Protein AF-0000000072583893 (afdb_homodimer)

Radius of gyration: 21.31 Å; Cα contacts (8 Å, |Δi|>4): 682; chains: 2; bounding box: 51×64×45 Å

Nearest PDB structures (foldseek):
  3ubl-assembly1_A  TM=9.896E-01  e=3.190E-31  Leptospira interrogans serovar Lai str. 56601
  3cbu-assembly1_A  TM=9.256E-01  e=6.022E-17  Cupriavidus pinatubonensis JMP134
  8z3b-assembly1_A  TM=8.055E-01  e=1.701E-10  Plutella xylostella
  3wyw-assembly1_A  TM=6.917E-01  e=1.795E-10  Nilaparvata lugens
  1r5a-assembly1_A-2  TM=7.150E-01  e=3.427E-09  Anopheles cracens

Foldseek 3Di:
DKEKEEALQALLSQLLLLLCVQQVHDYHYHYDAFDPDPVQCVQPVVSHDTWIDDPRHIDDDSVVSSVVCQVVSVVGDHQADPPVVLNVLLVVLLCLLVVQQQVLLCCQQPPPHDDDPVSLVVSLVSNLVSLVVNLVRFDCCPARRHDDHHSSNSSLQSRVVCLCVRCCVSPVPCRSNVVRPNSVVSNVVQCVDPSSVVSVVSNVVVVVVVVVVVVVVD/DKEKEEALQALLSQLLLLLCVQQVHDYHYHYDAFDPDPVQCVQPVVSHDTWIDDPRHIDDDSVVSSVVCQVVSVVGDHQADPPVVLNVLLVVLLCLLVVQQQVLCCCQQPPVHDDDPVSLVVSLVSNLVSLVVNLVRFDCCPARRHDDHHSSNSSLQSRVVCLCPRCCVSPVPCRSNVVRPNSVVNNVVQCVDPSSVVSVVSNVVVVVVVVVVVVVVD

Secondary structure (DSSP, 8-state):
-EEEES-TT-HHHHHHHHHHHHTT--EEEE------SHHHHTT-TTS-S-EEEETTEEEESHHHHHHHHHHH-TTSPPSS-SSHHHHHHHHHHHHIIIIIIIHHHHHHHSTT----HHHHHHHHHHHHHHHHHHHTT---SSBTTBSS--HHHHHHHHHHHHHHHHHTTT-TTT-GGGGSTTHHHHHHHHHHSHHHHHHHHHHHHHHHHHHHHHHHH-/-EEEES-TT-HHHHHHHHHHHHTT--EEEE------SHHHHTT-TTS-S-EEEETTEEEESHHHHHHHHHHH-TTSPPSS-SSHHHHHHHHHHHHIIIIIIIHHHHHHHSTT----HHHHHHHHHHHHHHHHHHHTT---SSBTTBSS--HHHHHHHHHHHHHHHHHTTT-TTT-GGGGSTTHHHHHHHHHHSHHHHHHHHHHHHHHHHHHHHHHHH-

Structure (mmCIF, N/CA/C/O backbone):
data_AF-0000000072583893-model_v1
#
loop_
_entity.id
_entity.type
_entity.pdbx_description
1 polymer 'Glutathione transferase'
#
loop_
_atom_site.group_PDB
_atom_site.id
_atom_site.type_symbol
_atom_site.label_atom_id
_atom_site.label_alt_id
_atom_site.label_comp_id
_atom_site.label_asym_id
_atom_site.label_entity_id
_atom_site.label_seq_id
_atom_site.pdbx_PDB_ins_code
_atom_site.Cartn_x
_atom_site.Cartn_y
_atom_site.Cartn_z
_atom_site.occupancy
_atom_site.B_iso_or_equiv
_atom_site.auth_seq_id
_atom_site.auth_comp_id
_atom_site.auth_asym_id
_atom_site.auth_atom_id
_atom_site.pdbx_PDB_model_num
ATOM 1 N N . MET A 1 1 ? 19.188 -16.984 10.086 1 93 1 MET A N 1
ATOM 2 C CA . MET A 1 1 ? 18.25 -17.781 9.273 1 93 1 MET A CA 1
ATOM 3 C C . MET A 1 1 ? 16.922 -17.047 9.125 1 93 1 MET A C 1
ATOM 5 O O . MET A 1 1 ? 16.438 -16.422 10.07 1 93 1 MET A O 1
ATOM 9 N N . ILE A 1 2 ? 16.328 -17.047 7.969 1 98.38 2 ILE A N 1
ATOM 10 C CA . ILE A 1 2 ? 15.055 -16.406 7.707 1 98.38 2 ILE A CA 1
ATOM 11 C C . ILE A 1 2 ? 13.922 -17.281 8.234 1 98.38 2 ILE A C 1
ATOM 13 O O . ILE A 1 2 ? 13.852 -18.469 7.926 1 98.38 2 ILE A O 1
ATOM 17 N N . LYS A 1 3 ? 13.086 -16.688 9.07 1 98.81 3 LYS A N 1
ATOM 18 C CA . LYS A 1 3 ? 11.82 -17.312 9.445 1 98.81 3 LYS A CA 1
ATOM 19 C C . LYS A 1 3 ? 10.641 -16.516 8.906 1 98.81 3 LYS A C 1
ATOM 21 O O . LYS A 1 3 ? 10.555 -15.297 9.109 1 98.81 3 LYS A O 1
ATOM 26 N N . LEU A 1 4 ? 9.789 -17.172 8.219 1 98.88 4 LEU A N 1
ATOM 27 C CA . LEU A 1 4 ? 8.57 -16.578 7.68 1 98.88 4 LEU A CA 1
ATOM 28 C C . LEU A 1 4 ? 7.344 -17.062 8.438 1 98.88 4 LEU A C 1
ATOM 30 O O . LEU A 1 4 ? 6.941 -18.219 8.297 1 98.88 4 LEU A O 1
ATOM 34 N N . HIS A 1 5 ? 6.77 -16.188 9.211 1 98.81 5 HIS A N 1
ATOM 35 C CA . HIS A 1 5 ? 5.582 -16.531 9.977 1 98.81 5 HIS A CA 1
ATOM 36 C C . HIS A 1 5 ? 4.316 -16.359 9.148 1 98.81 5 HIS A C 1
ATOM 38 O O . HIS A 1 5 ? 4.074 -15.281 8.594 1 98.81 5 HIS A O 1
ATOM 44 N N . GLY A 1 6 ? 3.479 -17.406 9.055 1 98.44 6 GLY A N 1
ATOM 45 C CA . GLY A 1 6 ? 2.195 -17.328 8.375 1 98.44 6 GLY A CA 1
ATOM 46 C C . GLY A 1 6 ? 1.785 -18.641 7.73 1 98.44 6 GLY A C 1
ATOM 47 O O . GLY A 1 6 ? 2.635 -19.469 7.41 1 98.44 6 GLY A O 1
ATOM 48 N N . ALA A 1 7 ? 0.529 -18.828 7.504 1 97.06 7 ALA A N 1
ATOM 49 C CA . ALA A 1 7 ? -0.021 -20.047 6.91 1 97.06 7 ALA A CA 1
ATOM 50 C C . ALA A 1 7 ? 0.002 -19.969 5.387 1 97.06 7 ALA A C 1
ATOM 52 O O . ALA A 1 7 ? -0.204 -18.891 4.809 1 97.06 7 ALA A O 1
ATOM 53 N N . SER A 1 8 ? 0.079 -21.062 4.738 1 96.56 8 SER A N 1
ATOM 54 C CA . SER A 1 8 ? 0.306 -21.172 3.299 1 96.56 8 SER A CA 1
ATOM 55 C C . SER A 1 8 ? -0.964 -20.844 2.518 1 96.56 8 SER A C 1
ATOM 57 O O . SER A 1 8 ? -0.93 -20.734 1.291 1 96.56 8 SER A O 1
ATOM 59 N N . ILE A 1 9 ? -2.025 -20.672 3.174 1 95.31 9 ILE A N 1
ATOM 60 C CA . ILE A 1 9 ? -3.258 -20.328 2.473 1 95.31 9 ILE A CA 1
ATOM 61 C C . ILE A 1 9 ? -3.33 -18.812 2.264 1 95.31 9 ILE A C 1
ATOM 63 O O . ILE A 1 9 ? -4.109 -18.328 1.438 1 95.31 9 ILE A O 1
ATOM 67 N N . SER A 1 10 ? -2.529 -18.094 3.016 1 97.12 10 SER A N 1
ATOM 68 C CA . SER A 1 10 ? -2.545 -16.625 2.945 1 97.12 10 SER A CA 1
ATOM 69 C C . SER A 1 10 ? -1.857 -16.125 1.68 1 97.12 10 SER A C 1
ATOM 71 O O . SER A 1 10 ? -0.689 -16.438 1.437 1 97.12 10 SER A O 1
ATOM 73 N N . ASN A 1 11 ? -2.584 -15.367 0.91 1 98.19 11 ASN A N 1
ATOM 74 C CA . ASN A 1 11 ? -1.986 -14.797 -0.293 1 98.19 11 ASN A CA 1
ATOM 75 C C . ASN A 1 11 ? -0.851 -13.836 0.047 1 98.19 11 ASN A C 1
ATOM 77 O O . ASN A 1 11 ? 0.116 -13.719 -0.708 1 98.19 11 ASN A O 1
ATOM 81 N N . TYR A 1 12 ? -0.879 -13.188 1.198 1 98.69 12 TYR A N 1
ATOM 82 C CA . TYR A 1 12 ? 0.181 -12.258 1.563 1 98.69 12 TYR A CA 1
ATOM 83 C C . TYR A 1 12 ? 1.424 -13 2.035 1 98.69 12 TYR A C 1
ATOM 85 O O . TYR A 1 12 ? 2.549 -12.547 1.818 1 98.69 12 TYR A O 1
ATOM 93 N N . VAL A 1 13 ? 1.246 -14.109 2.707 1 98.81 13 VAL A N 1
ATOM 94 C CA . VAL A 1 13 ? 2.377 -14.969 3.041 1 98.81 13 VAL A CA 1
ATOM 95 C C . VAL A 1 13 ? 3.002 -15.516 1.761 1 98.81 13 VAL A C 1
ATOM 97 O O . VAL A 1 13 ? 4.227 -15.508 1.604 1 98.81 13 VAL A O 1
ATOM 100 N N . ASN A 1 14 ? 2.191 -15.961 0.853 1 98.88 14 ASN A N 1
ATOM 101 C CA . ASN A 1 14 ? 2.66 -16.547 -0.402 1 98.88 14 ASN A CA 1
ATOM 102 C C . ASN A 1 14 ? 3.371 -15.508 -1.267 1 98.88 14 ASN A C 1
ATOM 104 O O . ASN A 1 14 ? 4.316 -15.836 -1.988 1 98.88 14 ASN A O 1
ATOM 108 N N . LYS A 1 15 ? 2.895 -14.273 -1.219 1 98.94 15 LYS A N 1
ATOM 109 C CA . LYS A 1 15 ? 3.584 -13.172 -1.892 1 98.94 15 LYS A CA 1
ATOM 110 C C . LYS A 1 15 ? 5.043 -13.086 -1.449 1 98.94 15 LYS A C 1
ATOM 112 O O . LYS A 1 15 ? 5.945 -13 -2.283 1 98.94 15 LYS A O 1
ATOM 117 N N . VAL A 1 16 ? 5.301 -13.109 -0.171 1 98.94 16 VAL A N 1
ATOM 118 C CA . VAL A 1 16 ? 6.652 -13.023 0.374 1 98.94 16 VAL A CA 1
ATOM 119 C C . VAL A 1 16 ? 7.426 -14.297 0.051 1 98.94 16 VAL A C 1
ATOM 121 O O . VAL A 1 16 ? 8.594 -14.242 -0.338 1 98.94 16 VAL A O 1
ATOM 124 N N . LYS A 1 17 ? 6.777 -15.438 0.163 1 98.88 17 LYS A N 1
ATOM 125 C CA . LYS A 1 17 ? 7.391 -16.734 -0.12 1 98.88 17 LYS A CA 1
ATOM 126 C C . LYS A 1 17 ? 7.902 -16.797 -1.556 1 98.88 17 LYS A C 1
ATOM 128 O O . LYS A 1 17 ? 9 -17.297 -1.807 1 98.88 17 LYS A O 1
ATOM 133 N N . LEU A 1 18 ? 7.152 -16.312 -2.469 1 98.94 18 LEU A N 1
ATOM 134 C CA . LEU A 1 18 ? 7.562 -16.266 -3.869 1 98.94 18 LEU A CA 1
ATOM 135 C C . LEU A 1 18 ? 8.867 -15.5 -4.031 1 98.94 18 LEU A C 1
ATOM 137 O O . LEU A 1 18 ? 9.758 -15.93 -4.77 1 98.94 18 LEU A O 1
ATOM 141 N N . GLY A 1 19 ? 8.992 -14.344 -3.346 1 98.94 19 GLY A N 1
ATOM 142 C CA . GLY A 1 19 ? 10.234 -13.586 -3.387 1 98.94 19 GLY A CA 1
ATOM 143 C C . GLY A 1 19 ? 11.414 -14.344 -2.818 1 98.94 19 GLY A C 1
ATOM 144 O O . GLY A 1 19 ? 12.5 -14.352 -3.408 1 98.94 19 GLY A O 1
ATOM 145 N N . ILE A 1 20 ? 11.195 -14.977 -1.695 1 98.94 20 ILE A N 1
ATOM 146 C CA . ILE A 1 20 ? 12.242 -15.75 -1.042 1 98.94 20 ILE A CA 1
ATOM 147 C C . ILE A 1 20 ? 12.734 -16.844 -1.98 1 98.94 20 ILE A C 1
ATOM 149 O O . ILE A 1 20 ? 13.938 -17.031 -2.152 1 98.94 20 ILE A O 1
ATOM 153 N N . LEU A 1 21 ? 11.812 -17.531 -2.594 1 98.88 21 LEU A N 1
ATOM 154 C CA . LEU A 1 21 ? 12.125 -18.656 -3.475 1 98.88 21 LEU A CA 1
ATOM 155 C C . LEU A 1 21 ? 12.836 -18.172 -4.734 1 98.88 21 LEU A C 1
ATOM 157 O O . LEU A 1 21 ? 13.797 -18.797 -5.188 1 98.88 21 LEU A O 1
ATOM 161 N N . GLU A 1 22 ? 12.359 -17.094 -5.328 1 98.81 22 GLU A N 1
ATOM 162 C CA . GLU A 1 22 ? 13.008 -16.531 -6.512 1 98.81 22 GLU A CA 1
ATOM 163 C C . GLU A 1 22 ? 14.461 -16.172 -6.227 1 98.81 22 GLU A C 1
ATOM 165 O O . GLU A 1 22 ? 15.336 -16.375 -7.074 1 98.81 22 GLU A O 1
ATOM 170 N N . LYS A 1 23 ? 14.719 -15.711 -5.035 1 98.75 23 LYS A N 1
ATOM 171 C CA . LYS A 1 23 ? 16.047 -15.258 -4.645 1 98.75 23 LYS A CA 1
ATOM 172 C C . LYS A 1 23 ? 16.922 -16.438 -4.199 1 98.75 23 LYS A C 1
ATOM 174 O O . LYS A 1 23 ? 18.109 -16.266 -3.955 1 98.75 23 LYS A O 1
ATOM 179 N N . GLY A 1 24 ? 16.297 -17.594 -4.09 1 98.62 24 GLY A N 1
ATOM 180 C CA . GLY A 1 24 ? 17.031 -18.797 -3.703 1 98.62 24 GLY A CA 1
ATOM 181 C C . GLY A 1 24 ? 17.484 -18.781 -2.254 1 98.62 24 GLY A C 1
ATOM 182 O O . GLY A 1 24 ? 18.531 -19.328 -1.915 1 98.62 24 GLY A O 1
ATOM 183 N N . LEU A 1 25 ? 16.75 -18.172 -1.413 1 98.62 25 LEU A N 1
ATOM 184 C CA . LEU A 1 25 ? 17.141 -18.031 -0.013 1 98.62 25 LEU A CA 1
ATOM 185 C C . LEU A 1 25 ? 16.625 -19.219 0.81 1 98.62 25 LEU A C 1
ATOM 187 O O . LEU A 1 25 ? 15.523 -19.703 0.578 1 98.62 25 LEU A O 1
ATOM 191 N N . GLU A 1 26 ? 17.375 -19.625 1.728 1 98.25 26 GLU A N 1
ATOM 192 C CA . GLU A 1 26 ? 16.922 -20.594 2.717 1 98.25 26 GLU A CA 1
ATOM 193 C C . GLU A 1 26 ? 16.016 -19.938 3.752 1 98.25 26 GLU A C 1
ATOM 195 O O . GLU A 1 26 ? 16.266 -18.812 4.176 1 98.25 26 GLU A O 1
ATOM 200 N N . TYR A 1 27 ? 14.977 -20.703 4.152 1 98.56 27 TYR A N 1
ATOM 201 C CA . TYR A 1 27 ? 14.062 -20.156 5.148 1 98.56 27 TYR A CA 1
ATOM 202 C C . TYR A 1 27 ? 13.305 -21.266 5.859 1 98.56 27 TYR A C 1
ATOM 204 O O . TYR A 1 27 ? 13.25 -22.406 5.375 1 98.56 27 TYR A O 1
ATOM 212 N N . GLU A 1 28 ? 12.828 -20.922 6.996 1 98.44 28 GLU A N 1
ATOM 213 C CA . GLU A 1 28 ? 11.883 -21.75 7.742 1 98.44 28 GLU A CA 1
ATOM 214 C C . GLU A 1 28 ? 10.508 -21.078 7.812 1 98.44 28 GLU A C 1
ATOM 216 O O . GLU A 1 28 ? 10.398 -19.922 8.211 1 98.44 28 GLU A O 1
ATOM 221 N N . GLN A 1 29 ? 9.508 -21.766 7.43 1 98.06 29 GLN A N 1
ATOM 222 C CA . GLN A 1 29 ? 8.156 -21.219 7.578 1 98.06 29 GLN A CA 1
ATOM 223 C C . GLN A 1 29 ? 7.523 -21.656 8.891 1 98.06 29 GLN A C 1
ATOM 225 O O . GLN A 1 29 ? 7.477 -22.859 9.188 1 98.06 29 GLN A O 1
ATOM 230 N N . ILE A 1 30 ? 7.172 -20.75 9.68 1 97.94 30 ILE A N 1
ATOM 231 C CA . ILE A 1 30 ? 6.426 -21 10.906 1 97.94 30 ILE A CA 1
ATOM 232 C C . ILE A 1 30 ? 4.93 -20.812 10.656 1 97.94 30 ILE A C 1
ATOM 234 O O . ILE A 1 30 ? 4.461 -19.672 10.508 1 97.94 30 ILE A O 1
ATOM 238 N N . ARG A 1 31 ? 4.223 -21.875 10.664 1 96.12 31 ARG A N 1
ATOM 239 C CA . ARG A 1 31 ? 2.816 -21.859 10.273 1 96.12 31 ARG A CA 1
ATOM 240 C C . ARG A 1 31 ? 1.94 -21.375 11.422 1 96.12 31 ARG A C 1
ATOM 242 O O . ARG A 1 31 ? 1.675 -22.125 12.367 1 96.12 31 ARG A O 1
ATOM 249 N N . ILE A 1 32 ? 1.528 -20.172 11.375 1 96.62 32 ILE A N 1
ATOM 250 C CA . ILE A 1 32 ? 0.661 -19.578 12.391 1 96.62 32 ILE A CA 1
ATOM 251 C C . ILE A 1 32 ? -0.462 -18.797 11.711 1 96.62 32 ILE A C 1
ATOM 253 O O . ILE A 1 32 ? -0.337 -18.391 10.555 1 96.62 32 ILE A O 1
ATOM 257 N N . ALA A 1 33 ? -1.552 -18.656 12.414 1 95.75 33 ALA A N 1
ATOM 258 C CA . ALA A 1 33 ? -2.686 -17.828 11.984 1 95.75 33 ALA A CA 1
ATOM 259 C C . ALA A 1 33 ? -2.582 -16.422 12.539 1 95.75 33 ALA A C 1
ATOM 261 O O . ALA A 1 33 ? -1.801 -16.156 13.461 1 95.75 33 ALA A O 1
ATOM 262 N N . PRO A 1 34 ? -3.271 -15.477 11.922 1 96.94 34 PRO A N 1
ATOM 263 C CA . PRO A 1 34 ? -3.365 -14.164 12.555 1 96.94 34 PRO A CA 1
ATOM 264 C C . PRO A 1 34 ? -3.834 -14.234 14.008 1 96.94 34 PRO A C 1
ATOM 266 O O . PRO A 1 34 ? -4.578 -15.148 14.367 1 96.94 34 PRO A O 1
ATOM 269 N N . SER A 1 35 ? -3.408 -13.312 14.758 1 97.88 35 SER A N 1
ATOM 270 C CA . SER A 1 35 ? -3.736 -13.336 16.188 1 97.88 35 SER A CA 1
ATOM 271 C C . SER A 1 35 ? -3.777 -11.93 16.766 1 97.88 35 SER A C 1
ATOM 273 O O . SER A 1 35 ? -2.971 -11.078 16.391 1 97.88 35 SER A O 1
ATOM 275 N N . GLN A 1 36 ? -4.664 -11.703 17.703 1 97.5 36 GLN A N 1
ATOM 276 C CA . GLN A 1 36 ? -4.754 -10.422 18.391 1 97.5 36 GLN A CA 1
ATOM 277 C C . GLN A 1 36 ? -4.184 -10.523 19.812 1 97.5 36 GLN A C 1
ATOM 279 O O . GLN A 1 36 ? -4.34 -9.602 20.609 1 97.5 36 GLN A O 1
ATOM 284 N N . GLU A 1 37 ? -3.561 -11.602 20.016 1 98 37 GLU A N 1
ATOM 285 C CA . GLU A 1 37 ? -2.895 -11.75 21.312 1 98 37 GLU A CA 1
ATOM 286 C C . GLU A 1 37 ? -1.697 -10.812 21.422 1 98 37 GLU A C 1
ATOM 288 O O . GLU A 1 37 ? -0.964 -10.617 20.453 1 98 37 GLU A O 1
ATOM 293 N N . GLU A 1 38 ? -1.416 -10.32 22.594 1 97.88 38 GLU A N 1
ATOM 294 C CA . GLU A 1 38 ? -0.428 -9.273 22.828 1 97.88 38 GLU A CA 1
ATOM 295 C C . GLU A 1 38 ? 0.96 -9.711 22.375 1 97.88 38 GLU A C 1
ATOM 297 O O . GLU A 1 38 ? 1.699 -8.914 21.781 1 97.88 38 GLU A O 1
ATOM 302 N N . ASP A 1 39 ? 1.315 -10.93 22.625 1 97.62 39 ASP A N 1
ATOM 303 C CA . ASP A 1 39 ? 2.637 -11.414 22.234 1 97.62 39 ASP A CA 1
ATOM 304 C C . ASP A 1 39 ? 2.816 -11.352 20.719 1 97.62 39 ASP A C 1
ATOM 306 O O . ASP A 1 39 ? 3.91 -11.062 20.219 1 97.62 39 ASP A O 1
ATOM 310 N N . PHE A 1 40 ? 1.726 -11.672 19.984 1 98.38 40 PHE A N 1
ATOM 311 C CA . PHE A 1 40 ? 1.812 -11.609 18.531 1 98.38 40 PHE A CA 1
ATOM 312 C C . PHE A 1 40 ? 1.78 -10.164 18.047 1 98.38 40 PHE A C 1
ATOM 314 O O . PHE A 1 40 ? 2.482 -9.797 17.109 1 98.38 40 PHE A O 1
ATOM 321 N N . LEU A 1 41 ? 1.004 -9.289 18.719 1 98.56 41 LEU A N 1
ATOM 322 C CA . LEU A 1 41 ? 0.88 -7.887 18.328 1 98.56 41 LEU A CA 1
ATOM 323 C C . LEU A 1 41 ? 2.213 -7.16 18.484 1 98.56 41 LEU A C 1
ATOM 325 O O . LEU A 1 41 ? 2.445 -6.137 17.844 1 98.56 41 LEU A O 1
ATOM 329 N N . LYS A 1 42 ? 3.148 -7.672 19.266 1 97.75 42 LYS A N 1
ATOM 330 C CA . LYS A 1 42 ? 4.477 -7.086 19.438 1 97.75 42 LYS A CA 1
ATOM 331 C C . LYS A 1 42 ? 5.312 -7.227 18.172 1 97.75 42 LYS A C 1
ATOM 333 O O . LYS A 1 42 ? 6.168 -6.387 17.891 1 97.75 42 LYS A O 1
ATOM 338 N N . ILE A 1 43 ? 5.008 -8.312 17.391 1 97.94 43 ILE A N 1
ATOM 339 C CA . ILE A 1 43 ? 5.836 -8.531 16.219 1 97.94 43 ILE A CA 1
ATOM 340 C C . ILE A 1 43 ? 5.039 -8.203 14.953 1 97.94 43 ILE A C 1
ATOM 342 O O . ILE A 1 43 ? 5.609 -8.047 13.867 1 97.94 43 ILE A O 1
ATOM 346 N N . SER A 1 44 ? 3.678 -8.125 15.086 1 98.56 44 SER A N 1
ATOM 347 C CA . SER A 1 44 ? 2.76 -7.715 14.031 1 98.56 44 SER A CA 1
ATOM 348 C C . SER A 1 44 ? 1.665 -6.801 14.57 1 98.56 44 SER A C 1
ATOM 350 O O . SER A 1 44 ? 0.565 -7.262 14.883 1 98.56 44 SER A O 1
ATOM 352 N N . PRO A 1 45 ? 1.837 -5.543 14.531 1 98.81 45 PRO A N 1
ATOM 353 C CA . PRO A 1 45 ? 0.978 -4.586 15.234 1 98.81 45 PRO A CA 1
ATOM 354 C C . PRO A 1 45 ? -0.491 -4.707 14.836 1 98.81 45 PRO A C 1
ATOM 356 O O . PRO A 1 45 ? -1.38 -4.449 15.648 1 98.81 45 PRO A O 1
ATOM 359 N N . MET A 1 46 ? -0.8 -5.145 13.656 1 98.44 46 MET A N 1
ATOM 360 C CA . MET A 1 46 ? -2.18 -5.305 13.211 1 98.44 46 MET A CA 1
ATOM 361 C C . MET A 1 46 ? -2.678 -6.723 13.477 1 98.44 46 MET A C 1
ATOM 363 O O . MET A 1 46 ? -3.832 -7.043 13.188 1 98.44 46 MET A O 1
ATOM 367 N N . GLY A 1 47 ? -1.764 -7.629 13.961 1 98.56 47 GLY A N 1
ATOM 368 C CA . GLY A 1 47 ? -2.127 -9.008 14.219 1 98.56 47 GLY A CA 1
ATOM 369 C C . GLY A 1 47 ? -2.299 -9.828 12.953 1 98.56 47 GLY A C 1
ATOM 370 O O . GLY A 1 47 ? -3.121 -10.75 12.906 1 98.56 47 GLY A O 1
ATOM 371 N N . LYS A 1 48 ? -1.534 -9.445 11.945 1 98.12 48 LYS A N 1
ATOM 372 C CA . LYS A 1 48 ? -1.685 -10.094 10.641 1 98.12 48 LYS A CA 1
ATOM 373 C C . LYS A 1 48 ? -0.41 -10.828 10.242 1 98.12 48 LYS A C 1
ATOM 375 O O . LYS A 1 48 ? 0.627 -10.68 10.898 1 98.12 48 LYS A O 1
ATOM 380 N N . ILE A 1 49 ? -0.481 -11.664 9.336 1 98.56 49 ILE A N 1
ATOM 381 C CA . ILE A 1 49 ? 0.634 -12.344 8.68 1 98.56 49 ILE A CA 1
ATOM 382 C C . ILE A 1 49 ? 0.752 -11.875 7.234 1 98.56 49 ILE A C 1
ATOM 384 O O . ILE A 1 49 ? -0.228 -11.414 6.641 1 98.56 49 ILE A O 1
ATOM 388 N N . PRO A 1 50 ? 1.981 -11.891 6.715 1 98.81 50 PRO A N 1
ATOM 389 C CA . PRO A 1 50 ? 3.229 -12.516 7.152 1 98.81 50 PRO A CA 1
ATOM 390 C C . PRO A 1 50 ? 4.031 -11.633 8.109 1 98.81 50 PRO A C 1
ATOM 392 O O . PRO A 1 50 ? 3.809 -10.422 8.164 1 98.81 50 PRO A O 1
ATOM 395 N N . VAL A 1 51 ? 4.906 -12.227 8.852 1 98.94 51 VAL A N 1
ATOM 396 C CA . VAL A 1 51 ? 5.98 -11.57 9.594 1 98.94 51 VAL A CA 1
ATOM 397 C C . VAL A 1 51 ? 7.312 -12.242 9.273 1 98.94 51 VAL A C 1
ATOM 399 O O . VAL A 1 51 ? 7.426 -13.469 9.328 1 98.94 51 VAL A O 1
ATOM 402 N N . LEU A 1 52 ? 8.289 -11.477 8.852 1 98.94 52 LEU A N 1
ATOM 403 C CA . LEU A 1 52 ? 9.648 -11.969 8.664 1 98.94 52 LEU A CA 1
ATOM 404 C C . LEU A 1 52 ? 10.461 -11.82 9.953 1 98.94 52 LEU A C 1
ATOM 406 O O . LEU A 1 52 ? 10.43 -10.766 10.594 1 98.94 52 LEU A O 1
ATOM 410 N N . GLU A 1 53 ? 11.102 -12.812 10.328 1 98.88 53 GLU A N 1
ATOM 411 C CA . GLU A 1 53 ? 12.016 -12.781 11.469 1 98.88 53 GLU A CA 1
ATOM 412 C C . GLU A 1 53 ? 13.445 -13.102 11.031 1 98.88 53 GLU A C 1
ATOM 414 O O . GLU A 1 53 ? 13.672 -14.086 10.328 1 98.88 53 GLU A O 1
ATOM 419 N N . MET A 1 54 ? 14.391 -12.297 11.359 1 98.06 54 MET A N 1
ATOM 420 C CA . MET A 1 54 ? 15.82 -12.508 11.141 1 98.06 54 MET A CA 1
ATOM 421 C C . MET A 1 54 ? 16.641 -11.953 12.297 1 98.06 54 MET A C 1
ATOM 423 O O . MET A 1 54 ? 16.469 -10.789 12.672 1 98.06 54 MET A O 1
ATOM 427 N N . ASP A 1 55 ? 17.469 -12.719 12.938 1 94.38 55 ASP A N 1
ATOM 428 C CA . ASP A 1 55 ? 18.375 -12.305 14 1 94.38 55 ASP A CA 1
ATOM 429 C C . ASP A 1 55 ? 17.609 -11.656 15.148 1 94.38 55 ASP A C 1
ATOM 431 O O . ASP A 1 55 ? 18.016 -10.594 15.648 1 94.38 55 ASP A O 1
ATOM 435 N N . GLY A 1 56 ? 16.453 -12.172 15.391 1 95.5 56 GLY A N 1
ATOM 436 C CA . GLY A 1 56 ? 15.68 -11.711 16.531 1 95.5 56 GLY A CA 1
ATOM 437 C C . GLY A 1 56 ? 14.891 -10.453 16.25 1 95.5 56 GLY A C 1
ATOM 438 O O . GLY A 1 56 ? 14.211 -9.922 17.125 1 95.5 56 GLY A O 1
ATOM 439 N N . LYS A 1 57 ? 14.953 -9.961 15.07 1 98.06 57 LYS A N 1
ATOM 440 C CA . LYS A 1 57 ? 14.188 -8.781 14.672 1 98.06 57 LYS A CA 1
ATOM 441 C C . LYS A 1 57 ? 13.062 -9.156 13.711 1 98.06 57 LYS A C 1
ATOM 443 O O . LYS A 1 57 ? 13.094 -10.227 13.102 1 98.06 57 LYS A O 1
ATOM 448 N N . PHE A 1 58 ? 12.062 -8.289 13.602 1 98.75 58 PHE A N 1
ATOM 449 C CA . PHE A 1 58 ? 10.859 -8.648 12.867 1 98.75 58 PHE A CA 1
ATOM 450 C C . PHE A 1 58 ? 10.469 -7.547 11.891 1 98.75 58 PHE A C 1
ATOM 452 O O . PHE A 1 58 ? 10.672 -6.363 12.172 1 98.75 58 PHE A O 1
ATOM 459 N N . ILE A 1 59 ? 9.961 -7.93 10.82 1 98.88 59 ILE A N 1
ATOM 460 C CA . ILE A 1 59 ? 9.328 -7.035 9.859 1 98.88 59 ILE A CA 1
ATOM 461 C C . ILE A 1 59 ? 7.945 -7.566 9.492 1 98.88 59 ILE A C 1
ATOM 463 O O . ILE A 1 59 ? 7.789 -8.75 9.188 1 98.88 59 ILE A O 1
ATOM 467 N N . PHE A 1 60 ? 6.98 -6.602 9.578 1 98.62 60 PHE A N 1
ATOM 468 C CA . PHE A 1 60 ? 5.629 -6.918 9.141 1 98.62 60 PHE A CA 1
ATOM 469 C C . PHE A 1 60 ? 5.273 -6.145 7.875 1 98.62 60 PHE A C 1
ATOM 471 O O . PHE A 1 60 ? 6.039 -5.281 7.434 1 98.62 60 PHE A O 1
ATOM 478 N N . GLU A 1 61 ? 4.141 -6.531 7.254 1 98.56 61 GLU A N 1
ATOM 479 C CA . GLU A 1 61 ? 3.688 -6.023 5.961 1 98.56 61 GLU A CA 1
ATOM 480 C C . GLU A 1 61 ? 4.488 -6.641 4.816 1 98.56 61 GLU A C 1
ATOM 482 O O . GLU A 1 61 ? 5.703 -6.445 4.727 1 98.56 61 GLU A O 1
ATOM 487 N N . SER A 1 62 ? 3.834 -7.254 3.908 1 98.81 62 SER A N 1
ATOM 488 C CA . SER A 1 62 ? 4.457 -8.062 2.863 1 98.81 62 SER A CA 1
ATOM 489 C C . SER A 1 62 ? 5.324 -7.203 1.948 1 98.81 62 SER A C 1
ATOM 491 O O . SER A 1 62 ? 6.406 -7.625 1.536 1 98.81 62 SER A O 1
ATOM 493 N N . GLY A 1 63 ? 4.852 -5.961 1.627 1 98.75 63 GLY A N 1
ATOM 494 C CA . GLY A 1 63 ? 5.641 -5.082 0.779 1 98.75 63 GLY A CA 1
ATOM 495 C C . GLY A 1 63 ? 6.961 -4.68 1.403 1 98.75 63 GLY A C 1
ATOM 496 O O . GLY A 1 63 ? 8 -4.703 0.739 1 98.75 63 GLY A O 1
ATOM 497 N N . ALA A 1 64 ? 6.969 -4.297 2.689 1 98.88 64 ALA A N 1
ATOM 498 C CA . ALA A 1 64 ? 8.18 -3.92 3.418 1 98.88 64 ALA A CA 1
ATOM 499 C C . ALA A 1 64 ? 9.156 -5.086 3.5 1 98.88 64 ALA A C 1
ATOM 501 O O . ALA A 1 64 ? 10.367 -4.902 3.367 1 98.88 64 ALA A O 1
ATOM 502 N N . ILE A 1 65 ? 8.648 -6.297 3.682 1 98.94 65 ILE A N 1
ATOM 503 C CA . ILE A 1 65 ? 9.469 -7.5 3.775 1 98.94 65 ILE A CA 1
ATOM 504 C C . ILE A 1 65 ? 10.219 -7.715 2.465 1 98.94 65 ILE A C 1
ATOM 506 O O . ILE A 1 65 ? 11.43 -7.953 2.467 1 98.94 65 ILE A O 1
ATOM 510 N N . LEU A 1 66 ? 9.508 -7.617 1.357 1 98.94 66 LEU A N 1
ATOM 511 C CA . LEU A 1 66 ? 10.125 -7.895 0.062 1 98.94 66 LEU A CA 1
ATOM 512 C C . LEU A 1 66 ? 11.156 -6.832 -0.289 1 98.94 66 LEU A C 1
ATOM 514 O O . LEU A 1 66 ? 12.211 -7.148 -0.842 1 98.94 66 LEU A O 1
ATOM 518 N N . GLU A 1 67 ? 10.859 -5.535 0.019 1 98.75 67 GLU A N 1
ATOM 519 C CA . GLU A 1 67 ? 11.844 -4.48 -0.176 1 98.75 67 GLU A CA 1
ATOM 520 C C . GLU A 1 67 ? 13.094 -4.73 0.671 1 98.75 67 GLU A C 1
ATOM 522 O O . GLU A 1 67 ? 14.219 -4.535 0.203 1 98.75 67 GLU A O 1
ATOM 527 N N . PHE A 1 68 ? 12.922 -5.215 1.896 1 98.88 68 PHE A N 1
ATOM 528 C CA . PHE A 1 68 ? 14.008 -5.52 2.814 1 98.88 68 PHE A CA 1
ATOM 529 C C . PHE A 1 68 ? 14.891 -6.629 2.258 1 98.88 68 PHE A C 1
ATOM 531 O O . PHE A 1 68 ? 16.109 -6.469 2.154 1 98.88 68 PHE A O 1
ATOM 538 N N . LEU A 1 69 ? 14.289 -7.699 1.816 1 98.88 69 LEU A N 1
ATOM 539 C CA . LEU A 1 69 ? 15.031 -8.844 1.283 1 98.88 69 LEU A CA 1
ATOM 540 C C . LEU A 1 69 ? 15.797 -8.453 0.024 1 98.88 69 LEU A C 1
ATOM 542 O O . LEU A 1 69 ? 16.922 -8.898 -0.182 1 98.88 69 LEU A O 1
ATOM 546 N N . ASP A 1 70 ? 15.094 -7.645 -0.761 1 98.56 70 ASP A N 1
ATOM 547 C CA . ASP A 1 70 ? 15.742 -7.203 -1.991 1 98.56 70 ASP A CA 1
ATOM 548 C C . ASP A 1 70 ? 16.984 -6.359 -1.687 1 98.56 70 ASP A C 1
ATOM 550 O O . ASP A 1 70 ? 17.953 -6.375 -2.445 1 98.56 70 ASP A O 1
ATOM 554 N N . THR A 1 71 ? 16.969 -5.617 -0.624 1 98.19 71 THR A N 1
ATOM 555 C CA . THR A 1 71 ? 18.062 -4.719 -0.234 1 98.19 71 THR A CA 1
ATOM 556 C C . THR A 1 71 ? 19.219 -5.5 0.377 1 98.19 71 THR A C 1
ATOM 558 O O . THR A 1 71 ? 20.375 -5.273 0.026 1 98.19 71 THR A O 1
ATOM 561 N N . ILE A 1 72 ? 18.969 -6.504 1.207 1 98.31 72 ILE A N 1
ATOM 562 C CA . ILE A 1 72 ? 20.047 -7.074 2.018 1 98.31 72 ILE A CA 1
ATOM 563 C C . ILE A 1 72 ? 20.656 -8.266 1.292 1 98.31 72 ILE A C 1
ATOM 565 O O . ILE A 1 72 ? 21.734 -8.742 1.67 1 98.31 72 ILE A O 1
ATOM 569 N N . PHE A 1 73 ? 20.031 -8.719 0.199 1 98.44 73 PHE A N 1
ATOM 570 C CA . PHE A 1 73 ? 20.578 -9.781 -0.63 1 98.44 73 PHE A CA 1
ATOM 571 C C . PHE A 1 73 ? 20.766 -9.312 -2.068 1 98.44 73 PHE A C 1
ATOM 573 O O . PHE A 1 73 ? 20.188 -9.891 -2.992 1 98.44 73 PHE A O 1
ATOM 580 N N . PRO A 1 74 ? 21.625 -8.375 -2.248 1 96.31 74 PRO A N 1
ATOM 581 C CA . PRO A 1 74 ? 21.766 -7.754 -3.564 1 96.31 74 PRO A CA 1
ATOM 582 C C . PRO A 1 74 ? 22.406 -8.688 -4.59 1 96.31 74 PRO A C 1
ATOM 584 O O . PRO A 1 74 ? 22.359 -8.414 -5.793 1 96.31 74 PRO A O 1
ATOM 587 N N . GLN A 1 75 ? 22.984 -9.766 -4.172 1 97.12 75 GLN A N 1
ATOM 588 C CA . GLN A 1 75 ? 23.672 -10.688 -5.07 1 97.12 75 GLN A CA 1
ATOM 589 C C . GLN A 1 75 ? 22.703 -11.719 -5.645 1 97.12 75 GLN A C 1
ATOM 591 O O . GLN A 1 75 ? 23.094 -12.555 -6.469 1 97.12 75 GLN A O 1
ATOM 596 N N . THR A 1 76 ? 21.5 -11.781 -5.207 1 96.81 76 THR A N 1
ATOM 597 C CA . THR A 1 76 ? 20.422 -12.625 -5.719 1 96.81 76 THR A CA 1
ATOM 598 C C . THR A 1 76 ? 19.578 -11.859 -6.73 1 96.81 76 THR A C 1
ATOM 600 O O . THR A 1 76 ? 19.75 -10.648 -6.898 1 96.81 76 THR A O 1
ATOM 603 N N . PRO A 1 77 ? 18.797 -12.539 -7.473 1 97.88 77 PRO A N 1
ATOM 604 C CA . PRO A 1 77 ? 17.938 -11.836 -8.43 1 97.88 77 PRO A CA 1
ATOM 605 C C . PRO A 1 77 ? 17.172 -10.688 -7.789 1 97.88 77 PRO A C 1
ATOM 607 O O . PRO A 1 77 ? 16.641 -10.836 -6.684 1 97.88 77 PRO A O 1
ATOM 610 N N . LYS A 1 78 ? 17.141 -9.57 -8.484 1 98.38 78 LYS A N 1
ATOM 611 C CA . LYS A 1 78 ? 16.453 -8.383 -7.973 1 98.38 78 LYS A CA 1
ATOM 612 C C . LYS A 1 78 ? 14.945 -8.5 -8.133 1 98.38 78 LYS A C 1
ATOM 614 O O . LYS A 1 78 ? 14.461 -8.883 -9.203 1 98.38 78 LYS A O 1
ATOM 619 N N . LEU A 1 79 ? 14.266 -8.195 -7.141 1 98.81 79 LEU A N 1
ATOM 620 C CA . LEU A 1 79 ? 12.812 -8.148 -7.207 1 98.81 79 LEU A CA 1
ATOM 621 C C . LEU A 1 79 ? 12.328 -6.805 -7.738 1 98.81 79 LEU A C 1
ATOM 623 O O . LEU A 1 79 ? 11.211 -6.699 -8.258 1 98.81 79 LEU A O 1
ATOM 627 N N . ILE A 1 80 ? 13.109 -5.805 -7.492 1 98.62 80 ILE A N 1
ATOM 628 C CA . ILE A 1 80 ? 12.859 -4.457 -8 1 98.62 80 ILE A CA 1
ATOM 629 C C . ILE A 1 80 ? 13.961 -4.07 -8.984 1 98.62 80 ILE A C 1
ATOM 631 O O . ILE A 1 80 ? 15.141 -4.016 -8.625 1 98.62 80 ILE A O 1
ATOM 635 N N . PRO A 1 81 ? 13.578 -3.762 -10.203 1 98.31 81 PRO A N 1
ATOM 636 C CA . PRO A 1 81 ? 14.57 -3.426 -11.227 1 98.31 81 PRO A CA 1
ATOM 637 C C . PRO A 1 81 ? 15.43 -2.227 -10.844 1 98.31 81 PRO A C 1
ATOM 639 O O . PRO A 1 81 ? 14.969 -1.335 -10.125 1 98.31 81 PRO A O 1
ATOM 642 N N . GLU A 1 82 ? 16.672 -2.17 -11.375 1 97.25 82 GLU A N 1
ATOM 643 C CA . GLU A 1 82 ? 17.578 -1.053 -11.141 1 97.25 82 GLU A CA 1
ATOM 644 C C . GLU A 1 82 ? 17.109 0.205 -11.867 1 97.25 82 GLU A C 1
ATOM 646 O O . GLU A 1 82 ? 17.297 1.318 -11.367 1 97.25 82 GLU A O 1
ATOM 651 N N . ASP A 1 83 ? 16.578 -0.004 -13.102 1 98.19 83 ASP A N 1
ATOM 652 C CA . ASP A 1 83 ? 16.016 1.14 -13.812 1 98.19 83 ASP A CA 1
ATOM 653 C C . ASP A 1 83 ? 14.859 1.762 -13.031 1 98.19 83 ASP A C 1
ATOM 655 O O . ASP A 1 83 ? 13.867 1.089 -12.727 1 98.19 83 ASP A O 1
ATOM 659 N N . PRO A 1 84 ? 14.953 3.008 -12.695 1 98.25 84 PRO A N 1
ATOM 660 C CA . PRO A 1 84 ? 13.969 3.615 -11.797 1 98.25 84 PRO A CA 1
ATOM 661 C C . PRO A 1 84 ? 12.562 3.641 -12.398 1 98.25 84 PRO A C 1
ATOM 663 O O . PRO A 1 84 ? 11.57 3.549 -11.672 1 98.25 84 PRO A O 1
ATOM 666 N N . TRP A 1 85 ? 12.5 3.76 -13.695 1 98.5 85 TRP A N 1
ATOM 667 C CA . TRP A 1 85 ? 11.188 3.768 -14.336 1 98.5 85 TRP A CA 1
ATOM 668 C C . TRP A 1 85 ? 10.547 2.383 -14.289 1 98.5 85 TRP A C 1
ATOM 670 O O . TRP A 1 85 ? 9.352 2.25 -14.016 1 98.5 85 TRP A O 1
ATOM 680 N N . GLU A 1 86 ? 11.32 1.341 -14.539 1 98.5 86 GLU A N 1
ATOM 681 C CA . GLU A 1 86 ? 10.836 -0.031 -14.43 1 98.5 86 GLU A CA 1
ATOM 682 C C . GLU A 1 86 ? 10.469 -0.376 -12.992 1 98.5 86 GLU A C 1
ATOM 684 O O . GLU A 1 86 ? 9.484 -1.082 -12.75 1 98.5 86 GLU A O 1
ATOM 689 N N . ALA A 1 87 ? 11.289 0.148 -12.086 1 98.75 87 ALA A N 1
ATOM 690 C CA . ALA A 1 87 ? 11 -0.062 -10.672 1 98.75 87 ALA A CA 1
ATOM 691 C C . ALA A 1 87 ? 9.656 0.557 -10.297 1 98.75 87 ALA A C 1
ATOM 693 O O . ALA A 1 87 ? 8.867 -0.053 -9.57 1 98.75 87 ALA A O 1
ATOM 694 N N . ALA A 1 88 ? 9.359 1.738 -10.789 1 98.81 88 ALA A N 1
ATOM 695 C CA . ALA A 1 88 ? 8.078 2.4 -10.523 1 98.81 88 ALA A CA 1
ATOM 696 C C . ALA A 1 88 ? 6.914 1.588 -11.086 1 98.81 88 ALA A C 1
ATOM 698 O O . ALA A 1 88 ? 5.891 1.425 -10.422 1 98.81 88 ALA A O 1
ATOM 699 N N . ARG A 1 89 ? 7.113 1.068 -12.25 1 98.81 89 ARG A N 1
ATOM 700 C CA . ARG A 1 89 ? 6.066 0.268 -12.883 1 98.81 89 ARG A CA 1
ATOM 701 C C . ARG A 1 89 ? 5.762 -0.978 -12.055 1 98.81 89 ARG A C 1
ATOM 703 O O . ARG A 1 89 ? 4.594 -1.326 -11.859 1 98.81 89 ARG A O 1
ATOM 710 N N . VAL A 1 90 ? 6.75 -1.609 -11.586 1 98.88 90 VAL A N 1
ATOM 711 C CA . VAL A 1 90 ? 6.617 -2.801 -10.758 1 98.88 90 VAL A CA 1
ATOM 712 C C . VAL A 1 90 ? 5.812 -2.469 -9.5 1 98.88 90 VAL A C 1
ATOM 714 O O . VAL A 1 90 ? 4.887 -3.195 -9.141 1 98.88 90 VAL A O 1
ATOM 717 N N . ARG A 1 91 ? 6.117 -1.361 -8.875 1 98.88 91 ARG A N 1
ATOM 718 C CA . ARG A 1 91 ? 5.418 -0.944 -7.668 1 98.88 91 ARG A CA 1
ATOM 719 C C . ARG A 1 91 ? 3.979 -0.544 -7.973 1 98.88 91 ARG A C 1
ATOM 721 O O . ARG A 1 91 ? 3.07 -0.827 -7.188 1 98.88 91 ARG A O 1
ATOM 728 N N . GLU A 1 92 ? 3.801 0.092 -9.109 1 98.94 92 GLU A N 1
ATOM 729 C CA . GLU A 1 92 ? 2.465 0.491 -9.547 1 98.94 92 GLU A CA 1
ATOM 730 C C . GLU A 1 92 ? 1.566 -0.724 -9.758 1 98.94 92 GLU A C 1
ATOM 732 O O . GLU A 1 92 ? 0.434 -0.756 -9.273 1 98.94 92 GLU A O 1
ATOM 737 N N . ILE A 1 93 ? 2.066 -1.723 -10.438 1 98.94 93 ILE A N 1
ATOM 738 C CA . ILE A 1 93 ? 1.313 -2.943 -10.711 1 98.94 93 ILE A CA 1
ATOM 739 C C . ILE A 1 93 ? 0.938 -3.619 -9.391 1 98.94 93 ILE A C 1
ATOM 741 O O . ILE A 1 93 ? -0.219 -3.992 -9.188 1 98.94 93 ILE A O 1
ATOM 745 N N . SER A 1 94 ? 1.9 -3.736 -8.539 1 98.88 94 SER A N 1
ATOM 746 C CA . SER A 1 94 ? 1.651 -4.352 -7.242 1 98.88 94 SER A CA 1
ATOM 747 C C . SER A 1 94 ? 0.583 -3.592 -6.461 1 98.88 94 SER A C 1
ATOM 749 O O . SER A 1 94 ? -0.3 -4.199 -5.855 1 98.88 94 SER A O 1
ATOM 751 N N . THR A 1 95 ? 0.658 -2.287 -6.52 1 98.81 95 THR A N 1
ATOM 752 C CA . THR A 1 95 ? -0.305 -1.458 -5.801 1 98.81 95 THR A CA 1
ATOM 753 C C . THR A 1 95 ? -1.709 -1.645 -6.371 1 98.81 95 THR A C 1
ATOM 755 O O . THR A 1 95 ? -2.676 -1.793 -5.621 1 98.81 95 THR A O 1
ATOM 758 N N . ILE A 1 96 ? -1.883 -1.662 -7.699 1 98.88 96 ILE A N 1
ATOM 759 C CA . ILE A 1 96 ? -3.189 -1.882 -8.305 1 98.88 96 ILE A CA 1
ATOM 760 C C . ILE A 1 96 ? -3.768 -3.211 -7.824 1 98.88 96 ILE A C 1
ATOM 762 O O . ILE A 1 96 ? -4.918 -3.271 -7.387 1 98.88 96 ILE A O 1
ATOM 766 N N . ILE A 1 97 ? -2.975 -4.211 -7.844 1 98.94 97 ILE A N 1
ATOM 767 C CA . ILE A 1 97 ? -3.424 -5.562 -7.527 1 98.94 97 ILE A CA 1
ATOM 768 C C . ILE A 1 97 ? -3.863 -5.629 -6.066 1 98.94 97 ILE A C 1
ATOM 770 O O . ILE A 1 97 ? -4.922 -6.18 -5.754 1 98.94 97 ILE A O 1
ATOM 774 N N . GLU A 1 98 ? -3.111 -5.016 -5.203 1 98.62 98 GLU A N 1
ATOM 775 C CA . GLU A 1 98 ? -3.375 -5.152 -3.775 1 98.62 98 GLU A CA 1
ATOM 776 C C . GLU A 1 98 ? -4.449 -4.176 -3.314 1 98.62 98 GLU A C 1
ATOM 778 O O . GLU A 1 98 ? -5.406 -4.566 -2.639 1 98.62 98 GLU A O 1
ATOM 783 N N . THR A 1 99 ? -4.344 -2.936 -3.768 1 98.31 99 THR A N 1
ATOM 784 C CA . THR A 1 99 ? -5.199 -1.869 -3.256 1 98.31 99 THR A CA 1
ATOM 785 C C . THR A 1 99 ? -6.551 -1.871 -3.965 1 98.31 99 THR A C 1
ATOM 787 O O . THR A 1 99 ? -7.586 -1.627 -3.342 1 98.31 99 THR A O 1
ATOM 790 N N . TYR A 1 100 ? -6.59 -2.203 -5.238 1 98.5 100 TYR A N 1
ATOM 791 C CA . TYR A 1 100 ? -7.812 -1.973 -5.996 1 98.5 100 TYR A CA 1
ATOM 792 C C . TYR A 1 100 ? -8.461 -3.291 -6.406 1 98.5 100 TYR A C 1
ATOM 794 O O . TYR A 1 100 ? -9.586 -3.311 -6.91 1 98.5 100 TYR A O 1
ATOM 802 N N . LEU A 1 101 ? -7.781 -4.391 -6.215 1 98.81 101 LEU A N 1
ATOM 803 C CA . LEU A 1 101 ? -8.375 -5.688 -6.527 1 98.81 101 LEU A CA 1
ATOM 804 C C . LEU A 1 101 ? -8.531 -6.535 -5.27 1 98.81 101 LEU A C 1
ATOM 806 O O . LEU A 1 101 ? -9.656 -6.852 -4.867 1 98.81 101 LEU A O 1
ATOM 810 N N . ASP A 1 102 ? -7.449 -6.754 -4.555 1 98.62 102 ASP A N 1
ATOM 811 C CA . ASP A 1 102 ? -7.512 -7.688 -3.438 1 98.62 102 ASP A CA 1
ATOM 812 C C . ASP A 1 102 ? -8.32 -7.109 -2.281 1 98.62 102 ASP A C 1
ATOM 814 O O . ASP A 1 102 ? -9.227 -7.766 -1.761 1 98.62 102 ASP A O 1
ATOM 818 N N . ILE A 1 103 ? -8.023 -5.922 -1.831 1 97.44 103 ILE A N 1
ATOM 819 C CA . ILE A 1 103 ? -8.664 -5.34 -0.656 1 97.44 103 ILE A CA 1
ATOM 820 C C . ILE A 1 103 ? -10.172 -5.27 -0.873 1 97.44 103 ILE A C 1
ATOM 822 O O . ILE A 1 103 ? -10.945 -5.758 -0.045 1 97.44 103 ILE A O 1
ATOM 826 N N . PRO A 1 104 ? -10.656 -4.781 -2.027 1 97.06 104 PRO A N 1
ATOM 827 C CA . PRO A 1 104 ? -12.109 -4.82 -2.24 1 97.06 104 PRO A CA 1
ATOM 828 C C . PRO A 1 104 ? -12.664 -6.242 -2.27 1 97.06 104 PRO A C 1
ATOM 830 O O . PRO A 1 104 ? -13.75 -6.496 -1.757 1 97.06 104 PRO A O 1
ATOM 833 N N . ALA A 1 105 ? -11.977 -7.164 -2.855 1 98.25 105 ALA A N 1
ATOM 834 C CA . ALA A 1 105 ? -12.438 -8.539 -3.006 1 98.25 105 ALA A CA 1
ATOM 835 C C . ALA A 1 105 ? -12.602 -9.219 -1.646 1 98.25 105 ALA A C 1
ATOM 837 O O . ALA A 1 105 ? -13.398 -10.141 -1.495 1 98.25 105 ALA A O 1
ATOM 838 N N . ARG A 1 106 ? -11.859 -8.773 -0.688 1 96.5 106 ARG A N 1
ATOM 839 C CA . ARG A 1 106 ? -11.867 -9.352 0.649 1 96.5 106 ARG A CA 1
ATOM 840 C C . ARG A 1 106 ? -13.234 -9.172 1.312 1 96.5 106 ARG A C 1
ATOM 842 O O . ARG A 1 106 ? -13.57 -9.891 2.248 1 96.5 106 ARG A O 1
ATOM 849 N N . ARG A 1 107 ? -14.016 -8.227 0.833 1 95.38 107 ARG A N 1
ATOM 850 C CA . ARG A 1 107 ? -15.367 -8.023 1.343 1 95.38 107 ARG A CA 1
ATOM 851 C C . ARG A 1 107 ? -16.266 -9.211 1.006 1 95.38 107 ARG A C 1
ATOM 853 O O . ARG A 1 107 ? -17.359 -9.336 1.542 1 95.38 107 ARG A O 1
ATOM 860 N N . ILE A 1 108 ? -15.758 -10.086 0.112 1 97.19 108 ILE A N 1
ATOM 861 C CA . ILE A 1 108 ? -16.531 -11.266 -0.282 1 97.19 108 ILE A CA 1
ATOM 862 C C . ILE A 1 108 ? -15.867 -12.523 0.266 1 97.19 108 ILE A C 1
ATOM 864 O O . ILE A 1 108 ? -16.516 -13.328 0.949 1 97.19 108 ILE A O 1
ATOM 868 N N . TYR A 1 109 ? -14.531 -12.656 0.134 1 94.12 109 TYR A N 1
ATOM 869 C CA . TYR A 1 109 ? -14 -14.008 0.269 1 94.12 109 TYR A CA 1
ATOM 870 C C . TYR A 1 109 ? -13.422 -14.227 1.66 1 94.12 109 TYR A C 1
ATOM 872 O O . TYR A 1 109 ? -13.039 -15.352 2.012 1 94.12 109 TYR A O 1
ATOM 880 N N . LEU A 1 110 ? -13.352 -13.195 2.494 1 91.44 110 LEU A N 1
ATOM 881 C CA . LEU A 1 110 ? -12.93 -13.453 3.865 1 91.44 110 LEU A CA 1
ATOM 882 C C . LEU A 1 110 ? -14.039 -14.133 4.656 1 91.44 110 LEU A C 1
ATOM 884 O O . LEU A 1 110 ? -15.211 -13.789 4.508 1 91.44 110 LEU A O 1
ATOM 888 N N . PRO A 1 111 ? -13.695 -15.047 5.531 1 80.62 111 PRO A N 1
ATOM 889 C CA . PRO A 1 111 ? -14.703 -15.789 6.285 1 80.62 111 PRO A CA 1
ATOM 890 C C . PRO A 1 111 ? -15.617 -14.883 7.105 1 80.62 111 PRO A C 1
ATOM 892 O O . PRO A 1 111 ? -16.812 -15.156 7.238 1 80.62 111 PRO A O 1
ATOM 895 N N . ALA A 1 112 ? -15.156 -13.82 7.641 1 75.25 112 ALA A N 1
ATOM 896 C CA . ALA A 1 112 ? -15.922 -12.938 8.516 1 75.25 112 ALA A CA 1
ATOM 897 C C . ALA A 1 112 ? -16.781 -11.977 7.711 1 75.25 112 ALA A C 1
ATOM 899 O O . ALA A 1 112 ? -17.594 -11.234 8.281 1 75.25 112 ALA A O 1
ATOM 900 N N . ALA A 1 113 ? -16.75 -12.141 6.414 1 80.69 113 ALA A N 1
ATOM 901 C CA . ALA A 1 113 ? -17.453 -11.188 5.562 1 80.69 113 ALA A CA 1
ATOM 902 C C . ALA A 1 113 ? -18.953 -11.461 5.566 1 80.69 113 ALA A C 1
ATOM 904 O O . ALA A 1 113 ? -19.375 -12.617 5.539 1 80.69 113 ALA A O 1
ATOM 905 N N . LYS A 1 114 ? -19.734 -10.375 5.73 1 84.25 114 LYS A N 1
ATOM 906 C CA . LYS A 1 114 ? -21.172 -10.43 5.566 1 84.25 114 LYS A CA 1
ATOM 907 C C . LYS A 1 114 ? -21.578 -10.125 4.125 1 84.25 114 LYS A C 1
ATOM 909 O O . LYS A 1 114 ? -21.891 -8.984 3.787 1 84.25 114 LYS A O 1
ATOM 914 N N . VAL A 1 115 ? -21.688 -11.227 3.357 1 93.5 115 VAL A N 1
ATOM 915 C CA . VAL A 1 115 ? -21.859 -11.062 1.917 1 93.5 115 VAL A CA 1
ATOM 916 C C . VAL A 1 115 ? -23.344 -10.898 1.588 1 93.5 115 VAL A C 1
ATOM 918 O O . VAL A 1 115 ? -24.172 -11.719 1.988 1 93.5 115 VAL A O 1
ATOM 921 N N . SER A 1 116 ? -23.672 -9.805 1.037 1 94.94 116 SER A N 1
ATOM 922 C CA . SER A 1 116 ? -25.016 -9.523 0.522 1 94.94 116 SER A CA 1
ATOM 923 C C . SER A 1 116 ? -25 -9.328 -0.989 1 94.94 116 SER A C 1
ATOM 925 O O . SER A 1 116 ? -23.938 -9.078 -1.574 1 94.94 116 SER A O 1
ATOM 927 N N . PRO A 1 117 ? -26.109 -9.508 -1.575 1 96.06 117 PRO A N 1
ATOM 928 C CA . PRO A 1 117 ? -26.156 -9.25 -3.018 1 96.06 117 PRO A CA 1
ATOM 929 C C . PRO A 1 117 ? -25.656 -7.855 -3.385 1 96.06 117 PRO A C 1
ATOM 931 O O . PRO A 1 117 ? -25.031 -7.68 -4.43 1 96.06 117 PRO A O 1
ATOM 934 N N . GLU A 1 118 ? -25.922 -6.945 -2.523 1 94.88 118 GLU A N 1
ATOM 935 C CA . GLU A 1 118 ? -25.484 -5.578 -2.764 1 94.88 118 GLU A CA 1
ATOM 936 C C . GLU A 1 118 ? -23.969 -5.48 -2.746 1 94.88 118 GLU A C 1
ATOM 938 O O . GLU A 1 118 ? -23.375 -4.816 -3.6 1 94.88 118 GLU A O 1
ATOM 943 N N . ILE A 1 119 ? -23.359 -6.16 -1.867 1 95.44 119 ILE A N 1
ATOM 944 C CA . ILE A 1 119 ? -21.906 -6.172 -1.751 1 95.44 119 ILE A CA 1
ATOM 945 C C . ILE A 1 119 ? -21.297 -6.863 -2.969 1 95.44 119 ILE A C 1
ATOM 947 O O . ILE A 1 119 ? -20.312 -6.379 -3.535 1 95.44 119 ILE A O 1
ATOM 951 N N . VAL A 1 120 ? -21.875 -7.988 -3.326 1 97.94 120 VAL A N 1
ATOM 952 C CA . VAL A 1 120 ? -21.391 -8.742 -4.477 1 97.94 120 VAL A CA 1
ATOM 953 C C . VAL A 1 120 ? -21.391 -7.852 -5.719 1 97.94 120 VAL A C 1
ATOM 955 O O . VAL A 1 120 ? -20.438 -7.844 -6.488 1 97.94 120 VAL A O 1
ATOM 958 N N . GLU A 1 121 ? -22.422 -7.082 -5.863 1 97.75 121 GLU A N 1
ATOM 959 C CA . GLU A 1 121 ? -22.547 -6.191 -7.016 1 97.75 121 GLU A CA 1
ATOM 960 C C . GLU A 1 121 ? -21.547 -5.039 -6.926 1 97.75 121 GLU A C 1
ATOM 962 O O . GLU A 1 121 ? -20.906 -4.688 -7.918 1 97.75 121 GLU A O 1
ATOM 967 N N . GLU A 1 122 ? -21.438 -4.477 -5.781 1 95.75 122 GLU A N 1
ATOM 968 C CA . GLU A 1 122 ? -20.5 -3.367 -5.566 1 95.75 122 GLU A CA 1
ATOM 969 C C . GLU A 1 122 ? -19.062 -3.791 -5.824 1 95.75 122 GLU A C 1
ATOM 971 O O . GLU A 1 122 ? -18.312 -3.074 -6.48 1 95.75 122 GLU A O 1
ATOM 976 N N . VAL A 1 123 ? -18.734 -4.918 -5.32 1 97.94 123 VAL A N 1
ATOM 977 C CA . VAL A 1 123 ? -17.375 -5.43 -5.473 1 97.94 123 VAL A CA 1
ATOM 978 C C . VAL A 1 123 ? -17.094 -5.734 -6.945 1 97.94 123 VAL A C 1
ATOM 980 O O . VAL A 1 123 ? -16.016 -5.445 -7.453 1 97.94 123 VAL A O 1
ATOM 983 N N . HIS A 1 124 ? -18.062 -6.289 -7.637 1 98.69 124 HIS A N 1
ATOM 984 C CA . HIS A 1 124 ? -17.906 -6.574 -9.055 1 98.69 124 HIS A CA 1
ATOM 985 C C . HIS A 1 124 ? -17.5 -5.32 -9.828 1 98.69 124 HIS A C 1
ATOM 987 O O . HIS A 1 124 ? -16.516 -5.34 -10.57 1 98.69 124 HIS A O 1
ATOM 993 N N . SER A 1 125 ? -18.266 -4.258 -9.602 1 98.38 125 SER A N 1
ATOM 994 C CA . SER A 1 125 ? -18 -3.004 -10.297 1 98.38 125 SER A CA 1
ATOM 995 C C . SER A 1 125 ? -16.625 -2.463 -9.969 1 98.38 125 SER A C 1
ATOM 997 O O . SER A 1 125 ? -15.914 -1.978 -10.852 1 98.38 125 SER A O 1
ATOM 999 N N . THR A 1 126 ? -16.25 -2.568 -8.719 1 98.06 126 THR A N 1
ATOM 1000 C CA . THR A 1 126 ? -14.953 -2.102 -8.266 1 98.06 126 THR A CA 1
ATOM 1001 C C . THR A 1 126 ? -13.828 -2.906 -8.914 1 98.06 126 THR A C 1
ATOM 1003 O O . THR A 1 126 ? -12.852 -2.336 -9.398 1 98.06 126 THR A O 1
ATOM 1006 N N . LEU A 1 127 ? -14.008 -4.195 -8.984 1 98.81 127 LEU A N 1
ATOM 1007 C CA . LEU A 1 127 ? -12.977 -5.066 -9.539 1 98.81 127 LEU A CA 1
ATOM 1008 C C . LEU A 1 127 ? -12.859 -4.871 -11.047 1 98.81 127 LEU A C 1
ATOM 1010 O O . LEU A 1 127 ? -11.758 -4.914 -11.602 1 98.81 127 LEU A O 1
ATOM 1014 N N . VAL A 1 128 ? -13.969 -4.672 -11.711 1 98.88 128 VAL A N 1
ATOM 1015 C CA . VAL A 1 128 ? -13.938 -4.43 -13.148 1 98.88 128 VAL A CA 1
ATOM 1016 C C . VAL A 1 128 ? -13.102 -3.18 -13.445 1 98.88 128 VAL A C 1
ATOM 1018 O O . VAL A 1 128 ? -12.258 -3.188 -14.336 1 98.88 128 VAL A O 1
ATOM 1021 N N . LYS A 1 129 ? -13.305 -2.117 -12.664 1 98.56 129 LYS A N 1
ATOM 1022 C CA . LYS A 1 129 ? -12.523 -0.897 -12.82 1 98.56 129 LYS A CA 1
ATOM 1023 C C . LYS A 1 129 ? -11.039 -1.162 -12.57 1 98.56 129 LYS A C 1
ATOM 1025 O O . LYS A 1 129 ? -10.18 -0.698 -13.32 1 98.56 129 LYS A O 1
ATOM 1030 N N . GLY A 1 130 ? -10.75 -1.887 -11.516 1 98.81 130 GLY A N 1
ATOM 1031 C CA . GLY A 1 130 ? -9.375 -2.225 -11.188 1 98.81 130 GLY A CA 1
ATOM 1032 C C . GLY A 1 130 ? -8.703 -3.072 -12.25 1 98.81 130 GLY A C 1
ATOM 1033 O O . GLY A 1 130 ? -7.527 -2.869 -12.555 1 98.81 130 GLY A O 1
ATOM 1034 N N . ILE A 1 131 ? -9.438 -4.047 -12.836 1 98.94 131 ILE A N 1
ATOM 1035 C CA . ILE A 1 131 ? -8.891 -4.941 -13.852 1 98.94 131 ILE A CA 1
ATOM 1036 C C . ILE A 1 131 ? -8.602 -4.156 -15.125 1 98.94 131 ILE A C 1
ATOM 1038 O O . ILE A 1 131 ? -7.566 -4.363 -15.766 1 98.94 131 ILE A O 1
ATOM 1042 N N . LYS A 1 132 ? -9.469 -3.252 -15.438 1 98.75 132 LYS A N 1
ATOM 1043 C CA . LYS A 1 132 ? -9.227 -2.402 -16.594 1 98.75 132 LYS A CA 1
ATOM 1044 C C . LYS A 1 132 ? -7.98 -1.541 -16.406 1 98.75 132 LYS A C 1
ATOM 1046 O O . LYS A 1 132 ? -7.203 -1.345 -17.344 1 98.75 132 LYS A O 1
ATOM 1051 N N . ALA A 1 133 ? -7.84 -1.023 -15.234 1 98.88 133 ALA A N 1
ATOM 1052 C CA . ALA A 1 133 ? -6.637 -0.261 -14.906 1 98.88 133 ALA A CA 1
ATOM 1053 C C . ALA A 1 133 ? -5.391 -1.132 -15.023 1 98.88 133 ALA A C 1
ATOM 1055 O O . ALA A 1 133 ? -4.387 -0.717 -15.602 1 98.88 133 ALA A O 1
ATOM 1056 N N . LEU A 1 134 ? -5.477 -2.34 -14.469 1 98.94 134 LEU A N 1
ATOM 1057 C CA . LEU A 1 134 ? -4.352 -3.27 -14.5 1 98.94 134 LEU A CA 1
ATOM 1058 C C . LEU A 1 134 ? -3.967 -3.609 -15.938 1 98.94 134 LEU A C 1
ATOM 1060 O O . LEU A 1 134 ? -2.781 -3.703 -16.266 1 98.94 134 LEU A O 1
ATOM 1064 N N . GLN A 1 135 ? -4.891 -3.77 -16.781 1 98.81 135 GLN A N 1
ATOM 1065 C CA . GLN A 1 135 ? -4.672 -4.113 -18.188 1 98.81 135 GLN A CA 1
ATOM 1066 C C . GLN A 1 135 ? -3.797 -3.072 -18.875 1 98.81 135 GLN A C 1
ATOM 1068 O O . GLN A 1 135 ? -3.047 -3.398 -19.797 1 98.81 135 GLN A O 1
ATOM 1073 N N . ARG A 1 136 ? -3.795 -1.86 -18.438 1 98.56 136 ARG A N 1
ATOM 1074 C CA . ARG A 1 136 ? -3.074 -0.764 -19.078 1 98.56 136 ARG A CA 1
ATOM 1075 C C . ARG A 1 136 ? -1.58 -0.842 -18.766 1 98.56 136 ARG A C 1
ATOM 1077 O O . ARG A 1 136 ? -0.769 -0.228 -19.469 1 98.56 136 ARG A O 1
ATOM 1084 N N . VAL A 1 137 ? -1.231 -1.634 -17.75 1 98.75 137 VAL A N 1
ATOM 1085 C CA . VAL A 1 137 ? 0.146 -1.477 -17.297 1 98.75 137 VAL A CA 1
ATOM 1086 C C . VAL A 1 137 ? 0.853 -2.83 -17.297 1 98.75 137 VAL A C 1
ATOM 1088 O O . VAL A 1 137 ? 2.084 -2.895 -17.297 1 98.75 137 VAL A O 1
ATOM 1091 N N . VAL A 1 138 ? 0.129 -3.953 -17.344 1 98.75 138 VAL A N 1
ATOM 1092 C CA . VAL A 1 138 ? 0.767 -5.266 -17.375 1 98.75 138 VAL A CA 1
ATOM 1093 C C . VAL A 1 138 ? 1.324 -5.531 -18.766 1 98.75 138 VAL A C 1
ATOM 1095 O O . VAL A 1 138 ? 0.833 -4.984 -19.75 1 98.75 138 VAL A O 1
ATOM 1098 N N . ARG A 1 139 ? 2.365 -6.387 -18.812 1 98.06 139 ARG A N 1
ATOM 1099 C CA . ARG A 1 139 ? 2.984 -6.715 -20.094 1 98.06 139 ARG A CA 1
ATOM 1100 C C . ARG A 1 139 ? 2.84 -8.203 -20.406 1 98.06 139 ARG A C 1
ATOM 1102 O O . ARG A 1 139 ? 2.643 -8.578 -21.562 1 98.06 139 ARG A O 1
ATOM 1109 N N . PHE A 1 140 ? 2.934 -9.086 -19.453 1 98.25 140 PHE A N 1
ATOM 1110 C CA . PHE A 1 140 ? 2.926 -10.531 -19.578 1 98.25 140 PHE A CA 1
ATOM 1111 C C . PHE A 1 140 ? 3.881 -10.992 -20.672 1 98.25 140 PHE A C 1
ATOM 1113 O O . PHE A 1 140 ? 3.496 -11.75 -21.562 1 98.25 140 PHE A O 1
ATOM 1120 N N . SER A 1 141 ? 5.203 -10.766 -20.516 1 97.38 141 SER A N 1
ATOM 1121 C CA . SER A 1 141 ? 6.156 -11.07 -21.578 1 97.38 141 SER A CA 1
ATOM 1122 C C . SER A 1 141 ? 7.406 -11.742 -21.016 1 97.38 141 SER A C 1
ATOM 1124 O O . SER A 1 141 ? 8.516 -11.227 -21.172 1 97.38 141 SER A O 1
ATOM 1126 N N . PRO A 1 142 ? 7.453 -12.797 -20.297 1 98 142 PRO A N 1
ATOM 1127 C CA . PRO A 1 142 ? 6.211 -13.477 -19.922 1 98 142 PRO A CA 1
ATOM 1128 C C . PRO A 1 142 ? 5.73 -13.109 -18.531 1 98 142 PRO A C 1
ATOM 1130 O O . PRO A 1 142 ? 4.609 -13.453 -18.141 1 98 142 PRO A O 1
ATOM 1133 N N . TYR A 1 143 ? 6.609 -12.461 -17.781 1 98.88 143 TYR A N 1
ATOM 1134 C CA . TYR A 1 143 ? 6.227 -12.055 -16.438 1 98.88 143 TYR A CA 1
ATOM 1135 C C . TYR A 1 143 ? 5.309 -10.836 -16.469 1 98.88 143 TYR A C 1
ATOM 1137 O O . TYR A 1 143 ? 5.145 -10.203 -17.516 1 98.88 143 TYR A O 1
ATOM 1145 N N . ILE A 1 144 ? 4.723 -10.516 -15.398 1 98.88 144 ILE A N 1
ATOM 1146 C CA . ILE A 1 144 ? 3.594 -9.594 -15.367 1 98.88 144 ILE A CA 1
ATOM 1147 C C . ILE A 1 144 ? 4.066 -8.188 -15.75 1 98.88 144 ILE A C 1
ATOM 1149 O O . ILE A 1 144 ? 3.338 -7.445 -16.406 1 98.88 144 ILE A O 1
ATOM 1153 N N . ALA A 1 145 ? 5.293 -7.812 -15.391 1 98.75 145 ALA A N 1
ATOM 1154 C CA . ALA A 1 145 ? 5.812 -6.48 -15.688 1 98.75 145 ALA A CA 1
ATOM 1155 C C . ALA A 1 145 ? 6.785 -6.52 -16.859 1 98.75 145 ALA A C 1
ATOM 1157 O O . ALA A 1 145 ? 7.352 -5.492 -17.25 1 98.75 145 ALA A O 1
ATOM 1158 N N . GLY A 1 146 ? 7.059 -7.723 -17.406 1 98.12 146 GLY A N 1
ATOM 1159 C CA . GLY A 1 146 ? 8 -7.777 -18.516 1 98.12 146 GLY A CA 1
ATOM 1160 C C . GLY A 1 146 ? 8.773 -9.078 -18.578 1 98.12 146 GLY A C 1
ATOM 1161 O O . GLY A 1 146 ? 8.188 -10.164 -18.469 1 98.12 146 GLY A O 1
ATOM 1162 N N . ASN A 1 147 ? 10.102 -8.984 -18.766 1 97.88 147 ASN A N 1
ATOM 1163 C CA . ASN A 1 147 ? 10.867 -10.156 -19.172 1 97.88 147 ASN A CA 1
ATOM 1164 C C . ASN A 1 147 ? 11.562 -10.812 -17.984 1 97.88 147 ASN A C 1
ATOM 1166 O O . ASN A 1 147 ? 12.156 -11.883 -18.125 1 97.88 147 ASN A O 1
ATOM 1170 N N . VAL A 1 148 ? 11.43 -10.188 -16.844 1 98.19 148 VAL A N 1
ATOM 1171 C CA . VAL A 1 148 ? 12.062 -10.781 -15.664 1 98.19 148 VAL A CA 1
ATOM 1172 C C . VAL A 1 148 ? 11.07 -10.844 -14.508 1 98.19 148 VAL A C 1
ATOM 1174 O O . VAL A 1 148 ? 10.125 -10.055 -14.453 1 98.19 148 VAL A O 1
ATOM 1177 N N . PHE A 1 149 ? 11.297 -11.812 -13.602 1 98.81 149 PHE A N 1
ATOM 1178 C CA . PHE A 1 149 ? 10.5 -11.945 -12.383 1 98.81 149 PHE A CA 1
ATOM 1179 C C . PHE A 1 149 ? 10.758 -10.773 -11.445 1 98.81 149 PHE A C 1
ATOM 1181 O O . PHE A 1 149 ? 11.906 -10.406 -11.195 1 98.81 149 PHE A O 1
ATOM 1188 N N . THR A 1 150 ? 9.695 -10.148 -10.961 1 98.88 150 THR A N 1
ATOM 1189 C CA . THR A 1 150 ? 9.844 -9.016 -10.047 1 98.88 150 THR A CA 1
ATOM 1190 C C . THR A 1 150 ? 8.859 -9.133 -8.891 1 98.88 150 THR A C 1
ATOM 1192 O O . THR A 1 150 ? 8.086 -10.094 -8.812 1 98.88 150 THR A O 1
ATOM 1195 N N . LEU A 1 151 ? 8.867 -8.164 -8.023 1 98.88 151 LEU A N 1
ATOM 1196 C CA . LEU A 1 151 ? 7.906 -8.008 -6.938 1 98.88 151 LEU A CA 1
ATOM 1197 C C . LEU A 1 151 ? 6.477 -8.016 -7.469 1 98.88 151 LEU A C 1
ATOM 1199 O O . LEU A 1 151 ? 5.566 -8.523 -6.805 1 98.88 151 LEU A O 1
ATOM 1203 N N . ALA A 1 152 ? 6.281 -7.52 -8.664 1 98.94 152 ALA A N 1
ATOM 1204 C CA . ALA A 1 152 ? 4.949 -7.512 -9.273 1 98.94 152 ALA A CA 1
ATOM 1205 C C . ALA A 1 152 ? 4.441 -8.93 -9.5 1 98.94 152 ALA A C 1
ATOM 1207 O O . ALA A 1 152 ? 3.24 -9.188 -9.398 1 98.94 152 ALA A O 1
ATOM 1208 N N . ASP A 1 153 ? 5.352 -9.828 -9.828 1 98.94 153 ASP A N 1
ATOM 1209 C CA . ASP A 1 153 ? 4.953 -11.219 -10.008 1 98.94 153 ASP A CA 1
ATOM 1210 C C . ASP A 1 153 ? 4.594 -11.859 -8.664 1 98.94 153 ASP A C 1
ATOM 1212 O O . ASP A 1 153 ? 3.711 -12.719 -8.594 1 98.94 153 ASP A O 1
ATOM 1216 N N . CYS A 1 154 ? 5.312 -11.5 -7.582 1 98.94 154 CYS A N 1
ATOM 1217 C CA . CYS A 1 154 ? 4.934 -11.953 -6.246 1 98.94 154 CYS A CA 1
ATOM 1218 C C . CYS A 1 154 ? 3.496 -11.562 -5.926 1 98.94 154 CYS A C 1
ATOM 1220 O O . CYS A 1 154 ? 2.691 -12.414 -5.539 1 98.94 154 CYS A O 1
ATOM 1222 N N . SER A 1 155 ? 3.162 -10.289 -6.168 1 98.94 155 SER A N 1
ATOM 1223 C CA . SER A 1 155 ? 1.807 -9.797 -5.938 1 98.94 155 SER A CA 1
ATOM 1224 C C . SER A 1 155 ? 0.818 -10.438 -6.906 1 98.94 155 SER A C 1
ATOM 1226 O O . SER A 1 155 ? -0.243 -10.914 -6.496 1 98.94 155 SER A O 1
ATOM 1228 N N . GLY A 1 156 ? 1.202 -10.469 -8.148 1 98.88 156 GLY A N 1
ATOM 1229 C CA . GLY A 1 156 ? 0.315 -10.961 -9.188 1 98.88 156 GLY A CA 1
ATOM 1230 C C . GLY A 1 156 ? -0.106 -12.406 -8.977 1 98.88 156 GLY A C 1
ATOM 1231 O O . GLY A 1 156 ? -1.299 -12.703 -8.883 1 98.88 156 GLY A O 1
ATOM 1232 N N . PHE A 1 157 ? 0.854 -13.289 -8.836 1 98.88 157 PHE A N 1
ATOM 1233 C CA . PHE A 1 157 ? 0.539 -14.711 -8.734 1 98.88 157 PHE A CA 1
ATOM 1234 C C . PHE A 1 157 ? -0.199 -15.008 -7.434 1 98.88 157 PHE A C 1
ATOM 1236 O O . PHE A 1 157 ? -1.17 -15.766 -7.426 1 98.88 157 PHE A O 1
ATOM 1243 N N . ALA A 1 158 ? 0.209 -14.383 -6.344 1 98.81 158 ALA A N 1
ATOM 1244 C CA . ALA A 1 158 ? -0.372 -14.656 -5.031 1 98.81 158 ALA A CA 1
ATOM 1245 C C . ALA A 1 158 ? -1.818 -14.18 -4.961 1 98.81 158 ALA A C 1
ATOM 1247 O O . ALA A 1 158 ? -2.693 -14.891 -4.461 1 98.81 158 ALA A O 1
ATOM 1248 N N . HIS A 1 159 ? -2.113 -12.977 -5.484 1 98.75 159 HIS A N 1
ATOM 1249 C CA . HIS A 1 159 ? -3.418 -12.367 -5.262 1 98.75 159 HIS A CA 1
ATOM 1250 C C . HIS A 1 159 ? -4.395 -12.734 -6.375 1 98.75 159 HIS A C 1
ATOM 1252 O O . HIS A 1 159 ? -5.574 -12.977 -6.117 1 98.75 159 HIS A O 1
ATOM 1258 N N . LEU A 1 160 ? -3.93 -12.758 -7.652 1 98.62 160 LEU A N 1
ATOM 1259 C CA . LEU A 1 160 ? -4.852 -13.047 -8.742 1 98.62 160 LEU A CA 1
ATOM 1260 C C . LEU A 1 160 ? -5.328 -14.492 -8.68 1 98.62 160 LEU A C 1
ATOM 1262 O O . LEU A 1 160 ? -6.461 -14.797 -9.062 1 98.62 160 LEU A O 1
ATOM 1266 N N . SER A 1 161 ? -4.508 -15.422 -8.156 1 97.62 161 SER A N 1
ATOM 1267 C CA . SER A 1 161 ? -4.934 -16.812 -7.98 1 97.62 161 SER A CA 1
ATOM 1268 C C . SER A 1 161 ? -6.07 -16.906 -6.969 1 97.62 161 SER A C 1
ATOM 1270 O O . SER A 1 161 ? -7.043 -17.625 -7.191 1 97.62 161 SER A O 1
ATOM 1272 N N . VAL A 1 162 ? -5.965 -16.172 -5.887 1 97.44 162 VAL A N 1
ATOM 1273 C CA . VAL A 1 162 ? -6.996 -16.172 -4.855 1 97.44 162 VAL A CA 1
ATOM 1274 C C . VAL A 1 162 ? -8.273 -15.531 -5.406 1 97.44 162 VAL A C 1
ATOM 1276 O O . VAL A 1 162 ? -9.375 -16.031 -5.168 1 97.44 162 VAL A O 1
ATOM 1279 N N . LEU A 1 163 ? -8.07 -14.43 -6.129 1 98.25 163 LEU A N 1
ATOM 1280 C CA . LEU A 1 163 ? -9.219 -13.773 -6.742 1 98.25 163 LEU A CA 1
ATOM 1281 C C . LEU A 1 163 ? -9.977 -14.734 -7.66 1 98.25 163 LEU A C 1
ATOM 1283 O O . LEU A 1 163 ? -11.203 -14.797 -7.629 1 98.25 163 LEU A O 1
ATOM 1287 N N . ASP A 1 164 ? -9.266 -15.453 -8.469 1 97.94 164 ASP A N 1
ATOM 1288 C CA . ASP A 1 164 ? -9.875 -16.406 -9.391 1 97.94 164 ASP A CA 1
ATOM 1289 C C . ASP A 1 164 ? -10.633 -17.5 -8.633 1 97.94 164 ASP A C 1
ATOM 1291 O O . ASP A 1 164 ? -11.836 -17.688 -8.852 1 97.94 164 ASP A O 1
ATOM 1295 N N . GLU A 1 165 ? -10 -18.125 -7.695 1 96.56 165 GLU A N 1
ATOM 1296 C CA . GLU A 1 165 ? -10.547 -19.281 -6.996 1 96.56 165 GLU A CA 1
ATOM 1297 C C . GLU A 1 165 ? -11.711 -18.891 -6.094 1 96.56 165 GLU A C 1
ATOM 1299 O O . GLU A 1 165 ? -12.758 -19.547 -6.094 1 96.56 165 GLU A O 1
ATOM 1304 N N . GLU A 1 166 ? -11.562 -17.797 -5.379 1 96.81 166 GLU A N 1
ATOM 1305 C CA . GLU A 1 166 ? -12.508 -17.484 -4.316 1 96.81 166 GLU A CA 1
ATOM 1306 C C . GLU A 1 166 ? -13.727 -16.734 -4.863 1 96.81 166 GLU A C 1
ATOM 1308 O O . GLU A 1 166 ? -14.812 -16.781 -4.285 1 96.81 166 GLU A O 1
ATOM 1313 N N . LEU A 1 167 ? -13.547 -16.078 -6.016 1 98.12 167 LEU A N 1
ATOM 1314 C CA . LEU A 1 167 ? -14.648 -15.242 -6.488 1 98.12 167 LEU A CA 1
ATOM 1315 C C . LEU A 1 167 ? -15.43 -15.953 -7.59 1 98.12 167 LEU A C 1
ATOM 1317 O O . LEU A 1 167 ? -16.547 -15.539 -7.93 1 98.12 167 LEU A O 1
ATOM 1321 N N . ARG A 1 168 ? -14.938 -17 -8.148 1 97.44 168 ARG A N 1
ATOM 1322 C CA . ARG A 1 168 ? -15.578 -17.688 -9.266 1 97.44 168 ARG A CA 1
ATOM 1323 C C . ARG A 1 168 ? -16.984 -18.156 -8.883 1 97.44 168 ARG A C 1
ATOM 1325 O O . ARG A 1 168 ? -17.922 -18.047 -9.68 1 97.44 168 ARG A O 1
ATOM 1332 N N . PRO A 1 169 ? -17.25 -18.656 -7.652 1 96.69 169 PRO A N 1
ATOM 1333 C CA . PRO A 1 169 ? -18.594 -19.047 -7.27 1 96.69 169 PRO A CA 1
ATOM 1334 C C . PRO A 1 169 ? -19.578 -17.875 -7.246 1 96.69 169 PRO A C 1
ATOM 1336 O O . PRO A 1 169 ? -20.781 -18.062 -7.441 1 96.69 169 PRO A O 1
ATOM 1339 N N . PHE A 1 170 ? -19.094 -16.688 -7.055 1 97.44 170 PHE A N 1
ATOM 1340 C CA . PHE A 1 170 ? -19.953 -15.508 -6.953 1 97.44 170 PHE A CA 1
ATOM 1341 C C . PHE A 1 170 ? -20.156 -14.875 -8.32 1 97.44 170 PHE A C 1
ATOM 1343 O O . PHE A 1 170 ? -21.109 -14.117 -8.523 1 97.44 170 PHE A O 1
ATOM 1350 N N . TYR A 1 171 ? -19.141 -15.164 -9.18 1 98.12 171 TYR A N 1
ATOM 1351 C CA . TYR A 1 171 ? -19.203 -14.617 -10.531 1 98.12 171 TYR A CA 1
ATOM 1352 C C . TYR A 1 171 ? -18.969 -15.703 -11.57 1 98.12 171 TYR A C 1
ATOM 1354 O O . TYR A 1 171 ? -18.016 -15.641 -12.344 1 98.12 171 TYR A O 1
ATOM 1362 N N . PRO A 1 172 ? -19.812 -16.594 -11.758 1 97.19 172 PRO A N 1
ATOM 1363 C CA . PRO A 1 172 ? -19.578 -17.75 -12.625 1 97.19 172 PRO A CA 1
ATOM 1364 C C . PRO A 1 172 ? -19.516 -17.375 -14.102 1 97.19 172 PRO A C 1
ATOM 1366 O O . PRO A 1 172 ? -18.781 -18.016 -14.867 1 97.19 172 PRO A O 1
ATOM 1369 N N . ASN A 1 173 ? -20.188 -16.312 -14.484 1 96.81 173 ASN A N 1
ATOM 1370 C CA . ASN A 1 173 ? -20.281 -16.016 -15.906 1 96.81 173 ASN A CA 1
ATOM 1371 C C . ASN A 1 173 ? -19.703 -14.633 -16.219 1 96.81 173 ASN A C 1
ATOM 1373 O O . ASN A 1 173 ? -19.688 -14.211 -17.375 1 96.81 173 ASN A O 1
ATOM 1377 N N . ASN A 1 174 ? -19.312 -13.875 -15.195 1 98.06 174 ASN A N 1
ATOM 1378 C CA . ASN A 1 174 ? -18.797 -12.531 -15.422 1 98.06 174 ASN A CA 1
ATOM 1379 C C . ASN A 1 174 ? -17.672 -12.188 -14.461 1 98.06 174 ASN A C 1
ATOM 1381 O O . ASN A 1 174 ? -17.625 -11.094 -13.891 1 98.06 174 ASN A O 1
ATOM 1385 N N . HIS A 1 175 ? -16.859 -13.195 -14.219 1 98.62 175 HIS A N 1
ATOM 1386 C CA . HIS A 1 175 ? -15.719 -12.969 -13.336 1 98.62 175 HIS A CA 1
ATOM 1387 C C . HIS A 1 175 ? -14.836 -11.836 -13.852 1 98.62 175 HIS A C 1
ATOM 1389 O O . HIS A 1 175 ? -14.391 -11.859 -15 1 98.62 175 HIS A O 1
ATOM 1395 N N . PRO A 1 176 ? -14.531 -10.859 -13.016 1 98.62 176 PRO A N 1
ATOM 1396 C CA . PRO A 1 176 ? -13.766 -9.695 -13.477 1 98.62 176 PRO A CA 1
ATOM 1397 C C . PRO A 1 176 ? -12.414 -10.078 -14.078 1 98.62 176 PRO A C 1
ATOM 1399 O O . PRO A 1 176 ? -11.969 -9.445 -15.047 1 98.62 176 PRO A O 1
ATOM 1402 N N . LEU A 1 177 ? -11.781 -11.047 -13.578 1 98.44 177 LEU A N 1
ATOM 1403 C CA . LEU A 1 177 ? -10.453 -11.445 -14.023 1 98.44 177 LEU A CA 1
ATOM 1404 C C . LEU A 1 177 ? -10.477 -11.898 -15.477 1 98.44 177 LEU A C 1
ATOM 1406 O O . LEU A 1 177 ? -9.453 -11.891 -16.156 1 98.44 177 LEU A O 1
ATOM 1410 N N . ASP A 1 178 ? -11.594 -12.305 -15.922 1 98.31 178 ASP A N 1
ATOM 1411 C CA . ASP A 1 178 ? -11.727 -12.766 -17.297 1 98.31 178 ASP A CA 1
ATOM 1412 C C . ASP A 1 178 ? -11.562 -11.609 -18.281 1 98.31 178 ASP A C 1
ATOM 1414 O O . ASP A 1 178 ? -11.383 -11.828 -19.484 1 98.31 178 ASP A O 1
ATOM 1418 N N . LEU A 1 179 ? -11.617 -10.391 -17.797 1 98.56 179 LEU A N 1
ATOM 1419 C CA . LEU A 1 179 ? -11.43 -9.203 -18.625 1 98.56 179 LEU A CA 1
ATOM 1420 C C . LEU A 1 179 ? -9.945 -8.867 -18.766 1 98.56 179 LEU A C 1
ATOM 1422 O O . LEU A 1 179 ? -9.578 -7.996 -19.547 1 98.56 179 LEU A O 1
ATOM 1426 N N . LEU A 1 180 ? -9.094 -9.516 -18.062 1 98.81 180 LEU A N 1
ATOM 1427 C CA . LEU A 1 180 ? -7.656 -9.281 -18.125 1 98.81 180 LEU A CA 1
ATOM 1428 C C . LEU A 1 180 ? -7.008 -10.172 -19.172 1 98.81 180 LEU A C 1
ATOM 1430 O O . LEU A 1 180 ? -6.703 -11.336 -18.922 1 98.81 180 LEU A O 1
ATOM 1434 N N . ASN A 1 181 ? -6.66 -9.57 -20.219 1 98.5 181 ASN A N 1
ATOM 1435 C CA . ASN A 1 181 ? -6.078 -10.328 -21.328 1 98.5 181 ASN A CA 1
ATOM 1436 C C . ASN A 1 181 ? -4.688 -10.852 -20.969 1 98.5 181 ASN A C 1
ATOM 1438 O O . ASN A 1 181 ? -3.84 -10.094 -20.5 1 98.5 181 ASN A O 1
ATOM 1442 N N . GLY A 1 182 ? -4.477 -12.18 -21.172 1 98.25 182 GLY A N 1
ATOM 1443 C CA . GLY A 1 182 ? -3.156 -12.766 -21 1 98.25 182 GLY A CA 1
ATOM 1444 C C . GLY A 1 182 ? -2.949 -13.383 -19.625 1 98.25 182 GLY A C 1
ATOM 1445 O O . GLY A 1 182 ? -1.956 -14.07 -19.406 1 98.25 182 GLY A O 1
ATOM 1446 N N . TRP A 1 183 ? -3.91 -13.156 -18.719 1 98.25 183 TRP A N 1
ATOM 1447 C CA . TRP A 1 183 ? -3.656 -13.578 -17.344 1 98.25 183 TRP A CA 1
ATOM 1448 C C . TRP A 1 183 ? -3.643 -15.094 -17.234 1 98.25 183 TRP A C 1
ATOM 1450 O O . TRP A 1 183 ? -2.877 -15.664 -16.453 1 98.25 183 TRP A O 1
ATOM 1460 N N . LYS A 1 184 ? -4.441 -15.812 -18 1 97.75 184 LYS A N 1
ATOM 1461 C CA . LYS A 1 184 ? -4.473 -17.266 -17.938 1 97.75 184 LYS A CA 1
ATOM 1462 C C . LYS A 1 184 ? -3.15 -17.859 -18.422 1 97.75 184 LYS A C 1
ATOM 1464 O O . LYS A 1 184 ? -2.611 -18.781 -17.797 1 97.75 184 LYS A O 1
ATOM 1469 N N . GLU A 1 185 ? -2.652 -17.359 -19.516 1 98.44 185 GLU A N 1
ATOM 1470 C CA . GLU A 1 185 ? -1.35 -17.797 -20.016 1 98.44 185 GLU A CA 1
ATOM 1471 C C . GLU A 1 185 ? -0.244 -17.484 -19.016 1 98.44 185 GLU A C 1
ATOM 1473 O O . GLU A 1 185 ? 0.659 -18.297 -18.812 1 98.44 185 GLU A O 1
ATOM 1478 N N . TYR A 1 186 ? -0.317 -16.344 -18.438 1 98.75 186 TYR A N 1
ATOM 1479 C CA . TY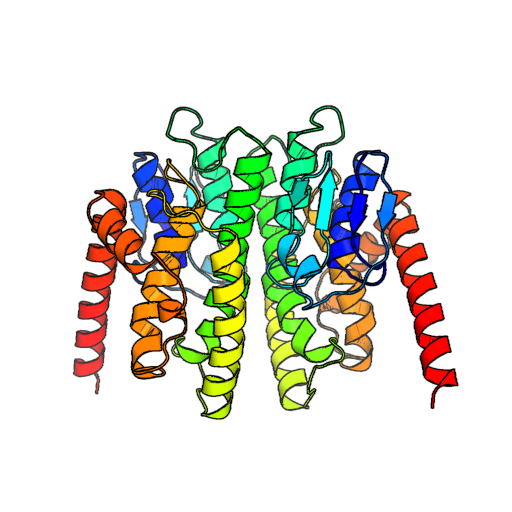R A 1 186 ? 0.629 -15.945 -17.391 1 98.75 186 TYR A CA 1
ATOM 1480 C C . TYR A 1 186 ? 0.6 -16.922 -16.219 1 98.75 186 TYR A C 1
ATOM 1482 O O . TYR A 1 186 ? 1.649 -17.344 -15.734 1 98.75 186 TYR A O 1
ATOM 1490 N N . PHE A 1 187 ? -0.601 -17.266 -15.805 1 98.19 187 PHE A N 1
ATOM 1491 C CA . PHE A 1 187 ? -0.752 -18.172 -14.664 1 98.19 187 PHE A CA 1
ATOM 1492 C C . PHE A 1 187 ? -0.192 -19.547 -14.992 1 98.19 187 PHE A C 1
ATOM 1494 O O . PHE A 1 187 ? 0.488 -20.156 -14.164 1 98.19 187 PHE A O 1
ATOM 1501 N N . VAL A 1 188 ? -0.49 -20.031 -16.156 1 98.12 188 VAL A N 1
ATOM 1502 C CA . VAL A 1 188 ? 0.035 -21.312 -16.594 1 98.12 188 VAL A CA 1
ATOM 1503 C C . VAL A 1 188 ? 1.561 -21.266 -16.641 1 98.12 188 VAL A C 1
ATOM 1505 O O . VAL A 1 188 ? 2.234 -22.172 -16.141 1 98.12 188 VAL A O 1
ATOM 1508 N N . PHE A 1 189 ? 2.098 -20.25 -17.203 1 98.81 189 PHE A N 1
ATOM 1509 C CA . PHE A 1 189 ? 3.541 -20.062 -17.281 1 98.81 189 PHE A CA 1
ATOM 1510 C C . PHE A 1 189 ? 4.172 -20.047 -15.898 1 98.81 189 PHE A C 1
ATOM 1512 O O . PHE A 1 189 ? 5.152 -20.766 -15.648 1 98.81 189 PHE A O 1
ATOM 1519 N N . MET A 1 190 ? 3.613 -19.297 -14.984 1 98.81 190 MET A N 1
ATOM 1520 C CA . MET A 1 190 ? 4.16 -19.172 -13.641 1 98.81 190 MET A CA 1
ATOM 1521 C C . MET A 1 190 ? 4.184 -20.531 -12.938 1 98.81 190 MET A C 1
ATOM 1523 O O . MET A 1 190 ? 5.129 -20.844 -12.219 1 98.81 190 MET A O 1
ATOM 1527 N N . LYS A 1 191 ? 3.23 -21.312 -13.172 1 97.94 191 LYS A N 1
ATOM 1528 C CA . LYS A 1 191 ? 3.127 -22.609 -12.516 1 97.94 191 LYS A CA 1
ATOM 1529 C C . LYS A 1 191 ? 4.18 -23.578 -13.047 1 97.94 191 LYS A C 1
ATOM 1531 O O . LYS A 1 191 ? 4.414 -24.641 -12.461 1 97.94 191 LYS A O 1
ATOM 1536 N N . THR A 1 192 ? 4.797 -23.281 -14.18 1 98.5 192 THR A N 1
ATOM 1537 C CA . THR A 1 192 ? 5.895 -24.109 -14.688 1 98.5 192 THR A CA 1
ATOM 1538 C C . THR A 1 192 ? 7.184 -23.797 -13.93 1 98.5 192 THR A C 1
ATOM 1540 O O . THR A 1 192 ? 8.156 -24.562 -14.016 1 98.5 192 THR A O 1
ATOM 1543 N N . LYS A 1 193 ? 7.273 -22.688 -13.273 1 98.44 193 LYS A N 1
ATOM 1544 C CA . LYS A 1 193 ? 8.445 -22.312 -12.492 1 98.44 193 LYS A CA 1
ATOM 1545 C C . LYS A 1 193 ? 8.445 -22.984 -11.125 1 98.44 193 LYS A C 1
ATOM 1547 O O . LYS A 1 193 ? 7.387 -23.141 -10.508 1 98.44 193 LYS A O 1
ATOM 1552 N N . ALA A 1 194 ? 9.586 -23.297 -10.625 1 98.12 194 ALA A N 1
ATOM 1553 C CA . ALA A 1 194 ? 9.719 -24.078 -9.406 1 98.12 194 ALA A CA 1
ATOM 1554 C C . ALA A 1 194 ? 9.078 -23.359 -8.219 1 98.12 194 ALA A C 1
ATOM 1556 O O . ALA A 1 194 ? 8.328 -23.969 -7.453 1 98.12 194 ALA A O 1
ATOM 1557 N N . GLY A 1 195 ? 9.375 -22.094 -7.996 1 98.19 195 GLY A N 1
ATOM 1558 C CA . GLY A 1 195 ? 8.859 -21.328 -6.871 1 98.19 195 GLY A CA 1
ATOM 1559 C C . GLY A 1 195 ? 7.348 -21.25 -6.84 1 98.19 195 GLY A C 1
ATOM 1560 O O . GLY A 1 195 ? 6.715 -21.75 -5.906 1 98.19 195 GLY A O 1
ATOM 1561 N N . PRO A 1 196 ? 6.77 -20.719 -7.883 1 98.69 196 PRO A N 1
ATOM 1562 C CA . PRO A 1 196 ? 5.309 -20.609 -7.957 1 98.69 196 PRO A CA 1
ATOM 1563 C C . PRO A 1 196 ? 4.613 -21.969 -7.879 1 98.69 196 PRO A C 1
ATOM 1565 O O . PRO A 1 196 ? 3.57 -22.094 -7.234 1 98.69 196 PRO A O 1
ATOM 1568 N N . ALA A 1 197 ? 5.184 -22.969 -8.438 1 98.5 197 ALA A N 1
ATOM 1569 C CA . ALA A 1 197 ? 4.598 -24.297 -8.367 1 98.5 197 ALA A CA 1
ATOM 1570 C C . ALA A 1 197 ? 4.547 -24.797 -6.922 1 98.5 197 ALA A C 1
ATOM 1572 O O . ALA A 1 197 ? 3.551 -25.391 -6.496 1 98.5 197 ALA A O 1
ATOM 1573 N N . LEU A 1 198 ? 5.637 -24.609 -6.254 1 98.19 198 LEU A N 1
ATOM 1574 C CA . LEU A 1 198 ? 5.703 -25.016 -4.855 1 98.19 198 LEU A CA 1
ATOM 1575 C C . LEU A 1 198 ? 4.676 -24.266 -4.02 1 98.19 198 LEU A C 1
ATOM 1577 O O . LEU A 1 198 ? 4.004 -24.859 -3.17 1 98.19 198 LEU A O 1
ATOM 1581 N N . VAL A 1 199 ? 4.543 -22.969 -4.195 1 98.44 199 VAL A N 1
ATOM 1582 C CA . VAL A 1 199 ? 3.594 -22.125 -3.463 1 98.44 199 VAL A CA 1
ATOM 1583 C C . VAL A 1 199 ? 2.172 -22.625 -3.723 1 98.44 199 VAL A C 1
ATOM 1585 O O . VAL A 1 199 ? 1.371 -22.75 -2.791 1 98.44 199 VAL A O 1
ATOM 1588 N N . GLU A 1 200 ? 1.904 -22.875 -4.977 1 97.62 200 GLU A N 1
ATOM 1589 C CA . GLU A 1 200 ? 0.58 -23.359 -5.352 1 97.62 200 GLU A CA 1
ATOM 1590 C C . GLU A 1 200 ? 0.285 -24.719 -4.711 1 97.62 200 GLU A C 1
ATOM 1592 O O . GLU A 1 200 ? -0.812 -24.938 -4.195 1 97.62 200 GLU A O 1
ATOM 1597 N N . LYS A 1 201 ? 1.236 -25.562 -4.77 1 97.31 201 LYS A N 1
ATOM 1598 C CA . LYS A 1 201 ? 1.077 -26.891 -4.184 1 97.31 201 LYS A CA 1
ATOM 1599 C C . LYS A 1 201 ? 0.797 -26.812 -2.688 1 97.31 201 LYS A C 1
ATOM 1601 O O . LYS A 1 201 ? -0.139 -27.438 -2.188 1 97.31 201 LYS A O 1
ATOM 1606 N N . ASP A 1 202 ? 1.585 -26.062 -1.968 1 97.31 202 ASP A N 1
ATOM 1607 C CA . ASP A 1 202 ? 1.428 -25.906 -0.524 1 97.31 202 ASP A CA 1
ATOM 1608 C C . ASP A 1 202 ? 0.065 -25.312 -0.18 1 97.31 202 ASP A C 1
ATOM 1610 O O . ASP A 1 202 ? -0.57 -25.719 0.793 1 97.31 202 ASP A O 1
ATOM 1614 N N . LYS A 1 203 ? -0.32 -24.328 -0.941 1 96.81 203 LYS A N 1
ATOM 1615 C CA . LYS A 1 203 ? -1.62 -23.688 -0.739 1 96.81 203 LYS A CA 1
ATOM 1616 C C . LYS A 1 203 ? -2.754 -24.703 -0.916 1 96.81 203 LYS A C 1
ATOM 1618 O O . LYS A 1 203 ? -3.65 -24.781 -0.075 1 96.81 203 LYS A O 1
ATOM 1623 N N . GLN A 1 204 ? -2.701 -25.5 -1.965 1 95.56 204 GLN A N 1
ATOM 1624 C CA . GLN A 1 204 ? -3.764 -26.453 -2.273 1 95.56 204 GLN A CA 1
ATOM 1625 C C . GLN A 1 204 ? -3.814 -27.578 -1.239 1 95.56 204 GLN A C 1
ATOM 1627 O O . GLN A 1 204 ? -4.895 -28.062 -0.89 1 95.56 204 GLN A O 1
ATOM 1632 N N . ILE A 1 205 ? -2.639 -27.969 -0.825 1 95.25 205 ILE A N 1
ATOM 1633 C CA . ILE A 1 205 ? -2.574 -29.016 0.2 1 95.25 205 ILE A CA 1
ATOM 1634 C C . ILE A 1 205 ? -3.27 -28.516 1.47 1 95.25 205 ILE A C 1
ATOM 1636 O O . ILE A 1 205 ? -4.105 -29.234 2.035 1 95.25 205 ILE A O 1
ATOM 1640 N N . LEU A 1 206 ? -2.947 -27.328 1.877 1 93.81 206 LEU A N 1
ATOM 1641 C CA . LEU A 1 206 ? -3.543 -26.797 3.1 1 93.81 206 LEU A CA 1
ATOM 1642 C C . LEU A 1 206 ? -5.039 -26.578 2.922 1 93.81 206 LEU A C 1
ATOM 1644 O O . LEU A 1 206 ? -5.824 -26.812 3.844 1 93.81 206 LEU A O 1
ATOM 1648 N N . LYS A 1 207 ? -5.434 -26.156 1.787 1 92.5 207 LYS A N 1
ATOM 1649 C CA . LYS A 1 207 ? -6.852 -25.953 1.51 1 92.5 207 LYS A CA 1
ATOM 1650 C C . LYS A 1 207 ? -7.625 -27.266 1.648 1 92.5 207 LYS A C 1
ATOM 1652 O O . LYS A 1 207 ? -8.727 -27.281 2.203 1 92.5 207 LYS A O 1
ATOM 1657 N N . LYS A 1 208 ? -7.066 -28.297 1.155 1 93.38 208 LYS A N 1
ATOM 1658 C CA . LYS A 1 208 ? -7.691 -29.609 1.242 1 93.38 208 LYS A CA 1
ATOM 1659 C C . LYS A 1 208 ? -7.797 -30.078 2.691 1 93.38 208 LYS A C 1
ATOM 1661 O O . LYS A 1 208 ? -8.812 -30.641 3.098 1 93.38 208 LYS A O 1
ATOM 1666 N N . ILE A 1 209 ? -6.773 -29.812 3.416 1 92.25 209 ILE A N 1
ATOM 1667 C CA . ILE A 1 209 ? -6.754 -30.188 4.824 1 92.25 209 ILE A CA 1
ATOM 1668 C C . ILE A 1 209 ? -7.832 -29.422 5.586 1 92.25 209 ILE A C 1
ATOM 1670 O O . ILE A 1 209 ? -8.578 -30.016 6.375 1 92.25 209 ILE A O 1
ATOM 1674 N N . LEU A 1 210 ? -7.945 -28.156 5.324 1 88.88 210 LEU A N 1
ATOM 1675 C CA . LEU A 1 210 ? -8.922 -27.312 6.004 1 88.88 210 LEU A CA 1
ATOM 1676 C C . LEU A 1 210 ? -10.344 -27.703 5.617 1 88.88 210 LEU A C 1
ATOM 1678 O O . LEU A 1 210 ? -11.242 -27.688 6.457 1 88.88 210 LEU A O 1
ATOM 1682 N N . ALA A 1 211 ? -10.555 -28.094 4.359 1 88.19 211 ALA A N 1
ATOM 1683 C CA . ALA A 1 211 ? -11.867 -28.531 3.891 1 88.19 211 ALA A CA 1
ATOM 1684 C C . ALA A 1 211 ? -12.289 -29.828 4.562 1 88.19 211 ALA A C 1
ATOM 1686 O O . ALA A 1 211 ? -13.461 -30.016 4.906 1 88.19 211 ALA A O 1
ATOM 1687 N N . ARG A 1 212 ? -11.359 -30.609 4.754 1 88.31 212 ARG A N 1
ATOM 1688 C CA . ARG A 1 212 ? -11.641 -31.891 5.395 1 88.31 212 ARG A CA 1
ATOM 1689 C C . ARG A 1 212 ? -11.961 -31.703 6.875 1 88.31 212 ARG A C 1
ATOM 1691 O O . ARG A 1 212 ? -12.836 -32.375 7.418 1 88.31 212 ARG A O 1
ATOM 1698 N N . ALA A 1 213 ? -11.297 -30.859 7.531 1 82.88 213 ALA A N 1
ATOM 1699 C CA . ALA A 1 213 ? -11.516 -30.594 8.953 1 82.88 213 ALA A CA 1
ATOM 1700 C C . ALA A 1 213 ? -12.891 -29.969 9.188 1 82.88 213 ALA A C 1
ATOM 1702 O O . ALA A 1 213 ? -13.555 -30.266 10.18 1 82.88 213 ALA A O 1
ATOM 1703 N N . LYS A 1 214 ? -13.453 -29.156 8.414 1 79.25 214 LYS A N 1
ATOM 1704 C CA . LYS A 1 214 ? -14.766 -28.516 8.531 1 79.25 214 LYS A CA 1
ATOM 1705 C C . LYS A 1 214 ? -15.891 -29.531 8.375 1 79.25 214 LYS A C 1
ATOM 1707 O O . LYS A 1 214 ? -16.938 -29.391 9 1 79.25 214 LYS A O 1
ATOM 1712 N N . THR A 1 215 ? -15.609 -30.391 7.535 1 77.38 215 THR A N 1
ATOM 1713 C CA . THR A 1 215 ? -16.594 -31.453 7.285 1 77.38 215 THR A CA 1
ATOM 1714 C C . THR A 1 215 ? -16.672 -32.406 8.477 1 77.38 215 THR A C 1
ATOM 1716 O O . THR A 1 215 ? -17.734 -32.969 8.742 1 77.38 215 THR A O 1
ATOM 1719 N N . LYS A 1 216 ? -15.656 -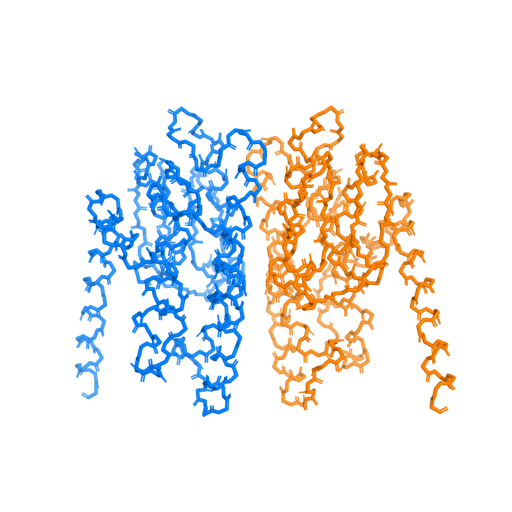32.531 9.234 1 74.81 216 LYS A N 1
ATOM 1720 C CA . LYS A 1 216 ? -15.656 -33.438 10.375 1 74.81 216 LYS A CA 1
ATOM 1721 C C . LYS A 1 216 ? -16.359 -32.812 11.578 1 74.81 216 LYS A C 1
ATOM 1723 O O . LYS A 1 216 ? -16.953 -33.5 12.398 1 74.81 216 LYS A O 1
ATOM 1728 N N . ILE A 1 217 ? -16.328 -31.547 11.719 1 68.06 217 ILE A N 1
ATOM 1729 C CA . ILE A 1 217 ? -16.922 -30.859 12.867 1 68.06 217 ILE A CA 1
ATOM 1730 C C . ILE A 1 217 ? -18.406 -30.641 12.625 1 68.06 217 ILE A C 1
ATOM 1732 O O . ILE A 1 217 ? -19.188 -30.547 13.578 1 68.06 217 ILE A O 1
ATOM 1736 N N . GLY A 1 218 ? -19 -30.422 11.531 1 51 218 GLY A N 1
ATOM 1737 C CA . GLY A 1 218 ? -20.438 -30.375 11.242 1 51 218 GLY A CA 1
ATOM 1738 C C . GLY A 1 218 ? -21.094 -31.734 11.242 1 51 218 GLY A C 1
ATOM 1739 O O . GLY A 1 218 ? -20.422 -32.75 11.117 1 51 218 GLY A O 1
ATOM 1740 N N . MET B 1 1 ? 12.023 18.938 -15.992 1 93.19 1 MET B N 1
ATOM 1741 C CA . MET B 1 1 ? 11.32 19.609 -14.906 1 93.19 1 MET B CA 1
ATOM 1742 C C . MET B 1 1 ? 10.227 18.703 -14.328 1 93.19 1 MET B C 1
ATOM 1744 O O . MET B 1 1 ? 9.555 18 -15.07 1 93.19 1 MET B O 1
ATOM 1748 N N . ILE B 1 2 ? 10.07 18.641 -13.047 1 98.44 2 ILE B N 1
ATOM 1749 C CA . ILE B 1 2 ? 9.055 17.844 -12.383 1 98.44 2 ILE B CA 1
ATOM 1750 C C . ILE B 1 2 ? 7.699 18.547 -12.477 1 98.44 2 ILE B C 1
ATOM 1752 O O . ILE B 1 2 ? 7.578 19.719 -12.133 1 98.44 2 ILE B O 1
ATOM 1756 N N . LYS B 1 3 ? 6.723 17.812 -13.008 1 98.88 3 LYS B N 1
ATOM 1757 C CA . LYS B 1 3 ? 5.332 18.25 -12.906 1 98.88 3 LYS B CA 1
ATOM 1758 C C . LYS B 1 3 ? 4.523 17.312 -12.023 1 98.88 3 LYS B C 1
ATOM 1760 O O . LYS B 1 3 ? 4.539 16.094 -12.219 1 98.88 3 LYS B O 1
ATOM 1765 N N . LEU B 1 4 ? 3.883 17.875 -11.062 1 98.88 4 LEU B N 1
ATOM 1766 C CA . LEU B 1 4 ? 3.016 17.125 -10.156 1 98.88 4 LEU B CA 1
ATOM 1767 C C . LEU B 1 4 ? 1.547 17.422 -10.445 1 98.88 4 LEU B C 1
ATOM 1769 O O . LEU B 1 4 ? 1.062 18.516 -10.141 1 98.88 4 LEU B O 1
ATOM 1773 N N . HIS B 1 5 ? 0.875 16.453 -10.992 1 98.81 5 HIS B N 1
ATOM 1774 C CA . HIS B 1 5 ? -0.541 16.609 -11.305 1 98.81 5 HIS B CA 1
ATOM 1775 C C . HIS B 1 5 ? -1.41 16.281 -10.094 1 98.81 5 HIS B C 1
ATOM 1777 O O . HIS B 1 5 ? -1.297 15.203 -9.516 1 98.81 5 HIS B O 1
ATOM 1783 N N . GLY B 1 6 ? -2.301 17.203 -9.695 1 98.44 6 GLY B N 1
ATOM 1784 C CA . GLY B 1 6 ? -3.254 16.969 -8.625 1 98.44 6 GLY B CA 1
ATOM 1785 C C . GLY B 1 6 ? -3.602 18.219 -7.844 1 98.44 6 GLY B C 1
ATOM 1786 O O . GLY B 1 6 ? -2.822 19.172 -7.812 1 98.44 6 GLY B O 1
ATOM 1787 N N . ALA B 1 7 ? -4.715 18.234 -7.195 1 97.12 7 ALA B N 1
ATOM 1788 C CA . ALA B 1 7 ? -5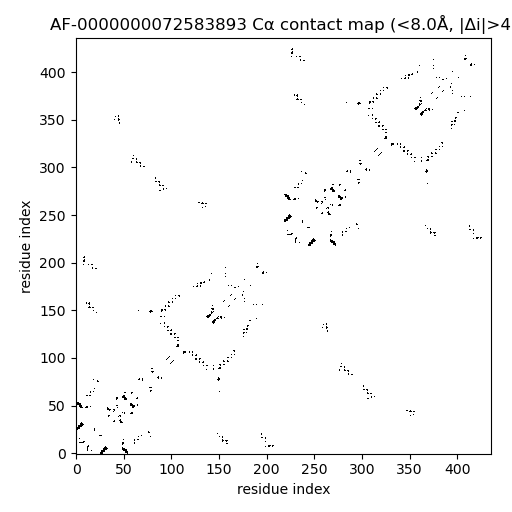.195 19.375 -6.418 1 97.12 7 ALA B CA 1
ATOM 1789 C C . ALA B 1 7 ? -4.641 19.344 -4.996 1 97.12 7 ALA B C 1
ATOM 1791 O O . ALA B 1 7 ? -4.488 18.266 -4.406 1 97.12 7 ALA B O 1
ATOM 1792 N N . SER B 1 8 ? -4.508 20.469 -4.391 1 96.62 8 SER B N 1
ATOM 1793 C CA . SER B 1 8 ? -3.82 20.625 -3.113 1 96.62 8 SER B CA 1
ATOM 1794 C C . SER B 1 8 ? -4.688 20.156 -1.951 1 96.62 8 SER B C 1
ATOM 1796 O O . SER B 1 8 ? -4.219 20.062 -0.814 1 96.62 8 SER B O 1
ATOM 1798 N N . ILE B 1 9 ? -5.871 19.812 -2.205 1 95.38 9 ILE B N 1
ATOM 1799 C CA . ILE B 1 9 ? -6.727 19.312 -1.133 1 95.38 9 ILE B CA 1
ATOM 1800 C C . ILE B 1 9 ? -6.516 17.812 -0.953 1 95.38 9 ILE B C 1
ATOM 1802 O O . ILE B 1 9 ? -6.906 17.25 0.07 1 95.38 9 ILE B O 1
ATOM 1806 N N . SER B 1 10 ? -5.934 17.188 -1.956 1 97.06 10 SER B N 1
ATOM 1807 C CA . SER B 1 10 ? -5.723 15.742 -1.925 1 97.06 10 SER B CA 1
ATOM 1808 C C . SER B 1 10 ? -4.586 15.375 -0.981 1 97.06 10 SER B C 1
ATOM 1810 O O . SER B 1 10 ? -3.457 15.844 -1.145 1 97.06 10 SER B O 1
ATOM 1812 N N . ASN B 1 11 ? -4.891 14.531 -0.03 1 98.19 11 ASN B N 1
ATOM 1813 C CA . ASN B 1 11 ? -3.844 14.078 0.881 1 98.19 11 ASN B CA 1
ATOM 1814 C C . ASN B 1 11 ? -2.773 13.281 0.149 1 98.19 11 ASN B C 1
ATOM 1816 O O . ASN B 1 11 ? -1.601 13.312 0.527 1 98.19 11 ASN B O 1
ATOM 1820 N N . TYR B 1 12 ? -3.104 12.609 -0.936 1 98.69 12 TYR B N 1
ATOM 1821 C CA . TYR B 1 12 ? -2.115 11.82 -1.664 1 98.69 12 TYR B CA 1
ATOM 1822 C C . TYR B 1 12 ? -1.223 12.719 -2.514 1 98.69 12 TYR B C 1
ATOM 1824 O O . TYR B 1 12 ? -0.04 12.43 -2.705 1 98.69 12 TYR B O 1
ATOM 1832 N N . VAL B 1 13 ? -1.767 13.781 -3.051 1 98.81 13 VAL B N 1
ATOM 1833 C CA . VAL B 1 13 ? -0.945 14.781 -3.729 1 98.81 13 VAL B CA 1
ATOM 1834 C C . VAL B 1 13 ? -0.004 15.445 -2.725 1 98.81 13 VAL B C 1
ATOM 1836 O O . VAL B 1 13 ? 1.188 15.602 -2.994 1 98.81 13 VAL B O 1
ATOM 1839 N N . ASN B 1 14 ? -0.516 15.797 -1.585 1 98.88 14 ASN B N 1
ATOM 1840 C CA . ASN B 1 14 ? 0.265 16.469 -0.551 1 98.88 14 ASN B CA 1
ATOM 1841 C C . ASN B 1 14 ? 1.366 15.555 -0.005 1 98.88 14 ASN B C 1
ATOM 1843 O O . ASN B 1 14 ? 2.443 16.031 0.359 1 98.88 14 ASN B O 1
ATOM 1847 N N . LYS B 1 15 ? 1.083 14.273 0.083 1 98.94 15 LYS B N 1
ATOM 1848 C CA . LYS B 1 15 ? 2.105 13.305 0.455 1 98.94 15 LYS B CA 1
ATOM 1849 C C . LYS B 1 15 ? 3.322 13.406 -0.459 1 98.94 15 LYS B C 1
ATOM 1851 O O . LYS B 1 15 ? 4.457 13.469 0.015 1 98.94 15 LYS B O 1
ATOM 1856 N N . VAL B 1 16 ? 3.129 13.422 -1.747 1 98.94 16 VAL B N 1
ATOM 1857 C CA . VAL B 1 16 ? 4.211 13.508 -2.721 1 98.94 16 VAL B CA 1
ATOM 1858 C C . VAL B 1 16 ? 4.863 14.891 -2.648 1 98.94 16 VAL B C 1
ATOM 1860 O O . VAL B 1 16 ? 6.09 15 -2.684 1 98.94 16 VAL B O 1
ATOM 1863 N N . LYS B 1 17 ? 4.062 15.93 -2.518 1 98.88 17 LYS B N 1
ATOM 1864 C CA . LYS B 1 17 ? 4.547 17.297 -2.43 1 98.88 17 LYS B CA 1
ATOM 1865 C C . LYS B 1 17 ? 5.5 17.469 -1.252 1 98.88 17 LYS B C 1
ATOM 1867 O O . LYS B 1 17 ? 6.539 18.125 -1.377 1 98.88 17 LYS B O 1
ATOM 1872 N N . LEU B 1 18 ? 5.191 16.906 -0.143 1 98.94 18 LEU B N 1
ATOM 1873 C CA . LEU B 1 18 ? 6.051 16.953 1.033 1 98.94 18 LEU B CA 1
ATOM 1874 C C . LEU B 1 18 ? 7.43 16.391 0.722 1 98.94 18 LEU B C 1
ATOM 1876 O O . LEU B 1 18 ? 8.445 16.953 1.124 1 98.94 18 LEU B O 1
ATOM 1880 N N . GLY B 1 19 ? 7.465 15.242 0.006 1 98.94 19 GLY B N 1
ATOM 1881 C CA . GLY B 1 19 ? 8.742 14.664 -0.394 1 98.94 19 GLY B CA 1
ATOM 1882 C C . GLY B 1 19 ? 9.539 15.562 -1.315 1 98.94 19 GLY B C 1
ATOM 1883 O O . GLY B 1 19 ? 10.75 15.734 -1.131 1 98.94 19 GLY B O 1
ATOM 1884 N N . ILE B 1 20 ? 8.875 16.125 -2.281 1 98.94 20 ILE B N 1
ATOM 1885 C CA . ILE B 1 20 ? 9.516 17.031 -3.234 1 98.94 20 ILE B CA 1
ATOM 1886 C C . ILE B 1 20 ? 10.141 18.203 -2.494 1 98.94 20 ILE B C 1
ATOM 1888 O O . ILE B 1 20 ? 11.297 18.562 -2.74 1 98.94 20 ILE B O 1
ATOM 1892 N N . LEU B 1 21 ? 9.398 18.766 -1.579 1 98.88 21 LEU B N 1
ATOM 1893 C CA . LEU B 1 21 ? 9.836 19.938 -0.834 1 98.88 21 LEU B CA 1
ATOM 1894 C C . LEU B 1 21 ? 11 19.594 0.097 1 98.88 21 LEU B C 1
ATOM 1896 O O . LEU B 1 21 ? 11.961 20.359 0.21 1 98.88 21 LEU B O 1
ATOM 1900 N N . GLU B 1 22 ? 10.906 18.484 0.79 1 98.88 22 GLU B N 1
ATOM 1901 C CA . GLU B 1 22 ? 11.984 18.047 1.67 1 98.88 22 GLU B CA 1
ATOM 1902 C C . GLU B 1 22 ? 13.297 17.891 0.899 1 98.88 22 GLU B C 1
ATOM 1904 O O . GLU B 1 22 ? 14.367 18.234 1.405 1 98.88 22 GLU B O 1
ATOM 1909 N N . LYS B 1 23 ? 13.195 17.438 -0.319 1 98.75 23 LYS B N 1
ATOM 1910 C CA . LYS B 1 23 ? 14.359 17.172 -1.15 1 98.75 23 LYS B CA 1
ATOM 1911 C C . LYS B 1 23 ? 14.852 18.438 -1.836 1 98.75 23 LYS B C 1
ATOM 1913 O O . LYS B 1 23 ? 15.906 18.438 -2.477 1 98.75 23 LYS B O 1
ATOM 1918 N N . GLY B 1 24 ? 14.078 19.5 -1.702 1 98.62 24 GLY B N 1
ATOM 1919 C CA . GLY B 1 24 ? 14.469 20.766 -2.291 1 98.62 24 GLY B CA 1
ATOM 1920 C C . GLY B 1 24 ? 14.391 20.766 -3.807 1 98.62 24 GLY B C 1
ATOM 1921 O O . GLY B 1 24 ? 15.172 21.453 -4.469 1 98.62 24 GLY B O 1
ATOM 1922 N N . LEU B 1 25 ? 13.508 20.047 -4.367 1 98.69 25 LEU B N 1
ATOM 1923 C CA . LEU B 1 25 ? 13.406 19.922 -5.816 1 98.69 25 LEU B CA 1
ATOM 1924 C C . LEU B 1 25 ? 12.484 21 -6.391 1 98.69 25 LEU B C 1
ATOM 1926 O O . LEU B 1 25 ? 11.469 21.344 -5.785 1 98.69 25 LEU B O 1
ATOM 1930 N N . GLU B 1 26 ? 12.82 21.516 -7.496 1 98.25 26 GLU B N 1
ATOM 1931 C CA . GLU B 1 26 ? 11.914 22.375 -8.242 1 98.25 26 GLU B CA 1
ATOM 1932 C C . GLU B 1 26 ? 10.812 21.578 -8.922 1 98.25 26 GLU B C 1
ATOM 1934 O O . GLU B 1 26 ? 11.055 20.484 -9.43 1 98.25 26 GLU B O 1
ATOM 1939 N N . TYR B 1 27 ? 9.609 22.172 -8.93 1 98.56 27 TYR B N 1
ATOM 1940 C CA . TYR B 1 27 ? 8.492 21.484 -9.562 1 98.56 27 TYR B CA 1
ATOM 1941 C C . TYR B 1 27 ? 7.391 22.469 -9.938 1 98.56 27 TYR B C 1
ATOM 1943 O O . TYR B 1 27 ? 7.355 23.594 -9.438 1 98.56 27 TYR B O 1
ATOM 1951 N N . GLU B 1 28 ? 6.617 22.031 -10.859 1 98.44 28 GLU B N 1
ATOM 1952 C CA . GLU B 1 28 ? 5.367 22.688 -11.219 1 98.44 28 GLU B CA 1
ATOM 1953 C C . GLU B 1 28 ? 4.16 21.844 -10.828 1 98.44 28 GLU B C 1
ATOM 1955 O O . GLU B 1 28 ? 4.078 20.672 -11.195 1 98.44 28 GLU B O 1
ATOM 1960 N N . GLN B 1 29 ? 3.256 22.391 -10.109 1 98.12 29 GLN B N 1
ATOM 1961 C CA . GLN B 1 29 ? 2.031 21.656 -9.797 1 98.12 29 GLN B CA 1
ATOM 1962 C C . GLN B 1 29 ? 0.929 21.984 -10.805 1 98.12 29 GLN B C 1
ATOM 1964 O O . GLN B 1 29 ? 0.612 23.156 -11.023 1 98.12 29 GLN B O 1
ATOM 1969 N N . ILE B 1 30 ? 0.455 21.016 -11.453 1 97.94 30 ILE B N 1
ATOM 1970 C CA . ILE B 1 30 ? -0.691 21.125 -12.352 1 97.94 30 ILE B CA 1
ATOM 1971 C C . ILE B 1 30 ? -1.966 20.734 -11.609 1 97.94 30 ILE B C 1
ATOM 1973 O O . ILE B 1 30 ? -2.197 19.547 -11.352 1 97.94 30 ILE B O 1
ATOM 1977 N N . ARG B 1 31 ? -2.777 21.703 -11.336 1 96.12 31 ARG B N 1
ATOM 1978 C CA . ARG B 1 31 ? -3.947 21.484 -10.492 1 96.12 31 ARG B CA 1
ATOM 1979 C C . ARG B 1 31 ? -5.09 20.859 -11.281 1 96.12 31 ARG B C 1
ATOM 1981 O O . ARG B 1 31 ? -5.77 21.547 -12.047 1 96.12 31 ARG B O 1
ATOM 1988 N N . ILE B 1 32 ? -5.285 19.609 -11.141 1 96.56 32 ILE B N 1
ATOM 1989 C CA . ILE B 1 32 ? -6.359 18.891 -11.812 1 96.56 32 ILE B CA 1
ATOM 1990 C C . ILE B 1 32 ? -7.066 17.969 -10.82 1 96.56 32 ILE B C 1
ATOM 1992 O O . ILE B 1 32 ? -6.5 17.609 -9.781 1 96.56 32 ILE B O 1
ATOM 1996 N N . ALA B 1 33 ? -8.297 17.656 -11.109 1 95.69 33 ALA B N 1
ATOM 1997 C CA . ALA B 1 33 ? -9.094 16.703 -10.344 1 95.69 33 ALA B CA 1
ATOM 1998 C C . ALA B 1 33 ? -8.992 15.305 -10.938 1 95.69 33 ALA B C 1
ATOM 2000 O O . ALA B 1 33 ? -8.547 15.141 -12.078 1 95.69 33 ALA B O 1
ATOM 2001 N N . PRO B 1 34 ? -9.289 14.297 -10.141 1 96.88 34 PRO B N 1
ATOM 2002 C CA . PRO B 1 34 ? -9.414 12.961 -10.742 1 96.88 34 PRO B CA 1
ATOM 2003 C C . PRO B 1 34 ? -10.359 12.938 -11.938 1 96.88 34 PRO B C 1
ATOM 2005 O O . PRO B 1 34 ? -11.305 13.727 -12 1 96.88 34 PRO B O 1
ATOM 2008 N N . SER B 1 35 ? -10.086 12.07 -12.82 1 97.88 35 SER B N 1
ATOM 2009 C CA . SER B 1 35 ? -10.883 12.016 -14.047 1 97.88 35 SER B CA 1
ATOM 2010 C C . SER B 1 35 ? -10.922 10.602 -14.617 1 97.88 35 SER B C 1
ATOM 2012 O O . SER B 1 35 ? -9.922 9.883 -14.57 1 97.88 35 SER B O 1
ATOM 2014 N N . GLN B 1 36 ? -12.039 10.211 -15.195 1 97.56 36 GLN B N 1
ATOM 2015 C CA . GLN B 1 36 ? -12.188 8.914 -15.844 1 97.56 36 GLN B CA 1
ATOM 2016 C C . GLN B 1 36 ? -12.148 9.055 -17.359 1 97.56 36 GLN B C 1
ATOM 2018 O O . GLN B 1 36 ? -12.438 8.102 -18.094 1 97.56 36 GLN B O 1
ATOM 2023 N N . GLU B 1 37 ? -11.797 10.219 -17.75 1 98 37 GLU B N 1
ATOM 2024 C CA . GLU B 1 37 ? -11.641 10.43 -19.188 1 98 37 GLU B CA 1
ATOM 2025 C C . GLU B 1 37 ? -10.438 9.664 -19.734 1 98 37 GLU B C 1
ATOM 2027 O O . GLU B 1 37 ? -9.398 9.594 -19.078 1 98 37 GLU B O 1
ATOM 2032 N N . GLU B 1 38 ? -10.508 9.18 -20.938 1 97.88 38 GLU B N 1
ATOM 2033 C CA . GLU B 1 38 ? -9.523 8.273 -21.516 1 97.88 38 GLU B CA 1
ATOM 2034 C C . GLU B 1 38 ? -8.141 8.906 -21.547 1 97.88 38 GLU B C 1
ATOM 2036 O O . GLU B 1 38 ? -7.141 8.242 -21.266 1 97.88 38 GLU B O 1
ATOM 2041 N N . ASP B 1 39 ? -8.062 10.164 -21.875 1 97.69 39 ASP B N 1
ATOM 2042 C CA . ASP B 1 39 ? -6.766 10.836 -21.953 1 97.69 39 ASP B CA 1
ATOM 2043 C C . ASP B 1 39 ? -6.07 10.828 -20.594 1 97.69 39 ASP B C 1
ATOM 2045 O O . ASP B 1 39 ? -4.848 10.711 -20.516 1 97.69 39 ASP B O 1
ATOM 2049 N N . PHE B 1 40 ? -6.879 11.008 -19.516 1 98.38 40 PHE B N 1
ATOM 2050 C CA . PHE B 1 40 ? -6.293 10.992 -18.188 1 98.38 40 PHE B CA 1
ATOM 2051 C C . PHE B 1 40 ? -5.961 9.562 -17.766 1 98.38 40 PHE B C 1
ATOM 2053 O O . PHE B 1 40 ? -4.938 9.328 -17.109 1 98.38 40 PHE B O 1
ATOM 2060 N N . LEU B 1 41 ? -6.785 8.578 -18.141 1 98.56 41 LEU B N 1
ATOM 2061 C CA . LEU B 1 41 ? -6.574 7.184 -17.781 1 98.56 41 LEU B CA 1
ATOM 2062 C C . LEU B 1 41 ? -5.289 6.648 -18.391 1 98.56 41 LEU B C 1
ATOM 2064 O O . LEU B 1 41 ? -4.715 5.676 -17.906 1 98.56 41 LEU B O 1
ATOM 2068 N N . LYS B 1 42 ? -4.754 7.27 -19.438 1 97.81 42 LYS B N 1
ATOM 2069 C CA . LYS B 1 42 ? -3.502 6.871 -20.062 1 97.81 42 LYS B CA 1
ATOM 2070 C C . LYS B 1 42 ? -2.311 7.156 -19.156 1 97.81 42 LYS B C 1
ATOM 2072 O O . LYS B 1 42 ? -1.299 6.453 -19.219 1 97.81 42 LYS B O 1
ATOM 2077 N N . ILE B 1 43 ? -2.473 8.203 -18.281 1 97.94 43 ILE B N 1
ATOM 2078 C CA . ILE B 1 43 ? -1.331 8.562 -17.453 1 97.94 43 ILE B CA 1
ATOM 2079 C C . ILE B 1 43 ? -1.594 8.156 -16 1 97.94 43 ILE B C 1
ATOM 2081 O O . ILE B 1 43 ? -0.669 8.102 -15.195 1 97.94 43 ILE B O 1
ATOM 2085 N N . SER B 1 44 ? -2.895 7.887 -15.672 1 98.56 44 SER B N 1
ATOM 2086 C CA . SER B 1 44 ? -3.328 7.379 -14.375 1 98.56 44 SER B CA 1
ATOM 2087 C C . SER B 1 44 ? -4.406 6.312 -14.531 1 98.56 44 SER B C 1
ATOM 2089 O O . SER B 1 44 ? -5.602 6.605 -14.438 1 98.56 44 SER B O 1
ATOM 2091 N N . PRO B 1 45 ? -4.066 5.086 -14.594 1 98.81 45 PRO B N 1
ATOM 2092 C CA . PRO B 1 45 ? -4.977 4.008 -14.977 1 98.81 45 PRO B CA 1
ATOM 2093 C C . PRO B 1 45 ? -6.219 3.938 -14.094 1 98.81 45 PRO B C 1
ATOM 2095 O O . PRO B 1 45 ? -7.293 3.549 -14.562 1 98.81 45 PRO B O 1
ATOM 2098 N N . MET B 1 46 ? -6.156 4.352 -12.875 1 98.44 46 MET B N 1
ATOM 2099 C CA . MET B 1 46 ? -7.309 4.332 -11.977 1 98.44 46 MET B CA 1
ATOM 2100 C C . MET B 1 46 ? -8.055 5.66 -12.023 1 98.44 46 MET B C 1
ATOM 2102 O O . MET B 1 46 ? -9.07 5.824 -11.344 1 98.44 46 MET B O 1
ATOM 2106 N N . GLY B 1 47 ? -7.508 6.672 -12.766 1 98.56 47 GLY B N 1
ATOM 2107 C CA . GLY B 1 47 ? -8.125 7.984 -12.852 1 98.56 47 GLY B CA 1
ATOM 2108 C C . GLY B 1 47 ? -7.969 8.805 -11.586 1 98.56 47 GLY B C 1
ATOM 2109 O O . GLY B 1 47 ? -8.844 9.594 -11.242 1 98.56 47 GLY B O 1
ATOM 2110 N N . LYS B 1 48 ? -6.859 8.555 -10.914 1 98.06 48 LYS B N 1
ATOM 2111 C CA . LYS B 1 48 ? -6.645 9.203 -9.625 1 98.06 48 LYS B CA 1
ATOM 2112 C C . LYS B 1 48 ? -5.422 10.117 -9.664 1 98.06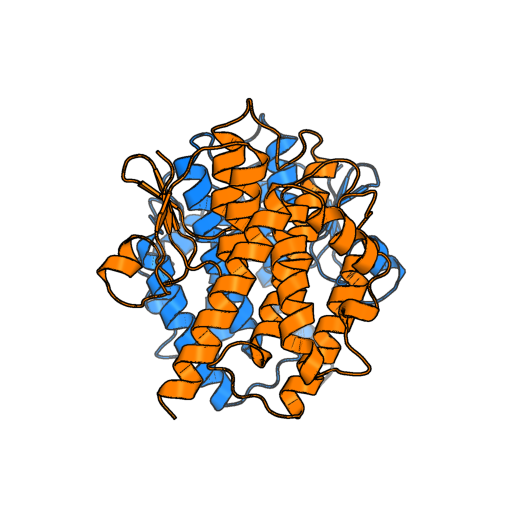 48 LYS B C 1
ATOM 2114 O O . LYS B 1 48 ? -4.664 10.102 -10.633 1 98.06 48 LYS B O 1
ATOM 2119 N N . ILE B 1 49 ? -5.293 10.961 -8.75 1 98.56 49 ILE B N 1
ATOM 2120 C CA . ILE B 1 49 ? -4.129 11.805 -8.5 1 98.56 49 ILE B CA 1
ATOM 2121 C C . ILE B 1 49 ? -3.459 11.383 -7.195 1 98.56 49 ILE B C 1
ATOM 2123 O O . ILE B 1 49 ? -4.105 10.812 -6.316 1 98.56 49 ILE B O 1
ATOM 2127 N N . PRO B 1 50 ? -2.141 11.594 -7.133 1 98.81 50 PRO B N 1
ATOM 2128 C CA . PRO B 1 50 ? -1.215 12.375 -7.949 1 98.81 50 PRO B CA 1
ATOM 2129 C C . PRO B 1 50 ? -0.669 11.594 -9.141 1 98.81 50 PRO B C 1
ATOM 2131 O O . PRO B 1 50 ? -0.727 10.359 -9.148 1 98.81 50 PRO B O 1
ATOM 2134 N N . VAL B 1 51 ? -0.19 12.273 -10.125 1 98.94 51 VAL B N 1
ATOM 2135 C CA . VAL B 1 51 ? 0.646 11.758 -11.203 1 98.94 51 VAL B CA 1
ATOM 2136 C C . VAL B 1 51 ? 1.901 12.617 -11.336 1 98.94 51 VAL B C 1
ATOM 2138 O O . VAL B 1 51 ? 1.817 13.844 -11.391 1 98.94 51 VAL B O 1
ATOM 2141 N N . LEU B 1 52 ? 3.053 12 -11.297 1 98.94 52 LEU B N 1
ATOM 2142 C CA . LEU B 1 52 ? 4.312 12.688 -11.57 1 98.94 52 LEU B CA 1
ATOM 2143 C C . LEU B 1 52 ? 4.652 12.617 -13.055 1 98.94 52 LEU B C 1
ATOM 2145 O O . LEU B 1 52 ? 4.559 11.555 -13.672 1 98.94 52 LEU B O 1
ATOM 2149 N N . GLU B 1 53 ? 4.984 13.68 -13.609 1 98.88 53 GLU B N 1
ATOM 2150 C CA . GLU B 1 53 ? 5.453 13.75 -14.984 1 98.88 53 GLU B CA 1
ATOM 2151 C C . GLU B 1 53 ? 6.887 14.273 -15.055 1 98.88 53 GLU B C 1
ATOM 2153 O O . GLU B 1 53 ? 7.207 15.297 -14.445 1 98.88 53 GLU B O 1
ATOM 2158 N N . MET B 1 54 ? 7.754 13.594 -15.695 1 98.12 54 MET B N 1
ATOM 2159 C CA . MET B 1 54 ? 9.133 14 -15.969 1 98.12 54 MET B CA 1
ATOM 2160 C C . MET B 1 54 ? 9.578 13.531 -17.344 1 98.12 54 MET B C 1
ATOM 2162 O O . MET B 1 54 ? 9.453 12.344 -17.672 1 98.12 54 MET B O 1
ATOM 2166 N N . ASP B 1 55 ? 10.031 14.391 -18.219 1 94.38 55 ASP B N 1
ATOM 2167 C CA . ASP B 1 55 ? 10.57 14.078 -19.531 1 94.38 55 ASP B CA 1
ATOM 2168 C C . ASP B 1 55 ? 9.555 13.305 -20.375 1 94.38 55 ASP B C 1
ATOM 2170 O O . ASP B 1 55 ? 9.898 12.297 -21 1 94.38 55 ASP B O 1
ATOM 2174 N N . GLY B 1 56 ? 8.336 13.664 -20.188 1 95.56 56 GLY B N 1
ATOM 2175 C CA . GLY B 1 56 ? 7.285 13.078 -21.016 1 95.56 56 GLY B CA 1
ATOM 2176 C C . GLY B 1 56 ? 6.816 11.727 -20.516 1 95.56 56 GLY B C 1
ATOM 2177 O O . GLY B 1 56 ? 5.961 11.094 -21.125 1 95.56 56 GLY B O 1
ATOM 2178 N N . LYS B 1 57 ? 7.34 11.273 -19.438 1 98.12 57 LYS B N 1
ATOM 2179 C CA . LYS B 1 57 ? 6.926 10.008 -18.828 1 98.12 57 LYS B CA 1
ATOM 2180 C C . LYS B 1 57 ? 6.156 10.25 -17.531 1 98.12 57 LYS B C 1
ATOM 2182 O O . LYS B 1 57 ? 6.246 11.32 -16.938 1 98.12 57 LYS B O 1
ATOM 2187 N N . PHE B 1 58 ? 5.387 9.258 -17.125 1 98.75 58 PHE B N 1
ATOM 2188 C CA . PHE B 1 58 ? 4.465 9.469 -16 1 98.75 58 PHE B CA 1
ATOM 2189 C C . PHE B 1 58 ? 4.586 8.344 -14.984 1 98.75 58 PHE B C 1
ATOM 2191 O O . PHE B 1 58 ? 4.844 7.191 -15.344 1 98.75 58 PHE B O 1
ATOM 2198 N N . ILE B 1 59 ? 4.43 8.672 -13.797 1 98.88 59 ILE B N 1
ATOM 2199 C CA . ILE B 1 59 ? 4.293 7.727 -12.695 1 98.88 59 ILE B CA 1
ATOM 2200 C C . ILE B 1 59 ? 3.061 8.07 -11.867 1 98.88 59 ILE B C 1
ATOM 2202 O O . ILE B 1 59 ? 2.855 9.234 -11.5 1 98.88 59 ILE B O 1
ATOM 2206 N N . PHE B 1 60 ? 2.262 6.98 -11.656 1 98.62 60 PHE B N 1
ATOM 2207 C CA . PHE B 1 60 ? 1.109 7.117 -10.773 1 98.62 60 PHE B CA 1
ATOM 2208 C C . PHE B 1 60 ? 1.317 6.336 -9.477 1 98.62 60 PHE B C 1
ATOM 2210 O O . PHE B 1 60 ? 2.295 5.598 -9.344 1 98.62 60 PHE B O 1
ATOM 2217 N N . GLU B 1 61 ? 0.426 6.574 -8.5 1 98.56 61 GLU B N 1
ATOM 2218 C CA . GLU B 1 61 ? 0.512 6.043 -7.141 1 98.56 61 GLU B CA 1
ATOM 2219 C C . GLU B 1 61 ? 1.559 6.793 -6.32 1 98.56 61 GLU B C 1
ATOM 2221 O O . GLU B 1 61 ? 2.746 6.773 -6.652 1 98.56 61 GLU B O 1
ATOM 2226 N N . SER B 1 62 ? 1.176 7.328 -5.223 1 98.81 62 SER B N 1
ATOM 2227 C CA . SER B 1 62 ? 2 8.234 -4.43 1 98.81 62 SER B CA 1
ATOM 2228 C C . SER B 1 62 ? 3.236 7.527 -3.885 1 98.81 62 SER B C 1
ATOM 2230 O O . SER B 1 62 ? 4.324 8.102 -3.854 1 98.81 62 SER B O 1
ATOM 2232 N N . GLY B 1 63 ? 3.074 6.238 -3.455 1 98.75 63 GLY B N 1
ATOM 2233 C CA . GLY B 1 63 ? 4.215 5.496 -2.947 1 98.75 63 GLY B CA 1
ATOM 2234 C C . GLY B 1 63 ? 5.289 5.262 -3.994 1 98.75 63 GLY B C 1
ATOM 2235 O O . GLY B 1 63 ? 6.48 5.441 -3.721 1 98.75 63 GLY B O 1
ATOM 2236 N N . ALA B 1 64 ? 4.918 4.863 -5.215 1 98.88 64 ALA B N 1
ATOM 2237 C CA . ALA B 1 64 ? 5.848 4.637 -6.32 1 98.88 64 ALA B CA 1
ATOM 2238 C C . ALA B 1 64 ? 6.57 5.926 -6.699 1 98.88 64 ALA B C 1
ATOM 2240 O O . ALA B 1 64 ? 7.77 5.91 -6.988 1 98.88 64 ALA B O 1
ATOM 2241 N N . ILE B 1 65 ? 5.867 7.047 -6.676 1 98.94 65 ILE B N 1
ATOM 2242 C CA . ILE B 1 65 ? 6.43 8.344 -7.016 1 98.94 65 ILE B CA 1
ATOM 2243 C C . ILE B 1 65 ? 7.547 8.695 -6.035 1 98.94 65 ILE B C 1
ATOM 2245 O O . ILE B 1 65 ? 8.641 9.102 -6.445 1 98.94 65 ILE B O 1
ATOM 2249 N N . LEU B 1 66 ? 7.277 8.531 -4.75 1 98.94 66 LEU B N 1
ATOM 2250 C CA . LEU B 1 66 ? 8.25 8.922 -3.736 1 98.94 66 LEU B CA 1
ATOM 2251 C C . LEU B 1 66 ? 9.477 8.016 -3.783 1 98.94 66 LEU B C 1
ATOM 2253 O O . LEU B 1 66 ? 10.602 8.492 -3.613 1 98.94 66 LEU B O 1
ATOM 2257 N N . GLU B 1 67 ? 9.273 6.691 -4.004 1 98.75 67 GLU B N 1
ATOM 2258 C CA . GLU B 1 67 ? 10.406 5.785 -4.18 1 98.75 67 GLU B CA 1
ATOM 2259 C C . GLU B 1 67 ? 11.242 6.18 -5.395 1 98.75 67 GLU B C 1
ATOM 2261 O O . GLU B 1 67 ? 12.477 6.156 -5.34 1 98.75 67 GLU B O 1
ATOM 2266 N N . PHE B 1 68 ? 10.594 6.602 -6.477 1 98.88 68 PHE B N 1
ATOM 2267 C CA . PHE B 1 68 ? 11.258 7.031 -7.703 1 98.88 68 PHE B CA 1
ATOM 2268 C C . PHE B 1 68 ? 12.109 8.266 -7.457 1 98.88 68 PHE B C 1
ATOM 2270 O O . PHE B 1 68 ? 13.305 8.273 -7.773 1 98.88 68 PHE B O 1
ATOM 2277 N N . LEU B 1 69 ? 11.562 9.266 -6.809 1 98.88 69 LEU B N 1
ATOM 2278 C CA . LEU B 1 69 ? 12.273 10.508 -6.535 1 98.88 69 LEU B CA 1
ATOM 2279 C C . LEU B 1 69 ? 13.469 10.258 -5.621 1 98.88 69 LEU B C 1
ATOM 2281 O O . LEU B 1 69 ? 14.523 10.859 -5.797 1 98.88 69 LEU B O 1
ATOM 2285 N N . ASP B 1 70 ? 13.188 9.375 -4.664 1 98.56 70 ASP B N 1
ATOM 2286 C CA . ASP B 1 70 ? 14.273 9.062 -3.738 1 98.56 70 ASP B CA 1
ATOM 2287 C C . ASP B 1 70 ? 15.438 8.383 -4.461 1 98.56 70 ASP B C 1
ATOM 2289 O O . ASP B 1 70 ? 16.594 8.555 -4.078 1 98.56 70 ASP B O 1
ATOM 2293 N N . THR B 1 71 ? 15.164 7.629 -5.473 1 98.19 71 THR B N 1
ATOM 2294 C CA . THR B 1 71 ? 16.156 6.879 -6.23 1 98.19 71 THR B CA 1
ATOM 2295 C C . THR B 1 71 ? 16.922 7.797 -7.18 1 98.19 71 THR B C 1
ATOM 2297 O O . THR B 1 71 ? 18.156 7.746 -7.25 1 98.19 71 THR B O 1
ATOM 2300 N N . ILE B 1 72 ? 16.281 8.742 -7.848 1 98.38 72 ILE B N 1
ATOM 2301 C CA . ILE B 1 72 ? 16.922 9.43 -8.961 1 98.38 72 ILE B CA 1
ATOM 2302 C C . ILE B 1 72 ? 17.578 10.711 -8.469 1 98.38 72 ILE B C 1
ATOM 2304 O O . ILE B 1 72 ? 18.391 11.32 -9.18 1 98.38 72 ILE B O 1
ATOM 2308 N N . PHE B 1 73 ? 17.297 11.102 -7.211 1 98.44 73 PHE B N 1
ATOM 2309 C CA . PHE B 1 73 ? 17.953 12.25 -6.598 1 98.44 73 PHE B CA 1
ATOM 2310 C C . PHE B 1 73 ? 18.672 11.844 -5.316 1 98.44 73 PHE B C 1
ATOM 2312 O O . PHE B 1 73 ? 18.375 12.367 -4.238 1 98.44 73 PHE B O 1
ATOM 2319 N N . PRO B 1 74 ? 19.672 11.039 -5.473 1 96.44 74 PRO B N 1
ATOM 2320 C CA . PRO B 1 74 ? 20.344 10.477 -4.297 1 96.44 74 PRO B CA 1
ATOM 2321 C C . PRO B 1 74 ? 21.156 11.516 -3.529 1 96.44 74 PRO B C 1
ATOM 2323 O O . PRO B 1 74 ? 21.562 11.273 -2.389 1 96.44 74 PRO B O 1
ATOM 2326 N N . GLN B 1 75 ? 21.391 12.656 -4.094 1 97.25 75 GLN B N 1
ATOM 2327 C CA . GLN B 1 75 ? 22.219 13.68 -3.461 1 97.25 75 GLN B CA 1
ATOM 2328 C C . GLN B 1 75 ? 21.375 14.578 -2.561 1 97.25 75 GLN B C 1
ATOM 2330 O O . GLN B 1 75 ? 21.906 15.469 -1.893 1 97.25 75 GLN B O 1
ATOM 2335 N N . THR B 1 76 ? 20.094 14.461 -2.551 1 97.06 76 THR B N 1
ATOM 2336 C CA . THR B 1 76 ? 19.156 15.164 -1.683 1 97.06 76 THR B CA 1
ATOM 2337 C C . THR B 1 76 ? 18.812 14.312 -0.459 1 97.06 76 THR B C 1
ATOM 2339 O O . THR B 1 76 ? 19.188 13.148 -0.383 1 97.06 76 THR B O 1
ATOM 2342 N N . PRO B 1 77 ? 18.234 14.906 0.521 1 97.94 77 PRO B N 1
ATOM 2343 C CA . PRO B 1 77 ? 17.859 14.109 1.693 1 97.94 77 PRO B CA 1
ATOM 2344 C C . PRO B 1 77 ? 17.078 12.852 1.328 1 97.94 77 PRO B C 1
ATOM 2346 O O . PRO B 1 77 ? 16.188 12.898 0.475 1 97.94 77 PRO B O 1
ATOM 2349 N N . LYS B 1 78 ? 17.453 11.75 1.959 1 98.38 78 LYS B N 1
ATOM 2350 C CA . LYS B 1 78 ? 16.812 10.469 1.684 1 98.38 78 LYS B CA 1
ATOM 2351 C C . LYS B 1 78 ? 15.445 10.375 2.352 1 98.38 78 LYS B C 1
ATOM 2353 O O . LYS B 1 78 ? 15.297 10.703 3.531 1 98.38 78 LYS B O 1
ATOM 2358 N N . LEU B 1 79 ? 14.508 9.969 1.639 1 98.81 79 LEU B N 1
ATOM 2359 C CA . LEU B 1 79 ? 13.18 9.727 2.195 1 98.81 79 LEU B CA 1
ATOM 2360 C C . LEU B 1 79 ? 13.102 8.336 2.82 1 98.81 79 LEU B C 1
ATOM 2362 O O . LEU B 1 79 ? 12.258 8.086 3.686 1 98.81 79 LEU B O 1
ATOM 2366 N N . ILE B 1 80 ? 13.883 7.449 2.295 1 98.62 80 ILE B N 1
ATOM 2367 C CA . ILE B 1 80 ? 14.016 6.09 2.816 1 98.62 80 ILE B CA 1
ATOM 2368 C C . ILE B 1 80 ? 15.43 5.887 3.363 1 98.62 80 ILE B C 1
ATOM 2370 O O . ILE B 1 80 ? 16.406 5.984 2.621 1 98.62 80 ILE B O 1
ATOM 2374 N N . PRO B 1 81 ? 15.523 5.555 4.629 1 98.38 81 PRO B N 1
ATOM 2375 C CA . PRO B 1 81 ? 16.844 5.387 5.246 1 98.38 81 PRO B CA 1
ATOM 2376 C C . PRO B 1 81 ? 17.688 4.309 4.562 1 98.38 81 PRO B C 1
ATOM 2378 O O . PRO B 1 81 ? 17.141 3.344 4.027 1 98.38 81 PRO B O 1
ATOM 2381 N N . GLU B 1 82 ? 19.031 4.438 4.645 1 97.25 82 GLU B N 1
ATOM 2382 C CA . GLU B 1 82 ? 19.953 3.451 4.082 1 97.25 82 GLU B CA 1
ATOM 2383 C C . GLU B 1 82 ? 19.938 2.16 4.898 1 97.25 82 GLU B C 1
ATOM 2385 O O . GLU B 1 82 ? 20.078 1.07 4.344 1 97.25 82 GLU B O 1
ATOM 2390 N N . ASP B 1 83 ? 19.812 2.326 6.25 1 98.19 83 ASP B N 1
ATOM 2391 C CA . ASP B 1 83 ? 19.688 1.132 7.082 1 98.19 83 ASP B CA 1
ATOM 2392 C C . ASP B 1 83 ? 18.438 0.337 6.723 1 98.19 83 ASP B C 1
ATOM 2394 O O . ASP B 1 83 ? 17.328 0.858 6.793 1 98.19 83 ASP B O 1
ATOM 2398 N N . PRO B 1 84 ? 18.578 -0.893 6.348 1 98.25 84 PRO B N 1
ATOM 2399 C CA . PRO B 1 84 ? 17.453 -1.653 5.828 1 98.25 84 PRO B CA 1
ATOM 2400 C C . PRO B 1 84 ? 16.344 -1.857 6.871 1 98.25 84 PRO B C 1
ATOM 2402 O O . PRO B 1 84 ? 15.164 -1.923 6.527 1 98.25 84 PRO B O 1
ATOM 2405 N N . TRP B 1 85 ? 16.75 -1.948 8.109 1 98.5 85 TRP B N 1
ATOM 2406 C CA . TRP B 1 85 ? 15.742 -2.123 9.156 1 98.5 85 TRP B CA 1
ATOM 2407 C C . TRP B 1 85 ? 14.945 -0.839 9.367 1 98.5 85 TRP B C 1
ATOM 2409 O O . TRP B 1 85 ? 13.727 -0.879 9.516 1 98.5 85 TRP B O 1
ATOM 2419 N N . GLU B 1 86 ? 15.609 0.307 9.352 1 98.5 86 GLU B N 1
ATOM 2420 C CA . GLU B 1 86 ? 14.93 1.595 9.453 1 98.5 86 GLU B CA 1
ATOM 2421 C C . GLU B 1 86 ? 14.047 1.85 8.234 1 98.5 86 GLU B C 1
ATOM 2423 O O . GLU B 1 86 ? 12.953 2.404 8.359 1 98.5 86 GLU B O 1
ATOM 2428 N N . ALA B 1 87 ? 14.586 1.422 7.094 1 98.75 87 ALA B N 1
ATOM 2429 C CA . ALA B 1 87 ? 13.797 1.554 5.867 1 98.75 87 ALA B CA 1
ATOM 2430 C C . ALA B 1 87 ? 12.508 0.747 5.953 1 98.75 87 ALA B C 1
ATOM 2432 O O . ALA B 1 87 ? 11.445 1.226 5.559 1 98.75 87 ALA B O 1
ATOM 2433 N N . ALA B 1 88 ? 12.562 -0.451 6.492 1 98.81 88 ALA B N 1
ATOM 2434 C CA . ALA B 1 88 ? 11.375 -1.289 6.66 1 98.81 88 ALA B CA 1
ATOM 2435 C C . ALA B 1 88 ? 10.367 -0.632 7.602 1 98.81 88 ALA B C 1
ATOM 2437 O O . ALA B 1 88 ? 9.164 -0.628 7.328 1 98.81 88 ALA B O 1
ATOM 2438 N N . ARG B 1 89 ? 10.883 -0.066 8.648 1 98.81 89 ARG B N 1
ATOM 2439 C CA . ARG B 1 89 ? 10.016 0.598 9.609 1 98.81 89 ARG B CA 1
ATOM 2440 C C . ARG B 1 89 ? 9.273 1.769 8.969 1 98.81 89 ARG B C 1
ATOM 2442 O O . ARG B 1 89 ? 8.078 1.951 9.195 1 98.81 89 ARG B O 1
ATOM 2449 N N . VAL B 1 90 ? 9.945 2.52 8.203 1 98.88 90 VAL B N 1
ATOM 2450 C CA . VAL B 1 90 ? 9.375 3.662 7.5 1 98.88 90 VAL B CA 1
ATOM 2451 C C . VAL B 1 90 ? 8.242 3.191 6.586 1 98.88 90 VAL B C 1
ATOM 2453 O O . VAL B 1 90 ? 7.156 3.773 6.582 1 98.88 90 VAL B O 1
ATOM 2456 N N . ARG B 1 91 ? 8.469 2.119 5.875 1 98.88 91 ARG B N 1
ATOM 2457 C CA . ARG B 1 91 ? 7.461 1.582 4.961 1 98.88 91 ARG B CA 1
ATOM 2458 C C . ARG B 1 91 ? 6.281 0.996 5.73 1 98.88 91 ARG B C 1
ATOM 2460 O O . ARG B 1 91 ? 5.133 1.132 5.309 1 98.88 91 ARG B O 1
ATOM 2467 N N . GLU B 1 92 ? 6.59 0.368 6.848 1 98.94 92 GLU B N 1
ATOM 2468 C CA . GLU B 1 92 ? 5.555 -0.201 7.703 1 98.94 92 GLU B CA 1
ATOM 2469 C C . GLU B 1 92 ? 4.621 0.883 8.234 1 98.94 92 GLU B C 1
ATOM 2471 O O . GLU B 1 92 ? 3.398 0.747 8.172 1 98.94 92 GLU B O 1
ATOM 2476 N N . ILE B 1 93 ? 5.188 1.965 8.727 1 98.94 93 ILE B N 1
ATOM 2477 C CA . ILE B 1 93 ? 4.41 3.076 9.266 1 98.94 93 ILE B CA 1
ATOM 2478 C C . ILE B 1 93 ? 3.518 3.66 8.172 1 98.94 93 ILE B C 1
ATOM 2480 O O . ILE B 1 93 ? 2.318 3.865 8.383 1 98.94 93 ILE B O 1
ATOM 2484 N N . SER B 1 94 ? 4.102 3.887 7.047 1 98.88 94 SER B N 1
ATOM 2485 C CA . SER B 1 94 ? 3.342 4.43 5.926 1 98.88 94 SER B CA 1
ATOM 2486 C C . SER B 1 94 ? 2.188 3.51 5.539 1 98.88 94 SER B C 1
ATO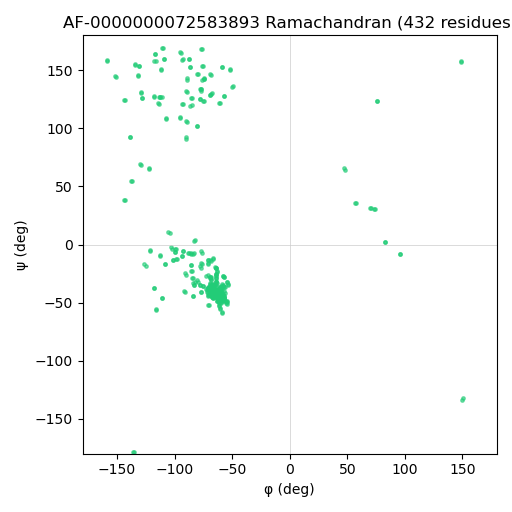M 2488 O O . SER B 1 94 ? 1.075 3.975 5.281 1 98.88 94 SER B O 1
ATOM 2490 N N . THR B 1 95 ? 2.457 2.229 5.539 1 98.81 95 THR B N 1
ATOM 2491 C CA . THR B 1 95 ? 1.433 1.256 5.172 1 98.81 95 THR B CA 1
ATOM 2492 C C . THR B 1 95 ? 0.295 1.261 6.191 1 98.81 95 THR B C 1
ATOM 2494 O O . THR B 1 95 ? -0.879 1.253 5.816 1 98.81 95 THR B O 1
ATOM 2497 N N . ILE B 1 96 ? 0.585 1.285 7.496 1 98.88 96 ILE B N 1
ATOM 2498 C CA . ILE B 1 96 ? -0.456 1.336 8.516 1 98.88 96 ILE B CA 1
ATOM 2499 C C . ILE B 1 96 ? -1.341 2.559 8.289 1 98.88 96 ILE B C 1
ATOM 2501 O O . ILE B 1 96 ? -2.57 2.449 8.273 1 98.88 96 ILE B O 1
ATOM 25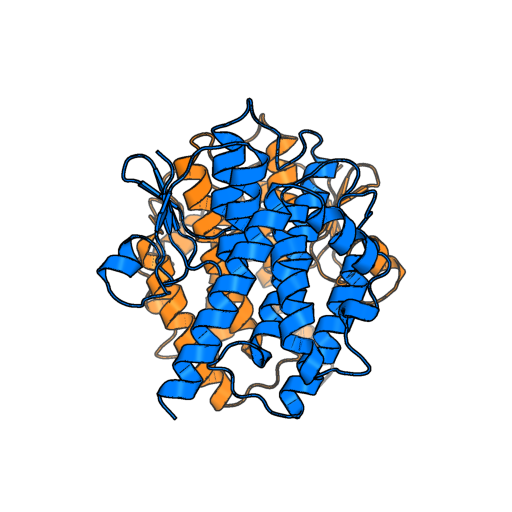05 N N . ILE B 1 97 ? -0.729 3.658 8.062 1 98.94 97 ILE B N 1
ATOM 2506 C CA . ILE B 1 97 ? -1.443 4.926 7.945 1 98.94 97 ILE B CA 1
ATOM 2507 C C . ILE B 1 97 ? -2.357 4.895 6.723 1 98.94 97 ILE B C 1
ATOM 2509 O O . ILE B 1 97 ? -3.527 5.281 6.805 1 98.94 97 ILE B O 1
ATOM 2513 N N . GLU B 1 98 ? -1.867 4.375 5.645 1 98.62 98 GLU B N 1
ATOM 2514 C CA . GLU B 1 98 ? -2.619 4.441 4.395 1 98.62 98 GLU B CA 1
ATOM 2515 C C . GLU B 1 98 ? -3.643 3.311 4.305 1 98.62 98 GLU B C 1
ATOM 2517 O O . GLU B 1 98 ? -4.812 3.549 3.998 1 98.62 98 GLU B O 1
ATOM 2522 N N . THR B 1 99 ? -3.227 2.102 4.668 1 98.31 99 THR B N 1
ATOM 2523 C CA . THR B 1 99 ? -4.047 0.914 4.453 1 98.31 99 THR B CA 1
ATOM 2524 C C . THR B 1 99 ? -5.062 0.748 5.578 1 98.31 99 THR B C 1
ATOM 2526 O O . THR B 1 99 ? -6.203 0.35 5.34 1 98.31 99 THR B O 1
ATOM 2529 N N . TYR B 1 100 ? -4.715 1.105 6.797 1 98.5 100 TYR B N 1
ATOM 2530 C CA . TYR B 1 100 ? -5.562 0.727 7.922 1 98.5 100 TYR B CA 1
ATOM 2531 C C . TYR B 1 100 ? -6.203 1.954 8.562 1 98.5 100 TYR B C 1
ATOM 2533 O O . TYR B 1 100 ? -7.078 1.829 9.422 1 98.5 100 TYR B O 1
ATOM 2541 N N . LEU B 1 101 ? -5.789 3.135 8.172 1 98.81 101 LEU B N 1
ATOM 2542 C CA . LEU B 1 101 ? -6.414 4.344 8.695 1 98.81 101 LEU B CA 1
ATOM 2543 C C . LEU B 1 101 ? -7.105 5.129 7.586 1 98.81 101 LEU B C 1
ATOM 2545 O O . LEU B 1 101 ? -8.328 5.285 7.602 1 98.81 101 LEU B O 1
ATOM 2549 N N . ASP B 1 102 ? -6.371 5.484 6.559 1 98.62 102 ASP B N 1
ATOM 2550 C CA . ASP B 1 102 ? -6.938 6.367 5.547 1 98.62 102 ASP B CA 1
ATOM 2551 C C . ASP B 1 102 ? -8.008 5.648 4.727 1 98.62 102 ASP B C 1
ATOM 2553 O O . ASP B 1 102 ? -9.117 6.156 4.566 1 98.62 102 ASP B O 1
ATOM 2557 N N . ILE B 1 103 ? -7.723 4.492 4.176 1 97.44 103 ILE B N 1
ATOM 2558 C CA . ILE B 1 103 ? -8.633 3.797 3.273 1 97.44 103 ILE B CA 1
ATOM 2559 C C . ILE B 1 103 ? -9.953 3.521 3.988 1 97.44 103 ILE B C 1
ATOM 2561 O O . ILE B 1 103 ? -11.023 3.873 3.484 1 97.44 103 ILE B O 1
ATOM 2565 N N . PRO B 1 104 ? -9.945 2.998 5.234 1 97.06 104 PRO B N 1
ATOM 2566 C CA . PRO B 1 104 ? -11.227 2.838 5.926 1 97.06 104 PRO B CA 1
ATOM 2567 C C . PRO B 1 104 ? -11.93 4.168 6.176 1 97.06 104 PRO B C 1
ATOM 2569 O O . PRO B 1 104 ? -13.156 4.25 6.066 1 97.06 104 PRO B O 1
ATOM 2572 N N . ALA B 1 105 ? -11.227 5.195 6.512 1 98.25 105 ALA B N 1
ATOM 2573 C CA . ALA B 1 105 ? -11.797 6.496 6.844 1 98.25 105 ALA B CA 1
ATOM 2574 C C . ALA B 1 105 ? -12.5 7.109 5.637 1 98.25 105 ALA B C 1
ATOM 2576 O O . ALA B 1 105 ? -13.43 7.91 5.793 1 98.25 105 ALA B O 1
ATOM 2577 N N . ARG B 1 106 ? -12.078 6.746 4.473 1 96.44 106 ARG B N 1
ATOM 2578 C CA . ARG B 1 106 ? -12.625 7.289 3.234 1 96.44 106 ARG B CA 1
ATOM 2579 C C . ARG B 1 106 ? -14.094 6.906 3.07 1 96.44 106 ARG B C 1
ATOM 2581 O O . ARG B 1 106 ? -14.828 7.551 2.324 1 96.44 106 ARG B O 1
ATOM 2588 N N . ARG B 1 107 ? -14.531 5.879 3.768 1 95.31 107 ARG B N 1
ATOM 2589 C CA . ARG B 1 107 ? -15.93 5.477 3.746 1 95.31 107 ARG B CA 1
ATOM 2590 C C . ARG B 1 107 ? -16.812 6.543 4.391 1 95.31 107 ARG B C 1
ATOM 2592 O O . ARG B 1 107 ? -18.031 6.5 4.27 1 95.31 107 ARG B O 1
ATOM 2599 N N . ILE B 1 108 ? -16.172 7.5 5.078 1 97.12 108 ILE B N 1
ATOM 2600 C CA . ILE B 1 108 ? -16.906 8.562 5.738 1 97.12 108 ILE B CA 1
ATOM 2601 C C . ILE B 1 108 ? -16.656 9.891 5.023 1 97.12 108 ILE B C 1
ATOM 2603 O O . ILE B 1 108 ? -17.609 10.578 4.629 1 97.12 108 ILE B O 1
ATOM 2607 N N . TYR B 1 109 ? -15.383 10.219 4.695 1 93.88 109 TYR B N 1
ATOM 2608 C CA . TYR B 1 109 ? -15.125 11.625 4.41 1 93.88 109 TYR B CA 1
ATOM 2609 C C . TYR B 1 109 ? -15.094 11.883 2.908 1 93.88 109 TYR B C 1
ATOM 2611 O O . TYR B 1 109 ? -15.023 13.031 2.471 1 93.88 109 TYR B O 1
ATOM 2619 N N . LEU B 1 110 ? -15.164 10.836 2.09 1 91.19 110 LEU B N 1
ATOM 2620 C CA . LEU B 1 110 ? -15.273 11.117 0.661 1 91.19 110 LEU B CA 1
ATOM 2621 C C . LEU B 1 110 ? -16.672 11.609 0.313 1 91.19 110 LEU B C 1
ATOM 2623 O O . LEU B 1 110 ? -17.672 11.109 0.845 1 91.19 110 LEU B O 1
ATOM 2627 N N . PRO B 1 111 ? -16.781 12.547 -0.603 1 80 111 PRO B N 1
ATOM 2628 C CA . PRO B 1 111 ? -18.094 13.117 -0.948 1 80 111 PRO B CA 1
ATOM 2629 C C . PRO B 1 111 ? -19.078 12.07 -1.435 1 80 111 PRO B C 1
ATOM 2631 O O . PRO B 1 111 ? -20.281 12.164 -1.142 1 80 111 PRO B O 1
ATOM 2634 N N . ALA B 1 112 ? -18.688 11.062 -2.102 1 74.5 112 ALA B N 1
ATOM 2635 C CA . ALA B 1 112 ? -19.578 10.055 -2.688 1 74.5 112 ALA B CA 1
ATOM 2636 C C . ALA B 1 112 ? -19.969 9.008 -1.656 1 74.5 112 ALA B C 1
ATOM 2638 O O . ALA B 1 112 ? -20.812 8.141 -1.932 1 74.5 112 ALA B O 1
ATOM 2639 N N . ALA B 1 113 ? -19.516 9.195 -0.441 1 80.25 113 ALA B N 1
ATOM 2640 C CA . ALA B 1 113 ? -19.75 8.18 0.579 1 80.25 113 ALA B CA 1
ATOM 2641 C C . ALA B 1 113 ? -21.188 8.242 1.099 1 80.25 113 ALA B C 1
ATOM 2643 O O . ALA B 1 113 ? -21.734 9.328 1.303 1 80.25 113 ALA B O 1
ATOM 2644 N N . LYS B 1 114 ? -21.828 7.062 1.197 1 83.81 114 LYS B N 1
ATOM 2645 C CA . LYS B 1 114 ? -23.125 6.914 1.849 1 83.81 114 LYS B CA 1
ATOM 2646 C C . LYS B 1 114 ? -22.969 6.602 3.334 1 83.81 114 LYS B C 1
ATOM 2648 O O . LYS B 1 114 ? -22.969 5.438 3.734 1 83.81 114 LYS B O 1
ATOM 2653 N N . VAL B 1 115 ? -22.938 7.703 4.09 1 93.44 115 VAL B N 1
ATOM 2654 C CA . VAL B 1 115 ? -22.578 7.562 5.496 1 93.44 115 VAL B CA 1
ATOM 2655 C C . VAL B 1 115 ? -23.828 7.195 6.309 1 93.44 115 VAL B C 1
ATOM 2657 O O . VAL B 1 115 ? -24.844 7.867 6.215 1 93.44 115 VAL B O 1
ATOM 2660 N N . SER B 1 116 ? -23.781 6.102 6.934 1 94.81 116 SER B N 1
ATOM 2661 C CA . SER B 1 116 ? -24.812 5.652 7.867 1 94.81 116 SER B CA 1
ATOM 2662 C C . SER B 1 116 ? -24.25 5.492 9.273 1 94.81 116 SER B C 1
ATOM 2664 O O . SER B 1 116 ? -23.031 5.406 9.461 1 94.81 116 SER B O 1
ATOM 2666 N N . PRO B 1 117 ? -25.125 5.535 10.203 1 96 117 PRO B N 1
ATOM 2667 C CA . PRO B 1 117 ? -24.641 5.312 11.57 1 96 117 PRO B CA 1
ATOM 2668 C C . PRO B 1 117 ? -23.844 4.008 11.711 1 96 117 PRO B C 1
ATOM 2670 O O . PRO B 1 117 ? -22.891 3.943 12.469 1 96 117 PRO B O 1
ATOM 2673 N N . GLU B 1 118 ? -24.266 3.051 10.977 1 94.69 118 GLU B N 1
ATOM 2674 C CA . GLU B 1 118 ? -23.594 1.763 11.016 1 94.69 118 GLU B CA 1
ATOM 2675 C C . GLU B 1 118 ? -22.172 1.875 10.477 1 94.69 118 GLU B C 1
ATOM 2677 O O . GLU B 1 118 ? -21.234 1.323 11.055 1 94.69 118 GLU B O 1
ATOM 2682 N N . ILE B 1 119 ? -22 2.607 9.461 1 95.38 119 ILE B N 1
ATOM 2683 C CA . ILE B 1 119 ? -20.688 2.818 8.852 1 95.38 119 ILE B CA 1
ATOM 2684 C C . ILE B 1 119 ? -19.812 3.617 9.805 1 95.38 119 ILE B C 1
ATOM 2686 O O . ILE B 1 119 ? -18.625 3.291 9.984 1 95.38 119 ILE B O 1
ATOM 2690 N N . VAL B 1 120 ? -20.391 4.66 10.359 1 97.94 120 VAL B N 1
ATOM 2691 C CA . VAL B 1 120 ? -19.641 5.504 11.289 1 97.94 120 VAL B CA 1
ATOM 2692 C C . VAL B 1 120 ? -19.109 4.652 12.445 1 97.94 120 VAL B C 1
ATOM 2694 O O . VAL B 1 120 ? -17.938 4.797 12.836 1 97.94 120 VAL B O 1
ATOM 2697 N N . GLU B 1 121 ? -19.891 3.752 12.914 1 97.75 121 GLU B N 1
ATOM 2698 C CA . GLU B 1 121 ? -19.484 2.883 14.016 1 97.75 121 GLU B CA 1
ATOM 2699 C C . GLU B 1 121 ? -18.438 1.881 13.562 1 97.75 121 GLU B C 1
ATOM 2701 O O . GLU B 1 121 ? -17.453 1.646 14.266 1 97.75 121 GLU B O 1
ATOM 2706 N N . GLU B 1 122 ? -18.641 1.313 12.438 1 95.62 122 GLU B N 1
ATOM 2707 C CA . GLU B 1 122 ? -17.688 0.336 11.891 1 95.62 122 GLU B CA 1
ATOM 2708 C C . GLU B 1 122 ? -16.328 0.965 11.648 1 95.62 122 GLU B C 1
ATOM 2710 O O . GLU B 1 122 ? -15.297 0.377 11.992 1 95.62 122 GLU B O 1
ATOM 2715 N N . VAL B 1 123 ? -16.344 2.115 11.086 1 97.88 123 VAL B N 1
ATOM 2716 C CA . VAL B 1 123 ? -15.102 2.814 10.773 1 97.88 123 VAL B CA 1
ATOM 2717 C C . VAL B 1 123 ? -14.391 3.188 12.07 1 97.88 123 VAL B C 1
ATOM 2719 O O . VAL B 1 123 ? -13.164 3.064 12.164 1 97.88 123 VAL B O 1
ATOM 2722 N N . HIS B 1 124 ? -15.133 3.619 13.062 1 98.69 124 HIS B N 1
ATOM 2723 C CA . HIS B 1 124 ? -14.531 3.961 14.344 1 98.69 124 HIS B CA 1
ATOM 2724 C C . HIS B 1 124 ? -13.719 2.795 14.898 1 98.69 124 HIS B C 1
ATOM 2726 O O . HIS B 1 124 ? -12.547 2.965 15.266 1 98.69 124 HIS B O 1
ATOM 2732 N N . SER B 1 125 ? -14.359 1.631 14.93 1 98.38 125 SER B N 1
ATOM 2733 C CA . SER B 1 125 ? -13.703 0.442 15.469 1 98.38 125 SER B CA 1
ATOM 2734 C C . SER B 1 125 ? -12.453 0.086 14.672 1 98.38 125 SER B C 1
ATOM 2736 O O . SER B 1 125 ? -11.43 -0.274 15.25 1 98.38 125 SER B O 1
ATOM 2738 N N . THR B 1 126 ? -12.555 0.208 13.375 1 98.06 126 THR B N 1
ATOM 2739 C CA . THR B 1 126 ? -11.438 -0.085 12.492 1 98.06 126 THR B CA 1
ATOM 2740 C C . THR B 1 126 ? -10.281 0.881 12.742 1 98.06 126 THR B C 1
ATOM 2742 O O . THR B 1 126 ? -9.125 0.463 12.852 1 98.06 126 THR B O 1
ATOM 2745 N N . LEU B 1 127 ? -10.609 2.141 12.898 1 98.81 127 LEU B N 1
ATOM 2746 C CA . LEU B 1 127 ? -9.586 3.158 13.086 1 98.81 127 LEU B CA 1
ATOM 2747 C C . LEU B 1 127 ? -8.93 3.02 14.461 1 98.81 127 LEU B C 1
ATOM 2749 O O . LEU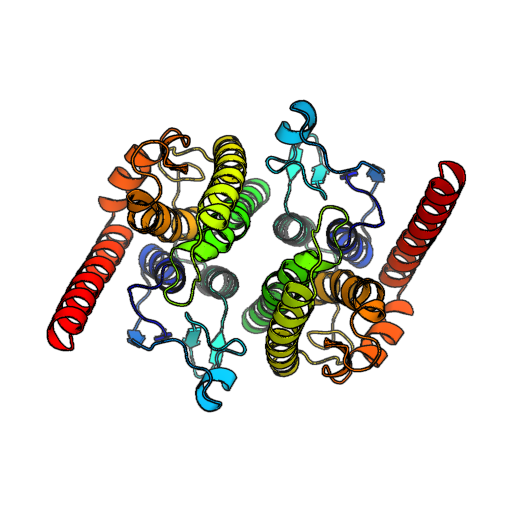 B 1 127 ? -7.723 3.229 14.602 1 98.81 127 LEU B O 1
ATOM 2753 N N . VAL B 1 128 ? -9.703 2.682 15.461 1 98.88 128 VAL B N 1
ATOM 2754 C CA . VAL B 1 128 ? -9.141 2.484 16.797 1 98.88 128 VAL B CA 1
ATOM 2755 C C . VAL B 1 128 ? -8.094 1.373 16.766 1 98.88 128 VAL B C 1
ATOM 2757 O O . VAL B 1 128 ? -7.004 1.522 17.312 1 98.88 128 VAL B O 1
ATOM 2760 N N . LYS B 1 129 ? -8.398 0.27 16.078 1 98.56 129 LYS B N 1
ATOM 2761 C CA . LYS B 1 129 ? -7.441 -0.823 15.922 1 98.56 129 LYS B CA 1
ATOM 2762 C C . LYS B 1 129 ? -6.191 -0.36 15.18 1 98.56 129 LYS B C 1
ATOM 2764 O O . LYS B 1 129 ? -5.07 -0.68 15.586 1 98.56 129 LYS B O 1
ATOM 2769 N N . GLY B 1 130 ? -6.391 0.37 14.102 1 98.81 130 GLY B N 1
ATOM 2770 C CA . GLY B 1 130 ? -5.27 0.888 13.336 1 98.81 130 GLY B CA 1
ATOM 2771 C C . GLY B 1 130 ? -4.398 1.848 14.117 1 98.81 130 GLY B C 1
ATOM 2772 O O . GLY B 1 130 ? -3.17 1.816 14 1 98.81 130 GLY B O 1
ATOM 2773 N N . ILE B 1 131 ? -5.016 2.727 14.945 1 98.94 131 ILE B N 1
ATOM 2774 C CA . ILE B 1 131 ? -4.289 3.711 15.734 1 98.94 131 ILE B CA 1
ATOM 2775 C C . ILE B 1 131 ? -3.469 3.004 16.812 1 98.94 131 ILE B C 1
ATOM 2777 O O . ILE B 1 131 ? -2.318 3.369 17.062 1 98.94 131 ILE B O 1
ATOM 2781 N N . LYS B 1 132 ? -4.047 1.994 17.391 1 98.75 132 LYS B N 1
ATOM 2782 C CA . LYS B 1 132 ? -3.305 1.215 18.375 1 98.75 132 LYS B CA 1
ATOM 2783 C C . LYS B 1 132 ? -2.098 0.529 17.734 1 98.75 132 LYS B C 1
ATOM 2785 O O . LYS B 1 132 ? -1.025 0.467 18.344 1 98.75 132 LYS B O 1
ATOM 2790 N N . ALA B 1 133 ? -2.293 0.005 16.578 1 98.88 133 ALA B N 1
ATOM 2791 C CA . ALA B 1 133 ? -1.18 -0.591 15.852 1 98.88 133 ALA B CA 1
ATOM 2792 C C . ALA B 1 133 ? -0.103 0.448 15.547 1 98.88 133 ALA B C 1
ATOM 2794 O O . ALA B 1 133 ? 1.088 0.191 15.742 1 98.88 133 ALA B O 1
ATOM 2795 N N . LEU B 1 134 ? -0.54 1.63 15.094 1 98.94 134 LEU B N 1
ATOM 2796 C CA . LEU B 1 134 ? 0.386 2.707 14.766 1 98.94 134 LEU B CA 1
ATOM 2797 C C . LEU B 1 134 ? 1.187 3.133 15.992 1 98.94 134 LEU B C 1
ATOM 2799 O O . LEU B 1 134 ? 2.387 3.398 15.891 1 98.94 134 LEU B O 1
ATOM 2803 N N . GLN B 1 135 ? 0.587 3.18 17.094 1 98.88 135 GLN B N 1
ATOM 2804 C CA . GLN B 1 135 ? 1.222 3.588 18.344 1 98.88 135 GLN B CA 1
ATOM 2805 C C . GLN B 1 135 ? 2.416 2.695 18.672 1 98.88 135 GLN B C 1
ATOM 2807 O O . GLN B 1 135 ? 3.383 3.145 19.281 1 98.88 135 GLN B O 1
ATOM 2812 N N . ARG B 1 136 ? 2.436 1.479 18.234 1 98.56 136 ARG B N 1
ATOM 2813 C CA . ARG B 1 136 ? 3.477 0.51 18.562 1 98.56 136 ARG B CA 1
ATOM 2814 C C . ARG B 1 136 ? 4.75 0.786 17.766 1 98.56 136 ARG B C 1
ATOM 2816 O O . ARG B 1 136 ? 5.828 0.308 18.125 1 98.56 136 ARG B O 1
ATOM 2823 N N . VAL B 1 137 ? 4.613 1.59 16.703 1 98.75 137 VAL B N 1
ATOM 2824 C CA . VAL B 1 137 ? 5.762 1.612 15.797 1 98.75 137 VAL B CA 1
ATOM 2825 C C . VAL B 1 137 ? 6.238 3.051 15.602 1 98.75 137 VAL B C 1
ATOM 2827 O O . VAL B 1 137 ? 7.371 3.281 15.18 1 98.75 137 VAL B O 1
ATOM 2830 N N . VAL B 1 138 ? 5.418 4.066 15.914 1 98.81 138 VAL B N 1
ATOM 2831 C CA . VAL B 1 138 ? 5.848 5.453 15.766 1 98.81 138 VAL B CA 1
ATOM 2832 C C . VAL B 1 138 ? 6.797 5.828 16.891 1 98.81 138 VAL B C 1
ATOM 2834 O O . VAL B 1 138 ? 6.75 5.238 17.984 1 98.81 138 VAL B O 1
ATOM 2837 N N . ARG B 1 139 ? 7.672 6.824 16.609 1 98.06 139 ARG B N 1
ATOM 2838 C CA . ARG B 1 139 ? 8.633 7.262 17.609 1 98.06 139 ARG B CA 1
ATOM 2839 C C . ARG B 1 139 ? 8.406 8.719 17.984 1 98.06 139 ARG B C 1
ATOM 2841 O O . ARG B 1 139 ? 8.555 9.094 19.156 1 98.06 139 ARG B O 1
ATOM 2848 N N . PHE B 1 140 ? 8.047 9.578 17.078 1 98.31 140 PHE B N 1
ATOM 2849 C CA . PHE B 1 140 ? 7.883 11.016 17.234 1 98.31 140 PHE B CA 1
ATOM 2850 C C . PHE B 1 140 ? 9.078 11.625 17.969 1 98.31 140 PHE B C 1
ATOM 2852 O O . PHE B 1 140 ? 8.914 12.344 18.953 1 98.31 140 PHE B O 1
ATOM 2859 N N . SER B 1 141 ? 10.273 11.586 17.359 1 97.38 141 SER B N 1
ATOM 2860 C CA . SER B 1 141 ? 11.477 12.039 18.047 1 97.38 141 SER B CA 1
ATOM 2861 C C . SER B 1 141 ? 12.367 12.859 17.125 1 97.38 141 SER B C 1
ATOM 2863 O O . SER B 1 141 ? 13.523 12.508 16.891 1 97.38 141 SER B O 1
ATOM 2865 N N . PRO B 1 142 ? 12.023 13.891 16.453 1 98 142 PRO B N 1
ATOM 2866 C CA . PRO B 1 142 ? 10.656 14.398 16.547 1 98 142 PRO B CA 1
ATOM 2867 C C . PRO B 1 142 ? 9.781 13.938 15.375 1 98 142 PRO B C 1
ATOM 2869 O O . PRO B 1 142 ? 8.562 14.133 15.398 1 98 142 PRO B O 1
ATOM 2872 N N . TYR B 1 143 ? 10.43 13.391 14.359 1 98.81 143 TYR B N 1
ATOM 2873 C CA . TYR B 1 143 ? 9.664 12.914 13.211 1 98.81 143 TYR B CA 1
ATOM 2874 C C . TYR B 1 143 ? 8.992 11.578 13.523 1 98.81 143 TYR B C 1
ATOM 2876 O O . TYR B 1 143 ? 9.281 10.961 14.547 1 98.81 143 TYR B O 1
ATOM 2884 N N . ILE B 1 144 ? 8.117 11.156 12.711 1 98.94 144 ILE B N 1
ATOM 2885 C CA . ILE B 1 144 ? 7.191 10.086 13.047 1 98.94 144 ILE B CA 1
ATOM 2886 C C . ILE B 1 144 ? 7.953 8.773 13.211 1 98.94 144 ILE B C 1
ATOM 2888 O O . ILE B 1 144 ? 7.605 7.945 14.055 1 98.94 144 ILE B O 1
ATOM 2892 N N . ALA B 1 145 ? 9.031 8.555 12.438 1 98.75 145 ALA B N 1
ATOM 2893 C CA . ALA B 1 145 ? 9.797 7.316 12.5 1 98.75 145 ALA B CA 1
ATOM 2894 C C . ALA B 1 145 ? 11.094 7.516 13.289 1 98.75 145 ALA B C 1
ATOM 2896 O O . ALA B 1 145 ? 11.875 6.578 13.453 1 98.75 145 ALA B O 1
ATOM 2897 N N . GLY B 1 146 ? 11.375 8.766 13.719 1 98.19 146 GLY B N 1
ATOM 2898 C CA . GLY B 1 146 ? 12.609 8.977 14.453 1 98.19 146 GLY B CA 1
ATOM 2899 C C . GLY B 1 146 ? 13.172 10.375 14.281 1 98.19 146 GLY B C 1
ATOM 2900 O O . GLY B 1 146 ? 12.445 11.367 14.422 1 98.19 146 GLY B O 1
ATOM 2901 N N . ASN B 1 147 ? 14.477 10.477 13.992 1 97.94 147 ASN B N 1
ATOM 2902 C CA . ASN B 1 147 ? 15.164 11.758 14.141 1 97.94 147 ASN B CA 1
ATOM 2903 C C . ASN B 1 147 ? 15.312 12.469 12.805 1 97.94 147 ASN B C 1
ATOM 2905 O O . ASN B 1 147 ? 15.766 13.617 12.758 1 97.94 147 ASN B O 1
ATOM 2909 N N . VAL B 1 148 ? 14.898 11.812 11.758 1 98.19 148 VAL B N 1
ATOM 2910 C CA . VAL B 1 148 ? 15.008 12.453 10.453 1 98.19 148 VAL B CA 1
ATOM 2911 C C . VAL B 1 148 ? 13.68 12.352 9.711 1 98.19 148 VAL B C 1
ATOM 2913 O O . VAL B 1 148 ? 12.891 11.438 9.961 1 98.19 148 VAL B O 1
ATOM 2916 N N . PHE B 1 149 ? 13.445 13.305 8.797 1 98.81 149 PHE B N 1
ATOM 2917 C CA . PHE B 1 149 ? 12.273 13.297 7.93 1 98.81 149 PHE B CA 1
ATOM 2918 C C . PHE B 1 149 ? 12.352 12.148 6.926 1 98.81 149 PHE B C 1
ATOM 2920 O O . PHE B 1 149 ? 13.391 11.945 6.289 1 98.81 149 PHE B O 1
ATOM 2927 N N . THR B 1 150 ? 11.289 11.359 6.824 1 98.88 150 THR B N 1
ATOM 2928 C CA . THR B 1 150 ? 11.266 10.242 5.895 1 98.88 150 THR B CA 1
ATOM 2929 C C . THR B 1 150 ? 9.938 10.188 5.141 1 98.88 150 THR B C 1
ATOM 2931 O O . THR B 1 150 ? 9.062 11.031 5.355 1 98.88 150 THR B O 1
ATOM 2934 N N . LEU B 1 151 ? 9.797 9.203 4.305 1 98.88 151 LEU B N 1
ATOM 2935 C CA . LEU B 1 151 ? 8.555 8.891 3.605 1 98.88 151 LEU B CA 1
ATOM 2936 C C . LEU B 1 151 ? 7.402 8.719 4.594 1 98.88 151 LEU B C 1
ATOM 2938 O O . LEU B 1 151 ? 6.262 9.078 4.293 1 98.88 151 LEU B O 1
ATOM 2942 N N . ALA B 1 152 ? 7.699 8.234 5.777 1 98.94 152 ALA B N 1
ATOM 2943 C CA . ALA B 1 152 ? 6.672 8.055 6.797 1 98.94 152 ALA B CA 1
ATOM 2944 C C . ALA B 1 152 ? 6.078 9.398 7.215 1 98.94 152 ALA B C 1
ATOM 2946 O O . ALA B 1 152 ? 4.895 9.492 7.543 1 98.94 152 ALA B O 1
ATOM 2947 N N . ASP B 1 153 ? 6.914 10.422 7.242 1 98.94 153 ASP B N 1
ATOM 2948 C CA . ASP B 1 153 ? 6.41 11.75 7.57 1 98.94 153 ASP B CA 1
ATOM 2949 C C . ASP B 1 153 ? 5.531 12.297 6.449 1 98.94 153 ASP B C 1
ATOM 2951 O O . ASP B 1 153 ? 4.57 13.023 6.707 1 98.94 153 ASP B O 1
ATOM 2955 N N . CYS B 1 154 ? 5.887 12.016 5.18 1 98.94 154 CYS B N 1
ATOM 2956 C CA . CYS B 1 154 ? 5.02 12.383 4.062 1 98.94 154 CYS B CA 1
ATOM 2957 C C . CYS B 1 154 ? 3.625 11.789 4.242 1 98.94 154 CYS B C 1
ATOM 2959 O O . CYS B 1 154 ? 2.627 12.508 4.168 1 98.94 154 CYS B O 1
ATOM 2961 N N . SER B 1 155 ? 3.568 10.484 4.547 1 98.94 155 SER B N 1
ATOM 2962 C CA . SER B 1 155 ? 2.297 9.805 4.785 1 98.94 155 SER B CA 1
ATOM 2963 C C . SER B 1 155 ? 1.619 10.328 6.047 1 98.94 155 SER B C 1
ATOM 2965 O O . SER B 1 155 ? 0.427 10.641 6.031 1 98.94 155 SER B O 1
ATOM 2967 N N . GLY B 1 156 ? 2.395 10.445 7.074 1 98.88 156 GLY B N 1
ATOM 2968 C CA . GLY B 1 156 ? 1.855 10.836 8.367 1 98.88 156 GLY B CA 1
ATOM 2969 C C . GLY B 1 156 ? 1.19 12.203 8.344 1 98.88 156 GLY B C 1
ATOM 2970 O O . GLY B 1 156 ? 0.009 12.328 8.672 1 98.88 156 GLY B O 1
ATOM 2971 N N . PHE B 1 157 ? 1.916 13.211 7.91 1 98.88 157 PHE B N 1
ATOM 2972 C CA . PHE B 1 157 ? 1.391 14.57 7.953 1 98.88 157 PHE B CA 1
ATOM 2973 C C . PHE B 1 157 ? 0.221 14.727 6.992 1 98.88 157 PHE B C 1
ATOM 2975 O O . PHE B 1 157 ? -0.792 15.344 7.332 1 98.88 157 PHE B O 1
ATOM 2982 N N . ALA B 1 158 ? 0.324 14.133 5.812 1 98.81 158 ALA B N 1
ATOM 2983 C CA . ALA B 1 158 ? -0.7 14.297 4.785 1 98.81 158 ALA B CA 1
ATOM 2984 C C . ALA B 1 158 ? -2.004 13.617 5.195 1 98.81 158 ALA B C 1
ATOM 2986 O O . ALA B 1 158 ? -3.084 14.195 5.043 1 98.81 158 ALA B O 1
ATOM 2987 N N . HIS B 1 159 ? -1.944 12.398 5.754 1 98.75 159 HIS B N 1
ATOM 2988 C CA . HIS B 1 159 ? -3.15 11.609 5.977 1 98.75 159 HIS B CA 1
ATOM 2989 C C . HIS B 1 159 ? -3.732 11.867 7.363 1 98.75 159 HIS B C 1
ATOM 2991 O O . HIS B 1 159 ? -4.953 11.938 7.523 1 98.75 159 HIS B O 1
ATOM 2997 N N . LEU B 1 160 ? -2.873 11.984 8.398 1 98.62 160 LEU B N 1
ATOM 2998 C CA . LEU B 1 160 ? -3.4 12.172 9.75 1 98.62 160 LEU B CA 1
ATOM 2999 C C . LEU B 1 160 ? -4.062 13.539 9.883 1 98.62 160 LEU B C 1
ATOM 3001 O O . LEU B 1 160 ? -5.031 13.695 10.633 1 98.62 160 LEU B O 1
ATOM 3005 N N . SER B 1 161 ? -3.598 14.562 9.141 1 97.69 161 SER B N 1
ATOM 3006 C CA . SER B 1 161 ? -4.246 15.867 9.148 1 97.69 161 SER B CA 1
ATOM 3007 C C . SER B 1 161 ? -5.664 15.789 8.586 1 97.69 161 SER B C 1
ATOM 3009 O O . SER B 1 161 ? -6.594 16.375 9.141 1 97.69 161 SER B O 1
ATOM 3011 N N . VAL B 1 162 ? -5.832 15.055 7.512 1 97.5 162 VAL B N 1
ATOM 3012 C CA . VAL B 1 162 ? -7.145 14.883 6.895 1 97.5 162 VAL B CA 1
ATOM 3013 C C . VAL B 1 162 ? -8.055 14.086 7.824 1 97.5 162 VAL B C 1
ATOM 3015 O O . VAL B 1 162 ? -9.227 14.422 7.988 1 97.5 162 VAL B O 1
ATOM 3018 N N . LEU B 1 163 ? -7.477 13.039 8.406 1 98.31 163 LEU B N 1
ATOM 3019 C CA . LEU B 1 163 ? -8.242 12.242 9.359 1 98.31 163 LEU B CA 1
ATOM 3020 C C . LEU B 1 163 ? -8.766 13.102 10.5 1 98.31 163 LEU B C 1
ATOM 3022 O O . LEU B 1 163 ? -9.93 12.992 10.891 1 98.31 163 LEU B O 1
ATOM 3026 N N . ASP B 1 164 ? -7.934 13.93 11.039 1 97.94 164 ASP B N 1
ATOM 3027 C CA . ASP B 1 164 ? -8.32 14.812 12.133 1 97.94 164 ASP B CA 1
ATOM 3028 C C . ASP B 1 164 ? -9.438 15.758 11.711 1 97.94 164 ASP B C 1
ATOM 3030 O O . ASP B 1 164 ? -10.508 15.781 12.336 1 97.94 164 ASP B O 1
ATOM 3034 N N . GLU B 1 165 ? -9.25 16.453 10.641 1 96.69 165 GLU B N 1
ATOM 3035 C CA . GLU B 1 165 ? -10.156 17.516 10.195 1 96.69 165 GLU B CA 1
ATOM 3036 C C . GLU B 1 165 ? -11.492 16.938 9.742 1 96.69 165 GLU B C 1
ATOM 3038 O O . GLU B 1 165 ? -12.555 17.438 10.117 1 96.69 165 GLU B O 1
ATOM 3043 N N . GLU B 1 166 ? -11.445 15.852 8.984 1 96.81 166 GLU B N 1
ATOM 3044 C CA . GLU B 1 166 ? -12.648 15.367 8.305 1 96.81 166 GLU B CA 1
ATOM 3045 C C . GLU B 1 166 ? -13.477 14.477 9.219 1 96.81 166 GLU B C 1
ATOM 3047 O O . GLU B 1 166 ? -14.695 14.375 9.047 1 96.81 166 GLU B O 1
ATOM 3052 N N . LEU B 1 167 ? -12.836 13.891 10.227 1 98.12 167 LEU B N 1
ATOM 3053 C CA . LEU B 1 167 ? -13.578 12.922 11.031 1 98.12 167 LEU B CA 1
ATOM 3054 C C . LEU B 1 167 ? -14.031 13.547 12.344 1 98.12 167 LEU B C 1
ATOM 3056 O O . LEU B 1 167 ? -14.883 12.992 13.039 1 98.12 167 LEU B O 1
ATOM 3060 N N . ARG B 1 168 ? -13.531 14.688 12.719 1 97.44 168 ARG B N 1
ATOM 3061 C CA . ARG B 1 168 ? -13.836 15.312 14.008 1 97.44 168 ARG B CA 1
ATOM 3062 C C . ARG B 1 168 ? -15.336 15.57 14.141 1 97.44 168 ARG B C 1
ATOM 3064 O O . ARG B 1 168 ? -15.914 15.344 15.203 1 97.44 168 ARG B O 1
ATOM 3071 N N . PRO B 1 169 ? -16.062 15.984 13.07 1 96.69 169 PRO B N 1
ATOM 3072 C CA . PRO B 1 169 ? -17.516 16.172 13.188 1 96.69 169 PRO B CA 1
ATOM 3073 C C . PRO B 1 169 ? -18.266 14.875 13.477 1 96.69 169 PRO B C 1
ATOM 3075 O O . PRO B 1 169 ? -19.344 14.906 14.07 1 96.69 169 PRO B O 1
ATOM 3078 N N . PHE B 1 170 ? -17.734 13.75 13.109 1 97.44 170 PHE B N 1
ATOM 3079 C CA . PHE B 1 170 ? -18.391 12.461 13.273 1 97.44 170 PHE B CA 1
ATOM 3080 C C . PHE B 1 170 ? -18.031 11.844 14.617 1 97.44 170 PHE B C 1
ATOM 3082 O O . PHE B 1 170 ? -18.75 10.969 15.117 1 97.44 170 PHE B O 1
ATOM 3089 N N . TYR B 1 171 ? -16.828 12.281 15.078 1 98.12 171 TYR B N 1
ATOM 3090 C CA . TYR B 1 171 ? -16.344 11.773 16.359 1 98.12 171 TYR B CA 1
ATOM 3091 C C . TYR B 1 171 ? -15.93 12.914 17.281 1 98.12 171 TYR B C 1
ATOM 3093 O O . TYR B 1 171 ? -14.766 13 17.672 1 98.12 171 TYR B O 1
ATOM 3101 N N . PRO B 1 172 ? -16.766 13.695 17.766 1 97.25 172 PRO B N 1
ATOM 3102 C CA . PRO B 1 172 ? -16.422 14.898 18.531 1 97.25 172 PRO B CA 1
ATOM 3103 C C . PRO B 1 172 ? -15.797 14.578 19.891 1 97.25 172 PRO B C 1
ATOM 3105 O O . PRO B 1 172 ? -14.945 15.32 20.375 1 97.25 172 PRO B O 1
ATOM 3108 N N . ASN B 1 173 ? -16.141 13.43 20.453 1 96.81 173 ASN B N 1
ATOM 3109 C CA . ASN B 1 173 ? -15.703 13.156 21.812 1 96.81 173 ASN B CA 1
ATOM 3110 C C . ASN B 1 173 ? -14.859 11.883 21.875 1 96.81 173 ASN B C 1
ATOM 3112 O O . ASN B 1 173 ? -14.398 11.5 22.953 1 96.81 173 ASN B O 1
ATOM 3116 N N . ASN B 1 174 ? -14.742 11.156 20.766 1 98 174 ASN B N 1
ATOM 3117 C CA . ASN B 1 174 ? -14 9.898 20.766 1 98 174 ASN B CA 1
ATOM 3118 C C . ASN B 1 174 ? -13.234 9.688 19.469 1 98 174 ASN B C 1
ATOM 3120 O O . ASN B 1 174 ? -13.242 8.594 18.906 1 98 174 ASN B O 1
ATOM 3124 N N . HIS B 1 175 ? -12.703 10.805 18.984 1 98.62 175 HIS B N 1
ATOM 3125 C CA . HIS B 1 175 ? -11.914 10.711 17.766 1 98.62 175 HIS B CA 1
ATOM 3126 C C . HIS B 1 175 ? -10.766 9.727 17.922 1 98.62 175 HIS B C 1
ATOM 3128 O O . HIS B 1 175 ? -9.969 9.844 18.859 1 98.62 175 HIS B O 1
ATOM 3134 N N . PRO B 1 176 ? -10.641 8.781 17.016 1 98.62 176 PRO B N 1
ATOM 3135 C CA . PRO B 1 176 ? -9.609 7.742 17.156 1 98.62 176 PRO B CA 1
ATOM 3136 C C . PRO B 1 176 ? -8.203 8.32 17.281 1 98.62 176 PRO B C 1
ATOM 3138 O O . PRO B 1 176 ? -7.371 7.785 18.016 1 98.62 176 PRO B O 1
ATOM 3141 N N . LEU B 1 177 ? -7.914 9.359 16.609 1 98.44 177 LEU B N 1
ATOM 3142 C CA . LEU B 1 177 ? -6.578 9.945 16.594 1 98.44 177 LEU B CA 1
ATOM 3143 C C . LEU B 1 177 ? -6.172 10.43 17.969 1 98.44 177 LEU B C 1
ATOM 3145 O O . LEU B 1 177 ? -4.98 10.57 18.266 1 98.44 177 LEU B O 1
ATOM 3149 N N . ASP B 1 178 ? -7.117 10.688 18.781 1 98.38 178 ASP B N 1
ATOM 3150 C CA . ASP B 1 178 ? -6.836 11.164 20.125 1 98.38 178 ASP B CA 1
ATOM 3151 C C . ASP B 1 178 ? -6.195 10.062 20.969 1 98.38 178 ASP B C 1
ATOM 3153 O O . ASP B 1 178 ? -5.641 10.336 22.047 1 98.38 178 ASP B O 1
ATOM 3157 N N . LEU B 1 179 ? -6.242 8.836 20.5 1 98.56 179 LEU B N 1
ATOM 3158 C CA . LEU B 1 179 ? -5.621 7.703 21.188 1 98.56 179 LEU B CA 1
ATOM 3159 C C . LEU B 1 179 ? -4.148 7.578 20.797 1 98.56 179 LEU B C 1
ATOM 3161 O O . LEU B 1 179 ? -3.416 6.785 21.391 1 98.56 179 LEU B O 1
ATOM 3165 N N . LEU B 1 180 ? -3.678 8.32 19.859 1 98.81 180 LEU B N 1
ATOM 3166 C CA . LEU B 1 180 ? -2.285 8.289 19.422 1 98.81 180 LEU B CA 1
ATOM 3167 C C . LEU B 1 180 ? -1.443 9.273 20.219 1 98.81 180 LEU B C 1
ATOM 3169 O O . LEU B 1 180 ? -1.406 10.469 19.906 1 98.81 180 LEU B O 1
ATOM 3173 N N . ASN B 1 181 ? -0.693 8.766 21.078 1 98.5 181 ASN B N 1
ATOM 3174 C CA . ASN B 1 181 ? 0.116 9.625 21.922 1 98.5 181 ASN B CA 1
ATOM 3175 C C . ASN B 1 181 ? 1.22 10.32 21.141 1 98.5 181 ASN B C 1
ATOM 3177 O O . ASN B 1 181 ? 1.946 9.68 20.375 1 98.5 181 ASN B O 1
ATOM 3181 N N . GLY B 1 182 ? 1.307 11.664 21.297 1 98.25 182 GLY B N 1
ATOM 3182 C CA . GLY B 1 182 ? 2.396 12.414 20.703 1 98.25 182 GLY B CA 1
ATOM 3183 C C . GLY B 1 182 ? 2.039 13.023 19.359 1 98.25 182 GLY B C 1
ATOM 3184 O O . GLY B 1 182 ? 2.791 13.844 18.828 1 98.25 182 GLY B O 1
ATOM 3185 N N . TRP B 1 183 ? 0.858 12.648 18.828 1 98.25 183 TRP B N 1
ATOM 3186 C CA . TRP B 1 183 ? 0.568 13.07 17.453 1 98.25 183 TRP B CA 1
ATOM 3187 C C . TRP B 1 183 ? 0.335 14.57 17.375 1 98.25 183 TRP B C 1
ATOM 3189 O O . TRP B 1 183 ? 0.698 15.219 16.391 1 98.25 183 TRP B O 1
ATOM 3199 N N . LYS B 1 184 ? -0.24 15.195 18.406 1 97.75 184 LYS B N 1
ATOM 3200 C CA . LYS B 1 184 ? -0.487 16.625 18.391 1 97.75 184 LYS B CA 1
ATOM 3201 C C . LYS B 1 184 ? 0.824 17.406 18.406 1 97.75 184 LYS B C 1
ATOM 3203 O O . LYS B 1 184 ? 0.985 18.375 17.656 1 97.75 184 LYS B O 1
ATOM 3208 N N . GLU B 1 185 ? 1.732 17.016 19.25 1 98.44 185 GLU B N 1
ATOM 3209 C CA . GLU B 1 185 ? 3.055 17.625 19.281 1 98.44 185 GLU B CA 1
ATOM 3210 C C . GLU B 1 185 ? 3.779 17.453 17.953 1 98.44 185 GLU B C 1
ATOM 3212 O O . GLU B 1 185 ? 4.438 18.375 17.469 1 98.44 185 GLU B O 1
ATOM 3217 N N . TYR B 1 186 ? 3.672 16.297 17.406 1 98.75 186 TYR B N 1
ATOM 3218 C CA . TYR B 1 186 ? 4.254 16.016 16.094 1 98.75 186 TYR B CA 1
ATOM 3219 C C . TYR B 1 186 ? 3.691 16.953 15.039 1 98.75 186 TYR B C 1
ATOM 3221 O O . TYR B 1 186 ? 4.441 17.5 14.227 1 98.75 186 TYR B O 1
ATOM 3229 N N . PHE B 1 187 ? 2.385 17.109 15.062 1 98.19 187 PHE B N 1
ATOM 3230 C CA . PHE B 1 187 ? 1.732 17.953 14.07 1 98.19 187 PHE B CA 1
ATOM 3231 C C . PHE B 1 187 ? 2.176 19.406 14.219 1 98.19 187 PHE B C 1
ATOM 3233 O O . PHE B 1 187 ? 2.439 20.094 13.227 1 98.19 187 PHE B O 1
ATOM 3240 N N . VAL B 1 188 ? 2.229 19.875 15.422 1 98.12 188 VAL B N 1
ATOM 3241 C CA . VAL B 1 188 ? 2.691 21.234 15.695 1 98.12 188 VAL B CA 1
ATOM 3242 C C . VAL B 1 188 ? 4.133 21.391 15.211 1 98.12 188 VAL B C 1
ATOM 3244 O O . VAL B 1 188 ? 4.465 22.375 14.547 1 98.12 188 VAL B O 1
ATOM 3247 N N . PHE B 1 189 ? 4.965 20.469 15.523 1 98.81 189 PHE B N 1
ATOM 3248 C CA . PHE B 1 189 ? 6.363 20.484 15.109 1 98.81 189 PHE B CA 1
ATOM 3249 C C . PHE B 1 189 ? 6.473 20.531 13.586 1 98.81 189 PHE B C 1
ATOM 3251 O O . PHE B 1 189 ? 7.203 21.359 13.039 1 98.81 189 PHE B O 1
ATOM 3258 N N . MET B 1 190 ? 5.746 19.672 12.906 1 98.81 190 MET B N 1
ATOM 3259 C CA . MET B 1 190 ? 5.809 19.609 11.453 1 98.81 190 MET B CA 1
ATOM 3260 C C . MET B 1 190 ? 5.406 20.938 10.82 1 98.81 190 MET B C 1
ATOM 3262 O O . MET B 1 190 ? 5.992 21.359 9.82 1 98.81 190 MET B O 1
ATOM 3266 N N . LYS B 1 191 ? 4.492 21.578 11.383 1 98 191 LYS B N 1
ATOM 3267 C CA . LYS B 1 191 ? 3.994 22.844 10.836 1 98 191 LYS B CA 1
ATOM 3268 C C . LYS B 1 191 ? 5.02 23.953 11 1 98 191 LYS B C 1
ATOM 3270 O O . LYS B 1 191 ? 4.891 25.016 10.391 1 98 191 LYS B O 1
ATOM 3275 N N . THR B 1 192 ? 6.02 23.781 11.852 1 98.5 192 THR B N 1
ATOM 3276 C CA . THR B 1 192 ? 7.102 24.75 11.961 1 98.5 192 THR B CA 1
ATOM 3277 C C . THR B 1 192 ? 8.086 24.609 10.805 1 98.5 192 THR B C 1
ATOM 3279 O O . THR B 1 192 ? 8.906 25.5 10.57 1 98.5 192 THR B O 1
ATOM 3282 N N . LYS B 1 193 ? 8.109 23.5 10.141 1 98.44 193 LYS B N 1
ATOM 3283 C CA . LYS B 1 193 ? 8.977 23.266 8.992 1 98.44 193 LYS B CA 1
ATOM 3284 C C . LYS B 1 193 ? 8.414 23.906 7.727 1 98.44 193 LYS B C 1
ATOM 3286 O O . LYS B 1 193 ? 7.199 23.891 7.512 1 98.44 193 LYS B O 1
ATOM 3291 N N . ALA B 1 194 ? 9.258 24.359 6.875 1 98.12 194 ALA B N 1
ATOM 3292 C CA . ALA B 1 194 ? 8.859 25.125 5.695 1 98.12 194 ALA B CA 1
ATOM 3293 C C . ALA B 1 194 ? 7.961 24.297 4.785 1 98.12 194 ALA B C 1
ATOM 3295 O O . ALA B 1 194 ? 6.914 24.781 4.336 1 98.12 194 ALA B O 1
ATOM 3296 N N . GLY B 1 195 ? 8.344 23.062 4.434 1 98.19 195 GLY B N 1
ATOM 3297 C CA . GLY B 1 195 ? 7.586 22.203 3.531 1 98.19 195 GLY B CA 1
ATOM 3298 C C . GLY B 1 195 ? 6.176 21.922 4.016 1 98.19 195 GLY B C 1
ATOM 3299 O O . GLY B 1 195 ? 5.203 22.312 3.367 1 98.19 195 GLY B O 1
ATOM 3300 N N . PRO B 1 196 ? 6.055 21.359 5.188 1 98.69 196 PRO B N 1
ATOM 3301 C CA . PRO B 1 196 ? 4.738 21.062 5.75 1 98.69 196 PRO B CA 1
ATOM 3302 C C . PRO B 1 196 ? 3.877 22.297 5.941 1 98.69 196 PRO B C 1
ATOM 3304 O O . PRO B 1 196 ? 2.67 22.266 5.691 1 98.69 196 PRO B O 1
ATOM 3307 N N . ALA B 1 197 ? 4.465 23.375 6.305 1 98.5 197 ALA B N 1
ATOM 3308 C CA . ALA B 1 197 ? 3.709 24.625 6.465 1 98.5 197 ALA B CA 1
ATOM 3309 C C . ALA B 1 197 ? 3.104 25.062 5.137 1 98.5 197 ALA B C 1
ATOM 3311 O O . ALA B 1 197 ? 1.95 25.5 5.09 1 98.5 197 ALA B O 1
ATOM 3312 N N . LEU B 1 198 ? 3.912 25.016 4.133 1 98.19 198 LEU B N 1
ATOM 3313 C CA . LEU B 1 198 ? 3.443 25.391 2.805 1 98.19 198 LEU B CA 1
ATOM 3314 C C . LEU B 1 198 ? 2.309 24.484 2.348 1 98.19 198 LEU B C 1
ATOM 3316 O O . LEU B 1 198 ? 1.312 24.953 1.797 1 98.19 198 LEU B O 1
ATOM 3320 N N . VAL B 1 199 ? 2.426 23.172 2.523 1 98.44 199 VAL B N 1
ATOM 3321 C CA . VAL B 1 199 ? 1.409 22.203 2.137 1 98.44 199 VAL B CA 1
ATOM 3322 C C . VAL B 1 199 ? 0.106 22.5 2.877 1 98.44 199 VAL B C 1
ATOM 3324 O O . VAL B 1 199 ? -0.972 22.484 2.277 1 98.44 199 VAL B O 1
ATOM 3327 N N . GLU B 1 200 ? 0.247 22.75 4.152 1 97.69 200 GLU B N 1
ATOM 3328 C CA . GLU B 1 200 ? -0.924 23.047 4.969 1 97.69 200 GLU B CA 1
ATOM 3329 C C . GLU B 1 200 ? -1.604 24.328 4.504 1 97.69 200 GLU B C 1
ATOM 3331 O O . GLU B 1 200 ? -2.832 24.391 4.398 1 97.69 200 GLU B O 1
ATOM 3336 N N . LYS B 1 201 ? -0.822 25.312 4.254 1 97.38 201 LYS B N 1
ATOM 3337 C CA . LYS B 1 201 ? -1.354 26.594 3.793 1 97.38 201 LYS B CA 1
ATOM 3338 C C . LYS B 1 201 ? -2.113 26.422 2.479 1 97.38 201 LYS B C 1
ATOM 3340 O O . LYS B 1 201 ? -3.242 26.906 2.344 1 97.38 201 LYS B O 1
ATOM 3345 N N . ASP B 1 202 ? -1.524 25.781 1.507 1 97.38 202 ASP B N 1
ATOM 3346 C CA . ASP B 1 202 ? -2.143 25.578 0.201 1 97.38 202 ASP B CA 1
ATOM 3347 C C . ASP B 1 202 ? -3.445 24.781 0.33 1 97.38 202 ASP B C 1
ATOM 3349 O O . ASP B 1 202 ? -4.426 25.078 -0.355 1 97.38 202 ASP B O 1
ATOM 3353 N N . LYS B 1 203 ? -3.398 23.766 1.159 1 96.81 203 LYS B N 1
ATOM 3354 C CA . LYS B 1 203 ? -4.586 22.953 1.399 1 96.81 203 LYS B CA 1
ATOM 3355 C C . LYS B 1 203 ? -5.723 23.797 1.977 1 96.81 203 LYS B C 1
ATOM 3357 O O . LYS B 1 203 ? -6.855 23.734 1.494 1 96.81 203 LYS B O 1
ATOM 3362 N N . GLN B 1 204 ? -5.418 24.625 2.961 1 95.75 204 GLN B N 1
ATOM 3363 C CA . GLN B 1 204 ? -6.434 25.422 3.639 1 95.75 204 GLN B CA 1
ATOM 3364 C C . GLN B 1 204 ? -6.996 26.5 2.715 1 95.75 204 GLN B C 1
ATOM 3366 O O . GLN B 1 204 ? -8.188 26.812 2.766 1 95.75 204 GLN B O 1
ATOM 3371 N N . ILE B 1 205 ? -6.109 27.047 1.931 1 95.38 205 ILE B N 1
ATOM 3372 C CA . ILE B 1 205 ? -6.547 28.062 0.973 1 95.38 205 ILE B CA 1
ATOM 3373 C C . ILE B 1 205 ? -7.559 27.453 0.005 1 95.38 205 ILE B C 1
ATOM 3375 O O . ILE B 1 205 ? -8.633 28.016 -0.224 1 95.38 205 ILE B O 1
ATOM 3379 N N . LEU B 1 206 ? -7.227 26.312 -0.52 1 93.88 206 LEU B N 1
ATOM 3380 C CA . LEU B 1 206 ? -8.125 25.672 -1.479 1 93.88 206 LEU B CA 1
ATOM 3381 C C . LEU B 1 206 ? -9.422 25.234 -0.809 1 93.88 206 LEU B C 1
ATOM 3383 O O . LEU B 1 206 ? -10.492 25.344 -1.403 1 93.88 206 LEU B O 1
ATOM 3387 N N . LYS B 1 207 ? -9.328 24.797 0.381 1 92.56 207 LYS B N 1
ATOM 3388 C CA . LYS B 1 207 ? -10.523 24.406 1.121 1 92.56 207 LYS B CA 1
ATOM 3389 C C . LYS B 1 207 ? -11.477 25.578 1.288 1 92.56 207 LYS B C 1
ATOM 3391 O O . LYS B 1 207 ? -12.695 25.438 1.145 1 92.56 207 LYS B O 1
ATOM 3396 N N . LYS B 1 208 ? -10.938 26.688 1.58 1 93.44 208 LYS B N 1
ATOM 3397 C CA . LYS B 1 208 ? -11.742 27.906 1.748 1 93.44 208 LYS B CA 1
ATOM 3398 C C . LYS B 1 208 ? -12.398 28.312 0.433 1 93.44 208 LYS B C 1
ATOM 3400 O O . LYS B 1 208 ? -13.562 28.719 0.412 1 93.44 208 LYS B O 1
ATOM 3405 N N . ILE B 1 209 ? -11.656 28.188 -0.598 1 92.25 209 ILE B N 1
ATOM 3406 C CA . ILE B 1 209 ? -12.164 28.531 -1.918 1 92.25 209 ILE B CA 1
ATOM 3407 C C . ILE B 1 209 ? -13.32 27.609 -2.289 1 92.25 209 ILE B C 1
ATOM 3409 O O . ILE B 1 209 ? -14.367 28.062 -2.762 1 92.25 209 ILE B O 1
ATOM 3413 N N . LEU B 1 210 ? -13.148 26.328 -2.041 1 88.69 210 LEU B N 1
ATOM 3414 C CA . LEU B 1 210 ? -14.164 25.344 -2.373 1 88.69 210 LEU B CA 1
ATOM 3415 C C . LEU B 1 210 ? -15.414 25.531 -1.519 1 88.69 210 LEU B C 1
ATOM 3417 O O . LEU B 1 210 ? -16.531 25.359 -2.004 1 88.69 210 LEU B O 1
ATOM 3421 N N . ALA B 1 211 ? -15.234 25.922 -0.257 1 87.94 211 ALA B N 1
ATOM 3422 C CA . ALA B 1 211 ? -16.359 26.172 0.644 1 87.94 211 ALA B CA 1
ATOM 3423 C C . ALA B 1 211 ? -17.172 27.391 0.189 1 87.94 211 ALA B C 1
ATOM 3425 O O . ALA B 1 211 ? -18.406 27.391 0.264 1 87.94 211 ALA B O 1
ATOM 3426 N N . ARG B 1 212 ? -16.469 28.281 -0.292 1 87.75 212 ARG B N 1
ATOM 3427 C CA . ARG B 1 212 ? -17.141 29.5 -0.764 1 87.75 212 ARG B CA 1
ATOM 3428 C C . ARG B 1 212 ? -17.906 29.234 -2.053 1 87.75 212 ARG B C 1
ATOM 3430 O O . ARG B 1 212 ? -19 29.766 -2.25 1 87.75 212 ARG B O 1
ATOM 3437 N N . ALA B 1 213 ? -17.406 28.469 -2.906 1 81.88 213 ALA B N 1
ATOM 3438 C CA . ALA B 1 213 ? -18.047 28.141 -4.172 1 81.88 213 ALA B CA 1
ATOM 3439 C C . ALA B 1 213 ? -19.312 27.312 -3.947 1 81.88 213 ALA B C 1
ATOM 3441 O O . ALA B 1 213 ? -20.312 27.484 -4.656 1 81.88 213 ALA B O 1
ATOM 3442 N N . LYS B 1 214 ? -19.438 26.469 -3.043 1 78.69 214 LYS B N 1
ATOM 3443 C CA . LYS B 1 214 ? -20.594 25.641 -2.732 1 78.69 214 LYS B CA 1
ATOM 3444 C C . LYS B 1 214 ? -21.734 26.5 -2.172 1 78.69 214 LYS B C 1
ATOM 3446 O O . LYS B 1 214 ? -22.906 26.203 -2.408 1 78.69 214 LYS B O 1
ATOM 3451 N N . THR B 1 215 ? -21.312 27.422 -1.489 1 76.94 215 THR B N 1
ATOM 3452 C CA . THR B 1 215 ? -22.297 28.328 -0.894 1 76.94 215 THR B CA 1
ATOM 3453 C C . THR B 1 215 ? -22.906 29.219 -1.956 1 76.94 215 THR B C 1
ATOM 3455 O O . THR B 1 215 ? -24.078 29.625 -1.839 1 76.94 215 THR B O 1
ATOM 3458 N N . LYS B 1 216 ? -22.219 29.469 -2.965 1 76.25 216 LYS B N 1
ATOM 3459 C CA . LYS B 1 216 ? -22.734 30.344 -4.012 1 76.25 216 LYS B CA 1
ATOM 3460 C C . LYS B 1 216 ? -23.703 29.594 -4.93 1 76.25 216 LYS B C 1
ATOM 3462 O O . LYS B 1 216 ? -24.625 30.188 -5.48 1 76.25 216 LYS B O 1
ATOM 3467 N N . ILE B 1 217 ? -23.516 28.328 -5.152 1 68.88 217 ILE B N 1
ATOM 3468 C CA . ILE B 1 217 ? -24.359 27.562 -6.055 1 68.88 217 ILE B CA 1
ATOM 3469 C C . ILE B 1 217 ? -25.625 27.141 -5.332 1 68.88 217 ILE B C 1
ATOM 3471 O O . ILE B 1 217 ? -26.641 26.859 -5.973 1 68.88 217 ILE B O 1
ATOM 3475 N N . GLY B 1 218 ? -25.797 26.859 -4.129 1 50.88 218 GLY B N 1
ATOM 3476 C CA . GLY B 1 218 ? -27.016 26.609 -3.387 1 50.88 218 GLY B CA 1
ATOM 3477 C C . GLY B 1 218 ? -27.812 27.859 -3.109 1 50.88 218 GLY B C 1
ATOM 3478 O O . GLY B 1 218 ? -27.281 28.969 -3.16 1 50.88 218 GLY B O 1
#

Solvent-accessible surface area (backbone atoms only — not comparable to fu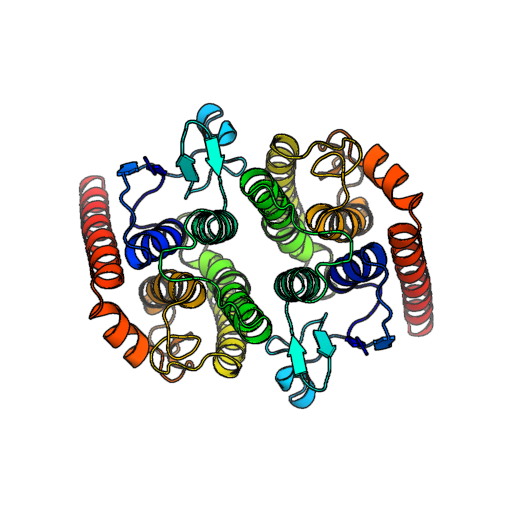ll-atom values): 22742 Å² total; per-residue (Å²): 113,41,32,40,35,25,36,58,73,36,41,48,27,41,19,40,46,37,50,39,45,68,41,67,55,74,69,44,76,44,75,42,75,65,38,83,47,66,78,48,29,75,54,16,51,82,21,53,57,23,30,42,31,47,90,91,40,69,38,36,51,46,68,31,42,48,55,36,53,42,63,79,40,66,89,34,67,57,39,61,55,84,53,56,68,59,28,29,50,32,46,36,52,32,45,46,49,46,65,39,35,46,56,54,46,42,55,59,63,38,86,88,38,82,72,40,74,66,52,55,51,53,38,48,56,46,30,40,53,34,36,56,23,46,54,74,66,53,58,51,51,61,29,46,75,22,78,54,73,32,51,25,38,20,43,43,58,27,44,52,51,48,50,52,67,60,41,33,84,81,24,79,86,68,43,47,70,78,74,32,84,62,50,68,61,35,52,56,54,45,50,72,36,69,46,51,32,50,51,52,49,49,20,52,52,51,49,51,53,53,54,52,53,56,60,66,73,102,114,41,33,39,35,26,36,62,74,38,41,48,27,38,21,41,48,37,50,39,45,68,42,66,54,74,68,43,74,44,76,42,73,67,39,81,48,68,80,48,28,74,54,18,50,81,21,54,56,24,28,42,35,47,90,89,41,67,37,36,51,45,69,30,44,48,55,36,52,42,62,79,42,67,90,32,69,56,37,61,55,86,54,55,68,58,26,29,49,33,46,36,53,31,45,44,48,46,65,41,35,45,56,53,46,42,54,58,64,38,86,87,38,82,71,40,74,66,51,55,53,53,39,48,56,47,32,40,52,33,36,55,23,46,56,73,67,52,59,52,51,61,29,46,75,22,78,55,74,32,52,28,38,21,41,44,58,28,45,53,52,49,52,52,67,60,41,35,84,82,24,78,88,67,40,46,70,76,74,33,83,63,50,67,61,34,52,56,54,44,49,72,37,71,44,50,32,50,51,50,50,50,21,51,51,50,50,51,52,55,56,52,52,55,59,66,74,102

InterPro domains:
  IPR004045 Glutathione S-transferase, N-terminal [PF13417] (4-76)
  IPR004045 Glutathione S-transferase, N-terminal [PS50404] (1-77)
  IPR010987 Glutathione S-transferase, C-terminal-like [PS50405] (83-217)
  IPR036249 Thioredoxin-like superfamily [SSF52833] (1-100)
  IPR036282 Glutathione S-transferase, C-terminal domain superfamily [SSF47616] (79-176)
  IPR040079 Glutathione transferase family [SFLDS00019] (2-165)
  IPR050983 Glutathione S-transferase Omega/HSP26 [PTHR43968] (2-194)

Sequence (436 aa):
MIKLHGASISNYVNKVKLGILEKGLEYEQIRIAPSQEEDFLKISPMGKIPVLEMDGKFIFESGAILEFLDTIFPQTPKLIPEDPWEAARVREISTIIETYLDIPARRIYLPAAKVSPEIVEEVHSTLVKGIKALQRVVRFSPYIAGNVFTLADCSGFAHLSVLDEELRPFYPNNHPLDLLNGWKEYFVFMKTKAGPALVEKDKQILKKILARAKTKIGMIKLHGASISNYVNKVKLGILEKGLEYEQIRIAPSQEEDFLKISPMGKIPVLEMDGKFIFESGAILEFLDTIFPQTPKLIPEDPWEAARVREISTIIETYLDIPARRIYLPAAKVSPEIVEEVHSTLVKGIKALQRVVRFSPYIAGNVFTLADCSGFAHLSVLDEELRPFYPNNHPLDLLNGWKEYFVFMKTKAGPALVEKDKQILKKILARAKTKIG

pLDDT: mean 96.76, std 5.38, range [50.88, 98.94]

Organism: Leptospira interrogans serogroup Icterohaemorrhagiae serovar Lai (strain 56601) (NCBI:txid189518)